Protein 7OZ8 (pdb70)

B-factor: mean 31.78, std 8.66, range [17.26, 84.89]

Secondary structure (P-SEA, 3-state):
cbbbbbbbcccccccccccccccccccaaaaaaaaaccccccccccccccaaaaaaaacccccccccccccccccccccccaaaaaaaaccbbbbcccccccccccccccccccccccccccccccccaaaaaaaaaccccccccccccccccccccccccccccaaaaaaaaaaaaaaaccccccccbbbbbbccccccccccaaaaaaaccccccccccccccccccccccccccccccccccccaaaaaaaaaaaaaaaaaaaaaaaaaaaaaaaaccccccbbbbbbccccccccccccccccccccccbbbbbbbcccccccccccccccccccaaaaaaaaaaccccccccccccccccccccccccccbbbbbccccccccccccccccccbbbbbbccccbbbbbcccccccccccccccccaaaaaaaaaaaaaaaacccccccccccccccccccccccccccc

Foldseek 3Di:
DAFAEAEEEAAAFQCQAVCLVFVQFDQPLVNVLLQQAAWANFEWQQFQDQALLLLLLFALAHCQQQFFFAPDARALEDPGGQQLLLVVLQAQFEEEEDSRHVVRFRANNHPGYQYDNDPDDDPVPDDGNLRVVLCVVPNPDDQCVQVQDQQFLAADAAPDDPCSHQLNVLLVVLLVCLLPDDPPPHHYHYYRYHHPPRDPLHHHPVLLVVSVPGQGDFAAAAPPLVVAPPADPCVPDDRNQQFHHVDRVRLRNSVSSRSSVVNSNSVSVSSNLVSCVVSVSNQSYWYWYKYSWHFSSCHNRGGDERADFSRTIGMGITINHRNVLPFDNDYFLFNAYSSQVSQLVCVSSPHDDDPSRDHHHCSCRSNVNDPDDDQWDKHWHWDDPDQQSGWIWIDRQQKIWIQRQAPRDIFIARCVVGVSRRDRCCVPPVCPVVNVVRQQVLLVVCVVLDDQQANPSHGHRHPDTSRGHPSNDD

Solvent-accessible surface area: 18138 Å² total; per-residue (Å²): 108,20,33,0,0,0,0,0,0,0,2,0,16,0,55,0,0,17,31,30,60,16,166,19,8,63,1,74,72,0,41,47,1,6,78,77,2,2,8,0,43,22,0,0,0,2,2,0,0,3,3,1,2,1,0,4,2,5,0,0,24,9,3,16,67,2,0,0,4,0,105,17,108,0,0,60,127,11,134,44,6,5,2,58,17,0,73,111,25,36,1,51,0,32,0,2,0,4,0,13,7,60,51,3,79,55,72,9,9,7,96,11,13,53,0,2,1,10,36,52,184,91,29,125,150,12,86,2,28,4,42,92,47,0,68,143,73,10,100,76,122,73,25,61,94,21,63,41,29,70,52,17,8,18,23,22,22,17,114,34,128,42,45,8,0,9,2,54,2,1,0,27,36,0,9,81,43,0,92,112,27,135,54,75,158,65,9,0,0,0,6,0,0,1,7,9,0,24,4,9,5,3,0,7,96,110,0,21,83,78,1,86,140,32,151,10,62,71,9,35,60,7,148,57,3,51,119,45,42,156,123,73,62,30,144,171,26,64,149,63,8,33,32,4,22,14,19,66,138,38,2,70,70,0,5,62,23,0,3,0,1,0,6,0,0,1,54,5,0,7,84,0,9,90,15,0,88,104,65,68,14,10,94,70,0,0,0,0,0,0,0,0,0,0,0,0,0,4,6,2,34,10,4,42,15,2,3,0,8,38,5,0,0,20,0,0,0,0,0,9,10,4,68,84,30,148,24,122,69,38,133,13,96,57,8,0,4,0,12,0,0,0,0,0,0,7,78,21,6,68,58,102,59,32,145,74,15,49,7,10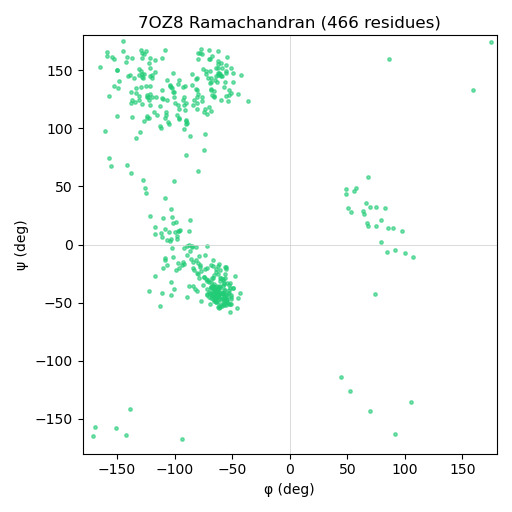0,16,0,23,39,18,15,89,68,89,39,138,68,42,56,146,35,0,14,1,6,1,2,46,24,69,33,96,45,7,8,0,0,0,7,0,22,16,96,12,0,0,0,15,24,2,97,65,26,108,36,18,0,0,16,11,78,173,14,77,110,2,51,90,53,9,27,141,70,122,139,28,78,187,84,17,82,38,2,68,59,52,0,34,187,38,0,54,103,22,31,127,55,2,15,35,147,48,122,26,38,86,21,101,69,63,52,56,86,7,100,66,47,46,155

Structure (mmCIF, N/CA/C/O backbone):
data_7OZ8
#
_entry.id   7OZ8
#
_cell.length_a   56.389
_cell.length_b   56.389
_cell.length_c   279.763
_cell.angle_alpha   90.000
_cell.angle_beta   90.000
_cell.angle_gamma   120.000
#
_symmetry.space_group_name_H-M   'P 32 2 1'
#
loop_
_entity.id
_entity.type
_entity.pdbx_description
1 polymer Choline-sulfatase
2 non-polymer 2-acetamido-2-deoxy-6-O-sulfo-beta-D-glucopyranose
3 non-polymer 'ACETATE ION'
4 water water
#
loop_
_atom_site.group_PDB
_atom_site.id
_atom_site.type_symbol
_atom_site.label_atom_id
_atom_site.label_alt_id
_atom_site.label_comp_id
_atom_site.label_asym_id
_atom_site.label_entity_id
_atom_site.label_seq_id
_atom_site.pdbx_PDB_ins_code
_atom_site.Cartn_x
_atom_site.Cartn_y
_atom_site.Ca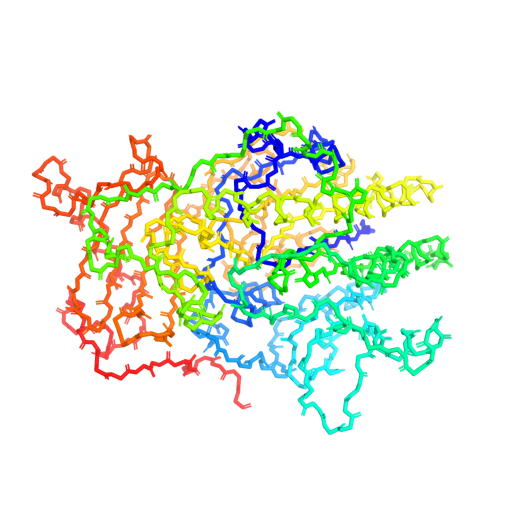rtn_z
_atom_site.occupancy
_atom_site.B_iso_or_equiv
_atom_site.auth_seq_id
_atom_site.auth_comp_id
_atom_site.auth_asym_id
_atom_site.auth_atom_id
_atom_site.pdbx_PDB_model_num
ATOM 1 N N . GLN A 1 26 ? -7.657 42.107 21.439 1.000 46.882 26 GLN AAA N 1
ATOM 2 C CA . GLN A 1 26 ? -8.387 43.255 22.082 1.000 43.981 26 GLN AAA CA 1
ATOM 3 C C . GLN A 1 26 ? -9.878 43.118 21.788 1.000 43.868 26 GLN AAA C 1
ATOM 4 O O . GLN A 1 26 ? -10.261 42.671 20.702 1.000 39.623 26 GLN AAA O 1
ATOM 10 N N . PRO A 1 27 ? -10.765 43.539 22.718 1.000 39.024 27 PRO AAA N 1
ATOM 11 C CA . PRO A 1 27 ? -12.204 43.412 22.512 1.000 36.801 27 PRO AAA CA 1
ATOM 12 C C . PRO A 1 27 ? -12.687 44.365 21.415 1.000 30.665 27 PRO AAA C 1
ATOM 13 O O . PRO A 1 27 ? -12.131 45.459 21.285 1.000 31.598 27 PRO AAA O 1
ATOM 17 N N . HIS A 1 28 ? -13.736 43.955 20.715 1.000 29.320 28 HIS AAA N 1
ATOM 18 C CA . HIS A 1 28 ? -14.519 44.842 19.816 1.000 29.591 28 HIS AAA CA 1
ATOM 19 C C . HIS A 1 28 ? -15.051 45.979 20.688 1.000 31.431 28 HIS AAA C 1
ATOM 20 O O . HIS A 1 28 ? -15.341 45.707 21.884 1.000 34.318 28 HIS AAA O 1
ATOM 27 N N . ILE A 1 29 ? -15.139 47.198 20.157 1.000 28.717 29 ILE AAA N 1
ATOM 28 C CA . ILE A 1 29 ? -15.775 48.357 20.857 1.000 27.827 29 ILE AAA CA 1
ATOM 29 C C . ILE A 1 29 ? -16.967 48.801 20.000 1.000 28.970 29 ILE AAA C 1
ATOM 30 O O . ILE A 1 29 ? -16.745 49.165 18.851 1.000 26.520 29 ILE AAA O 1
ATOM 35 N N . ILE A 1 30 ? -18.188 48.648 20.516 1.000 27.021 30 ILE AAA N 1
ATOM 36 C CA . ILE A 1 30 ? -19.439 49.051 19.825 1.000 25.496 30 ILE AAA CA 1
ATOM 37 C C . ILE A 1 30 ? -20.031 50.232 20.613 1.000 27.261 30 ILE AAA C 1
ATOM 38 O O . ILE A 1 30 ? -20.613 49.999 21.697 1.000 26.228 30 ILE AAA O 1
ATOM 43 N N . LEU A 1 31 ? -19.814 51.459 20.132 1.000 24.298 31 LEU AAA N 1
ATOM 44 C CA . LEU A 1 31 ? -20.364 52.711 20.739 1.000 23.624 31 LEU AAA CA 1
ATOM 45 C C . LEU A 1 31 ? -21.731 53.019 20.126 1.000 23.660 31 LEU AAA C 1
ATOM 46 O O . LEU A 1 31 ? -21.788 53.376 18.939 1.000 22.013 31 LEU AAA O 1
ATOM 51 N N . ILE A 1 32 ? -22.812 52.756 20.862 1.000 23.045 32 ILE AAA N 1
ATOM 52 C CA . ILE A 1 32 ? -24.191 52.985 20.367 1.000 24.049 32 ILE AAA CA 1
ATOM 53 C C . ILE A 1 32 ? -24.651 54.274 21.040 1.000 26.838 32 ILE AAA C 1
ATOM 54 O O . ILE A 1 32 ? -24.381 54.434 22.243 1.000 24.361 32 ILE AAA O 1
ATOM 59 N N . MET A 1 33 ? -25.283 55.186 20.303 1.000 24.438 33 MET AAA N 1
ATOM 60 C CA . MET A 1 33 ? -25.789 56.424 20.947 1.000 25.127 33 MET AAA CA 1
ATOM 61 C C . MET A 1 33 ? -26.984 56.960 20.189 1.000 23.728 33 MET AAA C 1
ATOM 62 O O . MET A 1 33 ? -27.220 56.574 19.040 1.000 24.307 33 MET AAA O 1
ATOM 67 N N . THR A 1 34 ? -27.760 57.776 20.870 1.000 25.721 34 THR AAA N 1
ATOM 68 C CA . THR A 1 34 ? -28.928 58.464 20.296 1.000 22.696 34 THR AAA CA 1
ATOM 69 C C . THR A 1 34 ? -28.733 59.946 20.539 1.000 21.957 34 THR AAA C 1
ATOM 70 O O . THR A 1 34 ? -27.905 60.325 21.388 1.000 20.417 34 THR AAA O 1
ATOM 74 N N . ASP A 1 35 ? -29.527 60.745 19.859 1.000 20.862 35 ASP AAA N 1
ATOM 75 C CA . ASP A 1 35 ? -29.471 62.208 20.039 1.000 22.108 35 ASP AAA CA 1
ATOM 76 C C . ASP A 1 35 ? -30.707 62.643 20.820 1.000 20.864 35 ASP AAA C 1
ATOM 77 O O . ASP A 1 35 ? -31.799 62.395 20.312 1.000 22.137 35 ASP AAA O 1
ATOM 82 N N . GLN A 1 36 ? -30.529 63.339 21.944 1.000 21.415 36 GLN AAA N 1
ATOM 83 C CA . GLN A 1 36 ? -31.637 64.050 22.629 1.000 21.763 36 GLN AAA CA 1
ATOM 84 C C . GLN A 1 36 ? -32.515 63.008 23.353 1.000 21.785 36 GLN AAA C 1
ATOM 85 O O . GLN A 1 36 ? -33.748 63.218 23.442 1.000 20.548 36 GLN AAA O 1
ATOM 91 N N . GLN A 1 37 ? -31.921 61.912 23.842 1.000 20.908 37 GLN AAA N 1
ATOM 92 C CA . GLN A 1 37 ? -32.648 60.958 24.714 1.000 23.217 37 GLN AAA CA 1
ATOM 93 C C . GLN A 1 37 ? -32.427 61.314 26.187 1.000 21.474 37 GLN AAA C 1
ATOM 94 O O . GLN A 1 37 ? -31.284 61.301 26.653 1.000 22.843 37 GLN AAA O 1
ATOM 100 N N . ARG A 1 38 ? -33.504 61.517 26.929 1.000 22.195 38 ARG AAA N 1
ATOM 101 C CA . ARG A 1 38 ? -33.440 61.774 28.388 1.000 24.206 38 ARG AAA CA 1
ATOM 102 C C . ARG A 1 38 ? -32.881 60.538 29.108 1.000 23.987 38 ARG AAA C 1
ATOM 103 O O . ARG A 1 38 ? -33.240 59.412 28.719 1.000 22.617 38 ARG AAA O 1
ATOM 111 N N . GLY A 1 39 ? -32.052 60.751 30.130 1.000 23.902 39 GLY AAA N 1
ATOM 112 C CA . GLY A 1 39 ? -31.602 59.682 31.053 1.000 25.868 39 GLY AAA CA 1
ATOM 113 C C . GLY A 1 39 ? -32.759 58.915 31.694 1.000 25.708 39 GLY AAA C 1
ATOM 114 O O . GLY A 1 39 ? -32.628 57.702 31.868 1.000 25.900 39 GLY AAA O 1
ATOM 115 N N . ASP A 1 40 ? -33.894 59.561 31.964 1.000 27.771 40 ASP AAA N 1
ATOM 116 C CA . ASP A 1 40 ? -35.053 58.888 32.618 1.000 28.004 40 ASP AAA CA 1
ATOM 117 C C . ASP A 1 40 ? -35.866 58.093 31.577 1.000 30.089 40 ASP AAA C 1
ATOM 118 O O . ASP A 1 40 ? -36.844 57.396 31.962 1.000 28.191 40 ASP AAA O 1
ATOM 123 N N . ALA A 1 41 ? -35.490 58.133 30.303 1.000 26.156 41 ALA AAA N 1
ATOM 124 C CA . ALA A 1 41 ? -36.298 57.516 29.221 1.000 27.291 41 ALA AAA CA 1
ATOM 125 C C . ALA A 1 41 ? -35.709 56.145 28.831 1.000 27.718 41 ALA AAA C 1
ATOM 126 O O . ALA A 1 41 ? -35.443 55.928 27.630 1.000 25.093 41 ALA AAA O 1
ATOM 128 N N . MET A 1 42 ? -35.538 55.248 29.820 1.000 27.417 42 MET AAA N 1
ATOM 129 C CA . MET A 1 42 ? -35.288 53.790 29.658 1.000 27.607 42 MET AAA CA 1
ATOM 130 C C . MET A 1 42 ? -36.080 53.050 30.746 1.000 29.950 42 MET AAA C 1
ATOM 131 O O . MET A 1 42 ? -36.169 53.564 31.875 1.000 31.506 42 MET AAA O 1
ATOM 136 N N . GLY A 1 43 ? -36.593 51.866 30.443 1.000 32.374 43 GLY AAA N 1
ATOM 137 C CA . GLY A 1 43 ? -37.300 51.026 31.437 1.000 34.325 43 GLY AAA CA 1
ATOM 138 C C . GLY A 1 43 ? -36.433 50.726 32.641 1.000 33.452 43 GLY AAA C 1
ATOM 139 O O . GLY A 1 43 ? -36.975 50.781 33.767 1.000 33.846 43 GLY AAA O 1
ATOM 140 N N . CYS A 1 44 ? -35.127 50.476 32.427 1.000 32.263 44 CYS AAA N 1
ATOM 141 C CA . CYS A 1 44 ? -34.153 50.079 33.486 1.000 30.676 44 CYS AAA CA 1
ATOM 142 C C . CYS A 1 44 ? -33.806 51.277 34.383 1.000 32.819 44 CYS AAA C 1
ATOM 143 O O . CYS A 1 44 ? -33.141 51.079 35.408 1.000 30.780 44 CYS AAA O 1
ATOM 146 N N . MET A 1 45 ? -34.229 52.488 34.027 1.000 34.261 45 MET AAA N 1
ATOM 147 C CA . MET A 1 45 ? -33.996 53.688 34.878 1.000 34.264 45 MET AAA CA 1
ATOM 148 C C . MET A 1 45 ? -35.222 53.947 35.766 1.000 36.430 45 MET AAA C 1
ATOM 149 O O . MET A 1 45 ? -35.277 55.017 36.379 1.000 39.972 45 MET AAA O 1
ATOM 154 N N . GLY A 1 46 ? -36.146 52.991 35.860 1.000 37.303 46 GLY AAA N 1
ATOM 155 C CA . GLY A 1 46 ? -37.311 53.071 36.763 1.000 36.500 46 GLY AAA CA 1
ATOM 156 C C . GLY A 1 46 ? -38.497 53.722 36.087 1.000 38.466 46 GLY AAA C 1
ATOM 157 O O . GLY A 1 46 ? -39.445 54.104 36.788 1.000 41.568 46 GLY AAA O 1
ATOM 158 N N . ASN A 1 47 ? -38.453 53.853 34.762 1.000 35.052 47 ASN AAA N 1
ATOM 159 C CA . ASN A 1 47 ? -39.555 54.439 33.967 1.000 34.446 47 ASN AAA CA 1
ATOM 160 C C . ASN A 1 47 ? -40.508 53.311 33.558 1.000 37.598 47 ASN AAA C 1
ATOM 161 O O . ASN A 1 47 ? -40.164 52.535 32.662 1.000 39.747 47 ASN AAA O 1
ATOM 166 N N . GLU A 1 48 ? -41.680 53.257 34.186 1.000 41.185 48 GLU AAA N 1
ATOM 167 C CA . GLU A 1 48 ? -42.647 52.134 34.081 1.000 44.532 48 GLU AAA CA 1
ATOM 168 C C . GLU A 1 48 ? -43.358 52.158 32.732 1.000 41.895 48 GLU AAA C 1
ATOM 169 O O . GLU A 1 48 ? -43.707 51.078 32.277 1.000 42.511 48 GLU AAA O 1
ATOM 175 N N . SER A 1 49 ? -43.525 53.319 32.096 1.000 39.153 49 SER AAA N 1
ATOM 176 C CA . SER A 1 49 ? -44.294 53.428 30.832 1.000 37.415 49 SER AAA CA 1
ATOM 177 C C . SER A 1 49 ? -43.402 53.392 29.576 1.000 36.924 49 SER AAA C 1
ATOM 178 O O . SER A 1 49 ? -43.957 53.392 28.481 1.000 38.373 49 SER AAA O 1
ATOM 181 N N A LEU A 1 50 ? -42.066 53.376 29.711 0.500 32.454 50 LEU AAA N 1
ATOM 182 N N B LEU A 1 50 ? -42.083 53.309 29.718 0.500 33.310 50 LEU AAA N 1
ATOM 183 C CA A LEU A 1 50 ? -41.147 53.360 28.533 0.500 32.758 50 LEU AAA CA 1
ATOM 184 C CA B LEU A 1 50 ? -41.184 53.341 28.538 0.500 33.908 50 LEU AAA CA 1
ATOM 185 C C A LEU A 1 50 ? -40.739 51.933 28.155 0.500 31.961 50 LEU AAA C 1
ATOM 186 C C B LEU A 1 50 ? -40.721 51.936 28.148 0.500 32.594 50 LEU AAA C 1
ATOM 187 O O A LEU A 1 50 ? -40.143 51.235 28.997 0.500 34.266 50 LEU AAA O 1
ATOM 188 O O B LEU A 1 50 ? -40.084 51.256 28.976 0.500 34.774 50 LEU AAA O 1
ATOM 197 N N . ILE A 1 51 ? -40.975 51.553 26.900 1.000 32.807 51 ILE AAA N 1
ATOM 198 C CA . ILE A 1 51 ? -40.660 50.195 26.387 1.000 31.556 51 ILE AAA CA 1
ATOM 199 C C . ILE A 1 51 ? -39.270 50.211 25.740 1.000 34.919 51 ILE AAA C 1
ATOM 200 O O . ILE A 1 51 ? -39.162 50.730 24.613 1.000 32.168 51 ILE AAA O 1
ATOM 205 N N . SER A 1 52 ? -38.271 49.700 26.473 1.000 34.392 52 SER AAA N 1
ATOM 206 C CA . SER A 1 52 ? -36.863 49.510 26.043 1.000 36.044 52 SER AAA CA 1
ATOM 207 C C . SER A 1 52 ? -36.332 48.155 26.511 1.000 33.080 52 SER AAA C 1
ATOM 208 O O . SER A 1 52 ? -35.344 48.095 27.246 1.000 31.677 52 SER AAA O 1
ATOM 211 N N . PRO A 1 53 ? -36.932 47.032 26.055 1.000 33.788 53 PRO AAA N 1
ATOM 212 C CA . PRO A 1 53 ? -36.514 45.700 26.496 1.000 33.260 53 PRO AAA CA 1
ATOM 213 C C . PRO A 1 53 ? -35.078 45.350 26.106 1.000 30.926 53 PRO AAA C 1
ATOM 214 O O . PRO A 1 53 ? -34.429 44.761 26.881 1.000 29.379 53 PRO AAA O 1
ATOM 218 N N . HIS A 1 54 ? -34.598 45.783 24.935 1.000 32.153 54 HIS AAA N 1
ATOM 219 C CA . HIS A 1 54 ? -33.219 45.478 24.464 1.000 29.802 54 HIS AAA CA 1
ATOM 220 C C . HIS A 1 54 ? -32.185 46.267 25.273 1.000 27.440 54 HIS AAA C 1
ATOM 221 O O . HIS A 1 54 ? -31.161 45.658 25.673 1.000 28.333 54 HIS AAA O 1
ATOM 228 N N . LEU A 1 55 ? -32.420 47.547 25.539 1.000 25.047 55 LEU AAA N 1
ATOM 229 C CA . LEU A 1 55 ? -31.504 48.347 26.397 1.000 27.051 55 LEU AAA CA 1
ATOM 230 C C . LEU A 1 55 ? -31.577 47.851 27.859 1.000 26.349 55 LEU AAA C 1
ATOM 231 O O . LEU A 1 55 ? -30.544 47.838 28.508 1.000 25.680 55 LEU AAA O 1
ATOM 236 N N . ASP A 1 56 ? -32.756 47.449 28.339 1.000 28.582 56 ASP AAA N 1
ATOM 237 C CA . ASP A 1 56 ? -32.957 46.937 29.730 1.000 31.443 56 ASP AAA CA 1
ATOM 238 C C . ASP A 1 56 ? -32.163 45.639 29.890 1.000 31.005 56 ASP AAA C 1
ATOM 239 O O . ASP A 1 56 ? -31.479 45.486 30.905 1.000 33.795 56 ASP AAA O 1
ATOM 244 N N . ALA A 1 57 ? -32.159 44.782 28.864 1.000 28.998 57 ALA AAA N 1
ATOM 245 C CA . ALA A 1 57 ? -31.387 43.519 28.865 1.000 29.752 57 ALA AAA CA 1
ATOM 246 C C . ALA A 1 57 ? -29.888 43.845 28.821 1.000 31.892 57 ALA AAA C 1
ATOM 247 O O . ALA A 1 57 ? -29.133 43.263 29.644 1.000 31.166 57 ALA AAA O 1
ATOM 249 N N . LEU A 1 58 ? -29.458 44.767 27.947 1.000 29.703 58 LEU AAA N 1
ATOM 250 C CA . LEU A 1 58 ? -28.030 45.178 27.882 1.000 30.820 58 LEU AAA CA 1
ATOM 251 C C . LEU A 1 58 ? -27.570 45.641 29.276 1.000 32.923 58 LEU AAA C 1
ATOM 252 O O . LEU A 1 58 ? -26.470 45.195 29.745 1.000 33.794 58 LEU AAA O 1
ATOM 257 N N . ALA A 1 59 ? -28.370 46.501 29.917 1.000 31.036 59 ALA AAA N 1
ATOM 258 C CA . ALA A 1 59 ? -28.065 47.083 31.241 1.000 33.873 59 ALA AAA CA 1
ATOM 259 C C . ALA A 1 59 ? -28.022 45.965 32.292 1.000 32.818 59 ALA AAA C 1
ATOM 260 O O . ALA A 1 59 ? -27.097 46.000 33.128 1.000 31.919 59 ALA AAA O 1
ATOM 262 N N . SER A 1 60 ? -28.933 44.983 32.210 1.000 36.782 60 SER AAA N 1
ATOM 263 C CA . SER A 1 60 ? -28.977 43.817 33.144 1.000 38.087 60 SER AAA CA 1
ATOM 264 C C . SER A 1 60 ? -27.638 43.062 33.103 1.000 38.982 60 SER AAA C 1
ATOM 265 O O . SER A 1 60 ? -27.260 42.512 34.135 1.000 38.127 60 SER AAA O 1
ATOM 268 N N . GLU A 1 61 ? -26.931 43.058 31.960 1.000 38.431 61 GLU AAA N 1
ATOM 269 C CA . GLU A 1 61 ? -25.665 42.293 31.769 1.000 35.068 61 GLU AAA CA 1
ATOM 270 C C . GLU A 1 61 ? -24.450 43.189 31.971 1.000 31.982 61 GLU AAA C 1
ATOM 271 O O . GLU A 1 61 ? -23.332 42.731 31.691 1.000 32.232 61 GLU AAA O 1
ATOM 277 N N . GLY A 1 62 ? -24.641 44.425 32.427 1.000 33.129 62 GLY AAA N 1
ATOM 278 C CA . GLY A 1 62 ? -23.513 45.357 32.590 1.000 30.952 62 GLY AAA CA 1
ATOM 279 C C . GLY A 1 62 ? -23.729 46.372 33.690 1.000 32.996 62 GLY AAA C 1
ATOM 280 O O . GLY A 1 62 ? -24.515 46.114 34.629 1.000 35.496 62 GLY AAA O 1
ATOM 281 N N . THR A 1 63 ? -23.004 47.483 33.593 1.000 30.673 63 THR AAA N 1
ATOM 282 C CA . THR A 1 63 ? -23.054 48.597 34.562 1.000 31.129 63 THR AAA CA 1
ATOM 283 C C . THR A 1 63 ? -24.014 49.670 34.058 1.000 32.835 63 THR AAA C 1
ATOM 284 O O . THR A 1 63 ? -23.736 50.246 32.995 1.000 31.070 63 THR AAA O 1
ATOM 288 N N . LEU A 1 64 ? -25.091 49.898 34.808 1.000 30.414 64 LEU AAA N 1
ATOM 289 C CA . LEU A 1 64 ? -26.025 51.025 34.615 1.000 30.840 64 LEU AAA CA 1
ATOM 290 C C . LEU A 1 64 ? -25.540 52.211 35.449 1.000 32.919 64 LEU AAA C 1
ATOM 291 O O . LEU A 1 64 ? -25.632 52.158 36.700 1.000 31.077 64 LEU AAA O 1
ATOM 296 N N . PHE A 1 65 ? -24.987 53.234 34.796 1.000 32.030 65 PHE AAA N 1
ATOM 297 C CA . PHE A 1 65 ? -24.530 54.470 35.477 1.000 30.071 65 PHE AAA CA 1
ATOM 298 C C . PHE A 1 65 ? -25.765 55.330 35.695 1.000 30.217 65 PHE AAA C 1
ATOM 299 O O . PHE A 1 65 ? -26.366 55.759 34.704 1.000 30.442 65 PHE AAA O 1
ATOM 307 N N . MET A 1 66 ? -26.111 55.573 36.962 1.000 27.47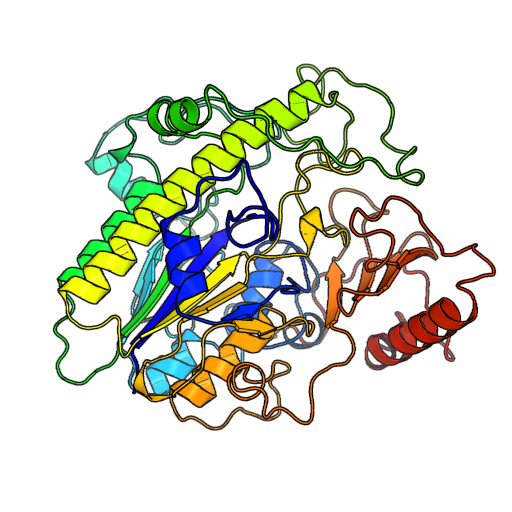3 66 MET AAA N 1
ATOM 308 C CA . MET A 1 66 ? -27.394 56.180 37.354 1.000 27.291 66 MET AAA CA 1
ATOM 309 C C . MET A 1 66 ? -27.313 57.691 37.257 1.000 25.333 66 MET AAA C 1
ATOM 310 O O . MET A 1 66 ? -28.384 58.291 37.229 1.000 26.576 66 MET AAA O 1
ATOM 315 N N . ASN A 1 67 ? -26.106 58.255 37.269 1.000 26.146 67 ASN AAA N 1
ATOM 316 C CA . ASN A 1 67 ? -25.841 59.719 37.234 1.000 26.713 67 ASN AAA CA 1
ATOM 317 C C . ASN A 1 67 ? -24.858 60.022 36.097 1.000 26.860 67 ASN AAA C 1
ATOM 318 O O . ASN A 1 67 ? -23.809 60.626 36.355 1.000 28.461 67 ASN AAA O 1
ATOM 323 N N . GLY A 1 68 ? -25.205 59.612 34.875 1.000 26.131 68 GLY AAA N 1
ATOM 324 C CA . GLY A 1 68 ? -24.504 60.030 33.649 1.000 26.156 68 GLY AAA CA 1
ATOM 325 C C . GLY A 1 68 ? -24.974 61.406 33.209 1.000 25.874 68 GLY AAA C 1
ATOM 326 O O . GLY A 1 68 ? -26.206 61.643 33.152 1.000 23.497 68 GLY AAA O 1
ATOM 327 N N . TYR A 1 69 ? -24.021 62.275 32.885 1.000 25.358 69 TYR AAA N 1
ATOM 328 C CA . TYR A 1 69 ? -24.256 63.685 32.505 1.000 24.256 69 TYR AAA CA 1
ATOM 329 C C . TYR A 1 69 ? -23.586 63.984 31.160 1.000 25.421 69 TYR AAA C 1
ATOM 330 O O . TYR A 1 69 ? -22.557 63.361 30.807 1.000 22.647 69 TYR AAA O 1
ATOM 339 N N . SER A 1 70 ? -24.217 64.870 30.392 1.000 23.397 70 SER AAA N 1
ATOM 340 C CA . SER A 1 70 ? -23.546 65.651 29.342 1.000 23.141 70 SER AAA CA 1
ATOM 341 C C . SER A 1 70 ? -23.182 67.028 29.910 1.000 23.713 70 SER AAA C 1
ATOM 342 O O . SER A 1 70 ? -24.102 67.748 30.305 1.000 26.274 70 SER AAA O 1
ATOM 345 N N . SER A 1 71 ? -21.891 67.372 29.920 1.000 26.092 71 SER AAA N 1
ATOM 346 C CA . SER A 1 71 ? -21.331 68.647 30.445 1.000 27.541 71 SER AAA CA 1
ATOM 347 C C . SER A 1 71 ? -21.896 69.854 29.697 1.000 30.643 71 SER AAA C 1
ATOM 348 O O . SER A 1 71 ? -22.039 70.916 30.318 1.000 35.960 71 SER AAA O 1
ATOM 351 N N . CYS A 1 72 ? -22.132 69.735 28.393 1.000 28.417 72 CYS AAA N 1
ATOM 352 C CA . CYS A 1 72 ? -22.542 70.867 27.536 1.000 24.672 72 CYS AAA CA 1
ATOM 353 C C . CYS A 1 72 ? -23.706 70.379 26.686 1.000 25.874 72 CYS AAA C 1
ATOM 354 O O . CYS A 1 72 ? -23.501 69.729 25.653 1.000 25.038 72 CYS AAA O 1
ATOM 357 N N . PRO A 1 73 ? -24.956 70.570 27.170 1.000 23.514 73 PRO AAA N 1
ATOM 358 C CA . PRO A 1 73 ? -26.099 69.851 26.627 1.000 23.155 73 PRO AAA CA 1
ATOM 359 C C . PRO A 1 73 ? -26.660 70.416 25.304 1.000 22.968 73 PRO AAA C 1
ATOM 360 O O . PRO A 1 73 ? -27.786 70.810 25.247 1.000 21.509 73 PRO AAA O 1
ATOM 364 N N . SER A 1 74 ? -25.844 70.384 24.249 1.000 23.199 74 SER AAA N 1
ATOM 365 C CA . SER A 1 74 ? -26.282 70.550 22.845 1.000 22.870 74 SER AAA CA 1
ATOM 366 C C . SER A 1 74 ? -25.396 69.632 22.005 1.000 22.873 74 SER AAA C 1
ATOM 367 O O . SER A 1 74 ? -24.399 69.134 22.552 1.000 22.349 74 SER AAA O 1
ATOM 370 N N . SER A 1 75 ? -25.743 69.381 20.744 1.000 21.384 75 SER AAA N 1
ATOM 371 C CA . SER A 1 75 ? -25.174 68.228 19.997 1.000 20.673 75 SER AAA CA 1
ATOM 372 C C . SER A 1 75 ? -23.657 68.391 19.862 1.000 22.238 75 SER AAA C 1
ATOM 373 O O . SER A 1 75 ? -22.919 67.492 20.305 1.000 23.665 75 SER AAA O 1
ATOM 376 N N . THR A 1 76 ? -23.183 69.516 19.335 1.000 23.024 76 THR AAA N 1
ATOM 377 C CA . THR A 1 76 ? -21.764 69.667 18.926 1.000 23.779 76 THR AAA CA 1
ATOM 378 C C . THR A 1 76 ? -20.791 69.724 20.104 1.000 23.874 76 THR AAA C 1
ATOM 379 O O . THR A 1 76 ? -19.745 69.080 20.039 1.000 23.118 76 THR AAA O 1
ATOM 383 N N . PRO A 1 77 ? -21.011 70.483 21.209 1.000 24.751 77 PRO AAA N 1
ATOM 384 C CA . PRO A 1 77 ? -20.046 70.444 22.305 1.000 23.408 77 PRO AAA CA 1
ATOM 385 C C . PRO A 1 77 ? -20.027 69.086 23.025 1.000 23.815 77 PRO AAA C 1
ATOM 386 O O . PRO A 1 77 ? -18.939 68.629 23.432 1.000 21.918 77 PRO AAA O 1
ATOM 390 N N . ALA A 1 78 ? -21.195 68.450 23.183 1.000 22.266 78 ALA AAA N 1
ATOM 391 C CA . ALA A 1 78 ? -21.271 67.125 23.843 1.000 23.070 78 ALA AAA CA 1
ATOM 392 C C . ALA A 1 78 ? -20.503 66.114 22.981 1.000 22.639 78 ALA AAA C 1
ATOM 393 O O . ALA A 1 78 ? -19.789 65.261 23.528 1.000 22.780 78 ALA AAA O 1
ATOM 395 N N . ARG A 1 79 ? -20.628 66.225 21.660 1.000 20.973 79 ARG AAA N 1
ATOM 396 C CA . ARG A 1 79 ? -19.943 65.301 20.736 1.000 21.851 79 ARG AAA CA 1
ATOM 397 C C . ARG A 1 79 ? -18.438 65.591 20.747 1.000 22.854 79 ARG AAA C 1
ATOM 398 O O . ARG A 1 79 ? -17.676 64.664 20.471 1.000 20.208 79 ARG AAA O 1
ATOM 406 N N . ALA A 1 80 ? -18.029 66.841 20.983 1.000 23.612 80 ALA AAA N 1
ATOM 407 C CA . ALA A 1 80 ? -16.593 67.174 21.095 1.000 24.130 80 ALA AAA CA 1
ATOM 408 C C . ALA A 1 80 ? -16.031 66.539 22.372 1.000 23.941 80 ALA AAA C 1
ATOM 409 O O . ALA A 1 80 ? -14.879 66.004 22.326 1.000 24.192 80 ALA AAA O 1
ATOM 411 N N . GLY A 1 81 ? -16.791 66.618 23.470 1.000 25.441 81 GLY AAA N 1
ATOM 412 C CA . GLY A 1 81 ? -16.439 65.973 24.752 1.000 24.851 81 GLY AAA CA 1
ATOM 413 C C . GLY A 1 81 ? -16.248 64.481 24.552 1.000 23.537 81 GLY AAA C 1
ATOM 414 O O . GLY A 1 81 ? -15.191 63.951 24.911 1.000 22.938 81 GLY AAA O 1
ATOM 415 N N . LEU A 1 82 ? -17.232 63.839 23.925 1.000 25.578 82 LEU AAA N 1
ATOM 416 C CA . LEU A 1 82 ? -17.182 62.407 23.513 1.000 24.284 82 LEU AAA CA 1
ATOM 417 C C . LEU A 1 82 ? -15.908 62.122 22.709 1.000 24.976 82 LEU AAA C 1
ATOM 418 O O . LEU A 1 82 ? -15.207 61.156 23.052 1.000 24.023 82 LEU AAA O 1
ATOM 423 N N . LEU A 1 83 ? -15.626 62.929 21.679 1.000 25.364 83 LEU AAA N 1
ATOM 424 C CA . LEU A 1 83 ? -14.553 62.646 20.685 1.000 25.443 83 LEU AAA CA 1
ATOM 425 C C . LEU A 1 83 ? -13.177 62.701 21.376 1.000 25.783 83 LEU AAA C 1
ATOM 426 O O . LEU A 1 83 ? -12.328 61.817 21.068 1.000 25.385 83 LEU AAA O 1
ATOM 431 N N . THR A 1 84 ? -12.988 63.634 22.326 1.000 24.625 84 THR AAA N 1
ATOM 432 C CA . THR A 1 84 ? -11.659 64.048 22.842 1.000 26.151 84 THR AAA CA 1
ATOM 433 C C . THR A 1 84 ? -11.363 63.569 24.271 1.000 28.325 84 THR AAA C 1
ATOM 434 O O . THR A 1 84 ? -10.212 63.728 24.700 1.000 26.981 84 THR AAA O 1
ATOM 438 N N . GLY A 1 85 ? -12.354 63.089 25.018 1.000 27.323 85 GLY AAA N 1
ATOM 439 C CA . GLY A 1 85 ? -12.191 62.796 26.451 1.000 28.798 85 GLY AAA CA 1
ATOM 440 C C . GLY A 1 85 ? -11.880 64.045 27.267 1.000 28.359 85 GLY AAA C 1
ATOM 441 O O . GLY A 1 85 ? -11.240 63.909 28.341 1.000 30.654 85 GLY AAA O 1
ATOM 442 N N . GLN A 1 86 ? -12.344 65.213 26.836 1.000 27.633 86 GLN AAA N 1
ATOM 443 C CA . GLN A 1 86 ? -11.985 66.510 27.477 1.000 29.494 86 GLN AAA CA 1
ATOM 444 C C . GLN A 1 86 ? -13.241 67.233 27.955 1.000 29.131 86 GLN AAA C 1
ATOM 445 O O . GLN A 1 86 ? -14.309 67.060 27.348 1.000 25.660 86 GLN AAA O 1
ATOM 451 N N . SER A 1 87 ? -13.070 68.047 29.000 1.000 28.296 87 SER AAA N 1
ATOM 452 C CA . SER A 1 87 ? -14.042 69.050 29.495 1.000 27.660 87 SER AAA CA 1
ATOM 453 C C . SER A 1 87 ? -14.291 70.112 28.425 1.000 27.981 87 SER AAA C 1
ATOM 454 O O . SER A 1 87 ? -13.451 70.344 27.555 1.000 28.295 87 SER AAA O 1
ATOM 457 N N . PRO A 1 88 ? -15.454 70.802 28.443 1.000 28.781 88 PRO AAA N 1
ATOM 458 C CA . PRO A 1 88 ? -15.708 71.900 27.515 1.000 29.487 88 PRO AAA CA 1
ATOM 459 C C . PRO A 1 88 ? -14.570 72.933 27.489 1.000 30.456 88 PRO AAA C 1
ATOM 460 O O . PRO A 1 88 ? -14.181 73.342 26.405 1.000 25.672 88 PRO AAA O 1
ATOM 464 N N . TRP A 1 89 ? -14.030 73.317 28.652 1.000 28.357 89 TRP AAA N 1
ATOM 465 C CA . TRP A 1 89 ? -12.922 74.309 28.683 1.000 31.986 89 TRP AAA CA 1
ATOM 466 C C . TRP A 1 89 ? -11.704 73.783 27.908 1.000 32.356 89 TRP AAA C 1
ATOM 467 O O . TRP A 1 89 ? -11.076 74.599 27.216 1.000 34.910 89 TRP AAA O 1
ATOM 478 N N . HIS A 1 90 ? -11.395 72.486 27.977 1.000 34.867 90 HIS AAA N 1
ATOM 479 C CA . HIS A 1 90 ? -10.174 71.907 27.349 1.000 34.636 90 HIS AAA CA 1
ATOM 480 C C . HIS A 1 90 ? -10.353 71.662 25.838 1.000 35.297 90 HIS AAA C 1
ATOM 481 O O . HIS A 1 90 ? -9.372 71.956 25.100 1.000 32.317 90 HIS AAA O 1
ATOM 488 N N . HIS A 1 91 ? -11.509 71.178 25.350 1.000 32.606 91 HIS AAA N 1
ATOM 489 C CA . HIS A 1 91 ? -11.719 71.032 23.874 1.000 29.142 91 HIS AAA CA 1
ATOM 490 C C . HIS A 1 91 ? -12.098 72.381 23.281 1.000 27.742 91 HIS AAA C 1
ATOM 491 O O . HIS A 1 91 ? -11.771 72.602 22.106 1.000 28.556 91 HIS AAA O 1
ATOM 498 N N . GLY A 1 92 ? -12.665 73.291 24.076 1.000 28.263 92 GLY AAA N 1
ATOM 499 C CA . GLY A 1 92 ? -12.757 74.716 23.686 1.000 29.768 92 GLY AAA CA 1
ATOM 500 C C . GLY A 1 92 ? -14.118 75.137 23.148 1.000 27.857 92 GLY AAA C 1
ATOM 501 O O . GLY A 1 92 ? -14.321 76.333 22.963 1.000 31.304 92 GLY AAA O 1
ATOM 502 N N . LEU A 1 93 ? -15.041 74.207 22.934 1.000 28.772 93 LEU AAA N 1
ATOM 503 C CA . LEU A 1 93 ? -16.419 74.524 22.472 1.000 28.854 93 LEU AAA CA 1
ATOM 504 C C . LEU A 1 93 ? -17.364 74.562 23.678 1.000 28.663 93 LEU AAA C 1
ATOM 505 O O . LEU A 1 93 ? -17.627 73.502 24.259 1.000 26.945 93 LEU AAA O 1
ATOM 510 N N . LEU A 1 94 ? -17.876 75.739 24.030 1.000 28.531 94 LEU AAA N 1
ATOM 511 C CA . LEU A 1 94 ? -18.592 75.949 25.312 1.000 29.339 94 LEU AAA CA 1
ATOM 512 C C . LEU A 1 94 ? -20.096 76.030 25.083 1.000 26.400 94 LEU AAA C 1
ATOM 513 O O . LEU A 1 94 ? -20.811 76.331 26.054 1.000 28.908 94 LEU AAA O 1
ATOM 518 N N . GLY A 1 95 ? -20.536 75.839 23.841 1.000 26.370 95 GLY AAA N 1
ATOM 519 C CA . GLY A 1 95 ? -21.969 75.779 23.502 1.000 24.732 95 GLY AAA CA 1
ATOM 520 C C . GLY A 1 95 ? -22.178 75.298 22.087 1.000 24.391 95 GLY AAA C 1
ATOM 521 O O . GLY A 1 95 ? -21.283 74.638 21.550 1.000 25.567 95 GLY AAA O 1
ATOM 522 N N . TYR A 1 96 ? -23.323 75.624 21.499 1.000 26.011 96 TYR AAA N 1
ATOM 523 C CA . TYR A 1 96 ? -23.738 75.084 20.187 1.000 24.656 96 TYR AAA CA 1
ATOM 524 C C . TYR A 1 96 ? -22.907 75.751 19.081 1.000 25.843 96 TYR AAA C 1
ATOM 525 O O . TYR A 1 96 ? -23.284 76.807 18.607 1.000 26.560 96 TYR AAA O 1
ATOM 534 N N . GLY A 1 97 ? -21.817 75.123 18.646 1.000 25.158 97 GLY AAA N 1
ATOM 535 C CA . GLY A 1 97 ? -21.039 75.599 17.487 1.000 25.998 97 GLY AAA CA 1
ATOM 536 C C . GLY A 1 97 ? -20.587 74.461 16.598 1.000 24.916 97 GLY AAA C 1
ATOM 537 O O . GLY A 1 97 ? -21.374 73.535 16.391 1.000 28.286 97 GLY AAA O 1
ATOM 538 N N . LYS A 1 98 ? -19.361 74.568 16.080 1.000 27.555 98 LYS AAA N 1
ATOM 539 C CA . LYS A 1 98 ? -18.718 73.594 15.163 1.000 27.857 98 LYS AAA CA 1
ATOM 540 C C . LYS A 1 98 ? -17.725 72.761 15.950 1.000 26.398 98 LYS AAA C 1
ATOM 541 O O . LYS A 1 98 ? -16.947 73.352 16.716 1.000 29.671 98 LYS AAA O 1
ATOM 547 N N . VAL A 1 99 ? -17.734 71.451 15.743 1.000 25.205 99 VAL AAA N 1
ATOM 548 C CA . VAL A 1 99 ? -16.620 70.582 16.194 1.000 26.010 99 VAL AAA CA 1
ATOM 549 C C . VAL A 1 99 ? -15.378 70.916 15.348 1.000 26.409 99 VAL AAA C 1
ATOM 550 O O . VAL A 1 99 ? -15.520 71.020 14.139 1.000 25.243 99 VAL AAA O 1
ATOM 554 N N . ALA A 1 100 ? -14.204 71.091 15.967 1.000 26.389 100 ALA AAA N 1
ATOM 555 C CA . ALA A 1 100 ? -12.940 71.427 15.272 1.000 25.205 100 ALA AAA CA 1
ATOM 556 C C . ALA A 1 100 ? -12.574 70.270 14.351 1.000 26.514 100 ALA AAA C 1
ATOM 557 O O . ALA A 1 100 ? -12.875 69.119 14.677 1.000 22.988 100 ALA AAA O 1
ATOM 559 N N . PRO A 1 101 ? -11.975 70.536 13.161 1.000 27.728 101 PRO AAA N 1
ATOM 560 C CA . PRO A 1 101 ? -11.609 69.465 12.227 1.000 28.740 101 PRO AAA CA 1
ATOM 561 C C . PRO A 1 101 ? -10.552 68.487 12.753 1.000 26.702 101 PRO AAA C 1
ATOM 562 O O . PRO A 1 101 ? -10.527 67.378 12.321 1.000 28.109 101 PRO AAA O 1
ATOM 566 N N . LYS A 1 102 ? -9.770 68.897 13.740 1.000 28.159 102 LYS AAA N 1
ATOM 567 C CA . LYS A 1 102 ? -8.668 68.086 14.305 1.000 30.385 102 LYS AAA CA 1
ATOM 568 C C . LYS A 1 102 ? -8.426 68.469 15.761 1.000 29.344 102 LYS AAA C 1
ATOM 569 O O . LYS A 1 102 ? -8.337 69.673 16.039 1.000 29.723 102 LYS AAA O 1
ATOM 575 N N . TYR A 1 103 ? -8.238 67.469 16.611 1.000 30.359 103 TYR AAA N 1
ATOM 576 C CA . TYR A 1 103 ? -7.843 67.581 18.036 1.000 30.505 103 TYR AAA CA 1
ATOM 577 C C . TYR A 1 103 ? -6.642 66.658 18.265 1.000 33.663 103 TYR AAA C 1
ATOM 578 O O . TYR A 1 103 ? -6.479 65.675 17.495 1.000 31.628 103 TYR AAA O 1
ATOM 587 N N . ASN A 1 104 ? -5.895 66.896 19.342 1.000 33.847 104 ASN AAA N 1
ATOM 588 C CA . ASN A 1 104 ? -4.677 66.125 19.707 1.000 37.360 104 ASN AAA CA 1
ATOM 589 C C . ASN A 1 104 ? -5.058 64.675 19.950 1.000 34.817 104 ASN AAA C 1
ATOM 590 O O . ASN A 1 104 ? -4.294 63.795 19.521 1.000 37.368 104 ASN AAA O 1
ATOM 595 N N . HIS A 1 105 ? -6.172 64.445 20.645 1.000 32.012 105 HIS AAA N 1
ATOM 596 C CA . HIS A 1 105 ? -6.658 63.085 20.961 1.000 32.648 105 HIS AAA CA 1
ATOM 597 C C . HIS A 1 105 ? -8.083 62.932 20.442 1.000 31.643 105 HIS AAA C 1
ATOM 598 O O . HIS A 1 105 ? -8.932 63.787 20.741 1.000 28.288 105 HIS AAA O 1
ATOM 605 N N . GLU A 1 106 ? -8.296 61.883 19.646 1.000 30.533 106 GLU AAA N 1
ATOM 606 C CA . GLU A 1 106 ? -9.558 61.643 18.916 1.000 28.334 106 GLU AAA CA 1
ATOM 607 C C . GLU A 1 106 ? -9.850 60.158 19.037 1.000 28.527 106 GLU AAA C 1
ATOM 608 O O . GLU A 1 106 ? -8.955 59.348 18.777 1.000 33.346 106 GLU AAA O 1
ATOM 614 N N . MET A 1 107 ? -11.078 59.837 19.418 1.000 27.596 107 MET AAA N 1
ATOM 615 C CA . MET A 1 107 ? -11.557 58.459 19.681 1.000 28.436 107 MET AAA CA 1
ATOM 616 C C . MET A 1 107 ? -11.246 57.530 18.504 1.000 27.312 107 MET AAA C 1
ATOM 617 O O . MET A 1 107 ? -10.575 56.518 18.688 1.000 24.696 107 MET AAA O 1
ATOM 622 N N . PRO A 1 108 ? -11.702 57.781 17.254 1.000 25.635 108 PRO AAA N 1
ATOM 623 C CA . PRO A 1 108 ? -11.462 56.807 16.185 1.000 25.838 108 PRO AAA CA 1
ATOM 624 C C . PRO A 1 108 ? -9.968 56.613 15.859 1.000 24.982 108 PRO AAA C 1
ATOM 625 O O . PRO A 1 108 ? -9.549 55.490 15.646 1.000 26.681 108 PRO AAA O 1
ATOM 629 N N . GLN A 1 109 ? -9.217 57.705 15.767 1.000 24.748 109 GLN AAA N 1
ATOM 630 C CA . GLN A 1 109 ? -7.765 57.695 15.469 1.000 28.195 109 GLN AAA CA 1
ATOM 631 C C . GLN A 1 109 ? -7.043 56.906 16.573 1.000 28.893 109 GLN AAA C 1
ATOM 632 O O . GLN A 1 109 ? -6.203 56.069 16.238 1.000 28.489 109 GLN AAA O 1
ATOM 638 N N . MET A 1 110 ? -7.407 57.103 17.835 1.000 31.138 110 MET AAA N 1
ATOM 639 C CA . MET A 1 110 ? -6.743 56.364 18.942 1.000 30.785 110 MET AAA CA 1
ATOM 640 C C . MET A 1 110 ? -6.893 54.871 18.664 1.000 29.335 110 MET AAA C 1
ATOM 641 O O . MET A 1 110 ? -5.879 54.151 18.732 1.000 27.957 110 MET AAA O 1
ATOM 646 N N . LEU A 1 111 ? -8.107 54.424 18.342 1.000 28.237 111 LEU AAA N 1
ATOM 647 C CA . LEU A 1 111 ? -8.400 52.984 18.158 1.000 29.046 111 LEU AAA CA 1
ATOM 648 C C . LEU A 1 111 ? -7.776 52.470 16.858 1.000 30.619 111 LEU AAA C 1
ATOM 649 O O . LEU A 1 111 ? -7.228 51.332 16.884 1.000 29.375 111 LEU AAA O 1
ATOM 654 N N . LYS A 1 112 ? -7.789 53.255 15.781 1.000 32.656 112 LYS AAA N 1
ATOM 655 C CA . LYS A 1 112 ? -7.093 52.843 14.534 1.000 34.884 112 LYS AAA CA 1
ATOM 656 C C . LYS A 1 112 ? -5.620 52.590 14.877 1.000 35.682 112 LYS AAA C 1
ATOM 657 O O . LYS A 1 112 ? -5.109 51.499 14.496 1.000 34.501 112 LYS AAA O 1
ATOM 663 N N . ASP A 1 113 ? -4.982 53.568 15.534 1.000 32.605 113 ASP AAA N 1
ATOM 664 C CA . ASP A 1 113 ? -3.564 53.529 15.986 1.000 34.039 113 ASP AAA CA 1
ATOM 665 C C . ASP A 1 113 ? -3.333 52.299 16.879 1.000 34.512 113 ASP AAA C 1
ATOM 666 O O . ASP A 1 113 ? -2.205 51.827 16.897 1.000 37.241 113 ASP AAA O 1
ATOM 671 N N . ALA A 1 114 ? -4.362 51.767 17.551 1.000 33.782 114 ALA AAA N 1
ATOM 672 C CA . ALA A 1 114 ? -4.301 50.528 18.366 1.000 34.679 114 ALA AAA CA 1
ATOM 673 C C . ALA A 1 114 ? -4.560 49.277 17.519 1.000 35.952 114 ALA AAA C 1
ATOM 674 O O . ALA A 1 114 ? -4.511 48.193 18.102 1.000 39.266 114 ALA AAA O 1
ATOM 676 N N . GLY A 1 115 ? -4.815 49.403 16.208 1.000 36.219 115 GLY AAA N 1
ATOM 677 C CA . GLY A 1 115 ? -5.014 48.266 15.280 1.000 33.392 115 GLY AAA CA 1
ATOM 678 C C . GLY A 1 115 ? -6.479 47.936 15.014 1.000 30.670 115 GLY AAA C 1
ATOM 679 O O . GLY A 1 115 ? -6.747 46.876 14.440 1.000 28.080 115 GLY AAA O 1
ATOM 680 N N . TYR A 1 116 ? -7.421 48.790 15.420 1.000 28.072 116 TYR AAA N 1
ATOM 681 C CA . TYR A 1 116 ? -8.873 48.567 15.202 1.000 27.482 116 TYR AAA CA 1
ATOM 682 C C . TYR A 1 116 ? -9.225 48.978 13.772 1.000 25.163 116 TYR AAA C 1
ATOM 683 O O . TYR A 1 116 ? -8.617 49.941 13.264 1.000 24.564 116 TYR AAA O 1
ATOM 692 N N . TYR A 1 117 ? -10.142 48.241 13.147 1.000 24.536 117 TYR AAA N 1
ATOM 693 C CA . TYR A 1 117 ? -10.864 48.703 11.931 1.000 25.684 117 TYR AAA CA 1
ATOM 694 C C . TYR A 1 117 ? -11.968 49.605 12.456 1.000 26.082 117 TYR AAA C 1
ATOM 695 O O . TYR A 1 117 ? -12.733 49.075 13.316 1.000 24.979 117 TYR AAA O 1
ATOM 704 N N . THR A 1 118 ? -11.997 50.867 12.021 1.000 26.087 118 THR AAA N 1
ATOM 705 C CA . THR A 1 118 ? -12.874 51.935 12.574 1.000 25.213 118 THR AAA CA 1
ATOM 706 C C . THR A 1 118 ? -13.871 52.436 11.518 1.000 26.627 118 THR AAA C 1
ATOM 707 O O . THR A 1 118 ? -13.433 52.855 10.414 1.000 28.405 118 THR AAA O 1
ATOM 711 N N . PHE A 1 119 ? -15.156 52.432 11.881 1.000 24.214 119 PHE AAA N 1
ATOM 712 C CA . PHE A 1 119 ? -16.271 52.893 11.017 1.000 25.661 119 PHE AAA CA 1
ATOM 713 C C . PHE A 1 119 ? -17.408 53.505 11.852 1.000 24.186 119 PHE AAA C 1
ATOM 714 O O . PHE A 1 119 ? -17.781 52.939 12.902 1.000 23.762 119 PHE AAA O 1
ATOM 722 N N . GLY A 1 120 ? -17.998 54.585 11.341 1.000 23.162 120 GLY AAA N 1
ATOM 723 C CA . GLY A 1 120 ? -19.166 55.229 11.976 1.000 22.262 120 GLY AAA CA 1
ATOM 724 C C . GLY A 1 120 ? -20.362 55.282 11.067 1.000 20.294 120 GLY AAA C 1
ATOM 725 O O . GLY A 1 120 ? -20.189 55.596 9.868 1.000 21.194 120 GLY AAA O 1
ATOM 726 N N . ILE A 1 121 ? -21.539 54.970 11.611 1.000 20.777 121 ILE AAA N 1
ATOM 727 C CA . ILE A 1 121 ? -22.846 54.954 10.893 1.000 22.105 121 ILE AAA CA 1
ATOM 728 C C . ILE A 1 121 ? -23.837 55.874 11.617 1.000 22.834 121 ILE AAA C 1
ATOM 729 O O . ILE A 1 121 ? -24.019 55.721 12.838 1.000 21.377 121 ILE AAA O 1
ATOM 734 N N . GLY A 1 122 ? -24.480 56.783 10.893 1.000 23.146 122 GLY AAA N 1
ATOM 735 C CA . GLY A 1 122 ? -25.510 57.687 11.438 1.000 22.891 122 GLY AAA CA 1
ATOM 736 C C . GLY A 1 122 ? -25.009 59.107 11.620 1.000 23.251 122 GLY AAA C 1
ATOM 737 O O . GLY A 1 122 ? -24.415 59.657 10.668 1.000 22.965 122 GLY AAA O 1
ATOM 738 N N . LYS A 1 123 ? -25.315 59.717 12.767 1.000 21.639 123 LYS AAA N 1
ATOM 739 C CA . LYS A 1 123 ? -25.086 61.165 12.992 1.000 22.123 123 LYS AAA CA 1
ATOM 740 C C . LYS A 1 123 ? -23.699 61.349 13.607 1.000 22.890 123 LYS AAA C 1
ATOM 741 O O . LYS A 1 123 ? -23.442 60.766 14.692 1.000 22.728 123 LYS AAA O 1
ATOM 747 N N . MET A 1 124 ? -22.827 62.090 12.926 1.000 21.320 124 MET AAA N 1
ATOM 748 C CA . MET A 1 124 ? -21.528 62.489 13.523 1.000 22.316 124 MET AAA CA 1
ATOM 749 C C . MET A 1 124 ? -21.615 63.930 14.022 1.000 19.958 124 MET AAA C 1
ATOM 750 O O . MET A 1 124 ? -21.073 64.212 15.081 1.000 22.121 124 MET AAA O 1
ATOM 755 N N . HIS A 1 125 ? -22.308 64.794 13.284 1.000 23.955 125 HIS AAA N 1
ATOM 756 C CA . HIS A 1 125 ? -22.460 66.241 13.540 1.000 21.978 125 HIS AAA CA 1
ATOM 757 C C . HIS A 1 125 ? -21.084 66.891 13.589 1.000 22.583 125 HIS AAA C 1
ATOM 758 O O . HIS A 1 125 ? -20.809 67.670 14.531 1.000 23.720 125 HIS AAA O 1
ATOM 765 N N . TRP A 1 126 ? -20.254 66.594 12.603 1.000 21.808 126 TRP AAA N 1
ATOM 766 C CA . TRP A 1 126 ? -18.840 67.034 12.576 1.000 20.736 126 TRP AAA CA 1
ATOM 767 C C . TRP A 1 126 ? -18.648 68.119 11.520 1.000 22.451 126 TRP AAA C 1
ATOM 768 O O . TRP A 1 126 ? -19.565 68.341 10.707 1.000 22.175 126 TRP AAA O 1
ATOM 779 N N . HIS A 1 127 ? -17.493 68.782 11.564 1.000 24.163 127 HIS AAA N 1
ATOM 780 C CA . HIS A 1 127 ? -17.109 69.880 10.638 1.000 26.310 127 HIS AAA CA 1
ATOM 781 C C . HIS A 1 127 ? -15.715 69.643 10.078 1.000 24.682 127 HIS AAA C 1
ATOM 782 O O . HIS A 1 127 ? -14.775 69.442 10.839 1.000 27.143 127 HIS AAA O 1
ATOM 789 N N . PRO A 1 128 ? -15.513 69.606 8.751 1.000 23.646 128 PRO AAA N 1
ATOM 790 C CA . PRO A 1 128 ? -16.577 69.366 7.779 1.000 24.300 128 PRO AAA CA 1
ATOM 791 C C . PRO A 1 128 ? -17.342 68.060 8.080 1.000 23.447 128 PRO AAA C 1
ATOM 792 O O . PRO A 1 128 ? -16.846 67.191 8.758 1.000 22.812 128 PRO AAA O 1
ATOM 796 N N . GLN A 1 129 ? -18.526 67.944 7.516 1.000 22.982 129 GLN AAA N 1
ATOM 797 C CA . GLN A 1 129 ? -19.471 66.844 7.789 1.000 23.785 129 GLN AAA CA 1
ATOM 798 C C . GLN A 1 129 ? -18.802 65.517 7.468 1.000 23.572 129 GLN AAA C 1
ATOM 799 O O . GLN A 1 129 ? -19.032 64.558 8.230 1.000 22.183 129 GLN AAA O 1
ATOM 805 N N . ARG A 1 130 ? -17.959 65.473 6.420 1.000 23.793 130 ARG AAA N 1
ATOM 806 C CA . ARG A 1 130 ? -17.334 64.191 5.980 1.000 24.541 130 ARG AAA CA 1
ATOM 807 C C . ARG A 1 130 ? -15.890 64.046 6.501 1.000 25.273 130 ARG AAA C 1
ATOM 808 O O . ARG A 1 130 ? -15.220 63.092 6.083 1.000 24.967 130 ARG AAA O 1
ATOM 816 N N . ILE A 1 131 ? -15.437 64.905 7.424 1.000 23.241 131 ILE AAA N 1
ATOM 817 C CA . ILE A 1 131 ? -14.143 64.690 8.146 1.000 23.183 131 ILE AAA CA 1
ATOM 818 C C . ILE A 1 131 ? -14.258 63.351 8.892 1.000 23.696 131 ILE AAA C 1
ATOM 819 O O . ILE A 1 131 ? -15.402 62.918 9.214 1.000 21.200 131 ILE AAA O 1
ATOM 824 N N . LYS A 1 132 ? -13.134 62.697 9.198 1.000 24.838 132 LYS AAA N 1
ATOM 825 C CA . LYS A 1 132 ? -13.175 61.286 9.691 1.000 28.592 132 LYS AAA CA 1
ATOM 826 C C . LYS A 1 132 ? -12.627 61.180 11.127 1.000 27.868 132 LYS AAA C 1
ATOM 827 O O . LYS A 1 132 ? -13.055 60.266 11.853 1.000 25.719 132 LYS AAA O 1
ATOM 833 N N . HIS A 1 133 ? -11.729 62.079 11.533 1.000 26.397 133 HIS AAA N 1
ATOM 834 C CA . HIS A 1 133 ? -11.060 62.031 12.857 1.000 26.336 133 HIS AAA CA 1
ATOM 835 C C . HIS A 1 133 ? -10.478 60.633 13.099 1.000 27.698 133 HIS AAA C 1
ATOM 836 O O . HIS A 1 133 ? -10.481 60.167 14.271 1.000 26.053 133 HIS AAA O 1
ATOM 843 N N . GLY A 1 134 ? -10.067 59.956 12.023 1.000 29.502 134 GLY AAA N 1
ATOM 844 C CA . GLY A 1 134 ? -9.407 58.643 12.091 1.000 30.284 134 GLY AAA CA 1
ATOM 845 C C . GLY A 1 134 ? -10.277 57.491 11.635 1.000 29.242 134 GLY AAA C 1
ATOM 846 O O . GLY A 1 134 ? -9.716 56.374 11.515 1.000 31.387 134 GLY AAA O 1
ATOM 847 N N . PHE A 1 135 ? -11.584 57.701 11.426 1.000 27.189 135 PHE AAA N 1
ATOM 848 C CA . PHE A 1 135 ? -12.489 56.641 10.898 1.000 25.679 135 PHE AAA CA 1
ATOM 849 C C . PHE A 1 135 ? -12.018 56.260 9.489 1.000 25.769 135 PHE AAA C 1
ATOM 850 O O . PHE A 1 135 ? -11.649 57.171 8.732 1.000 24.012 135 PHE AAA O 1
ATOM 858 N N . GLU A 1 136 ? -12.042 54.973 9.151 1.000 28.226 136 GLU AAA N 1
ATOM 859 C CA . GLU A 1 136 ? -11.807 54.506 7.757 1.000 29.862 136 GLU AAA CA 1
ATOM 860 C C . GLU A 1 136 ? -12.966 54.942 6.849 1.000 26.444 136 GLU AAA C 1
ATOM 861 O O . GLU A 1 136 ? -12.718 55.295 5.690 1.000 23.523 136 GLU AAA O 1
ATOM 867 N N . GLY A 1 137 ? -14.191 54.959 7.339 1.000 24.992 137 GLY AAA N 1
ATOM 868 C CA . GLY A 1 137 ? -15.318 55.541 6.593 1.000 23.009 137 GLY AAA CA 1
ATOM 869 C C . GLY A 1 137 ? -16.387 55.996 7.543 1.000 23.314 137 GLY AAA C 1
ATOM 870 O O . GLY A 1 137 ? -16.314 55.612 8.714 1.000 22.458 137 GLY AAA O 1
ATOM 871 N N . THR A 1 138 ? -17.285 56.868 7.075 1.000 22.978 138 THR AAA N 1
ATOM 872 C CA . THR A 1 138 ? -18.558 57.170 7.752 1.000 22.966 138 THR AAA CA 1
ATOM 873 C C . THR A 1 138 ? -19.679 57.073 6.725 1.000 23.308 138 THR AAA C 1
ATOM 874 O O . THR A 1 138 ? -19.452 57.358 5.548 1.000 24.433 138 THR AAA O 1
ATOM 878 N N . LEU A 1 139 ? -20.831 56.623 7.185 1.000 22.337 139 LEU AAA N 1
ATOM 879 C CA . LEU A 1 139 ? -22.079 56.561 6.403 1.000 23.627 139 LEU AAA CA 1
ATOM 880 C C . LEU A 1 139 ? -23.107 57.388 7.175 1.000 21.644 139 LEU AAA C 1
ATOM 881 O O . LEU A 1 139 ? -23.521 56.980 8.298 1.000 22.391 139 LEU AAA O 1
ATOM 886 N N . LEU A 1 140 ? -23.461 58.551 6.643 1.000 21.961 140 LEU AAA N 1
ATOM 887 C CA . LEU A 1 140 ? -24.061 59.650 7.452 1.000 21.880 140 LEU AAA CA 1
ATOM 888 C C . LEU A 1 140 ? -25.568 59.785 7.247 1.000 21.638 140 LEU AAA C 1
ATOM 889 O O . LEU A 1 140 ? -26.038 59.722 6.106 1.000 21.199 140 LEU AAA O 1
ATOM 894 N N . ASP A 1 141 ? -26.250 59.987 8.368 1.000 20.465 141 ASP AAA N 1
ATOM 895 C CA . ASP A 1 141 ? -27.535 60.695 8.474 1.000 22.898 141 ASP AAA CA 1
ATOM 896 C C . ASP A 1 141 ? -27.288 61.983 9.256 1.000 24.556 141 ASP AAA C 1
ATOM 897 O O . ASP A 1 141 ? -27.246 61.919 10.512 1.000 25.785 141 ASP AAA O 1
ATOM 902 N N . GLU A 1 142 ? -27.196 63.121 8.563 1.000 24.801 142 GLU AAA N 1
ATOM 903 C CA . GLU A 1 142 ? -27.043 64.432 9.243 1.000 21.586 142 GLU AAA CA 1
ATOM 904 C C . GLU A 1 142 ? -28.382 65.162 9.212 1.000 22.671 142 GLU AAA C 1
ATOM 905 O O . GLU A 1 142 ? -28.377 66.412 9.307 1.000 23.642 142 GLU AAA O 1
ATOM 911 N N . SER A 1 143 ? -29.487 64.408 9.226 1.000 22.057 143 SER AAA N 1
ATOM 912 C CA . SER A 1 143 ? -30.847 64.993 9.252 1.000 22.273 143 SER AAA CA 1
ATOM 913 C C . SER A 1 143 ? -30.955 66.005 8.093 1.000 22.831 143 SER AAA C 1
ATOM 914 O O . SER A 1 143 ? -30.637 65.579 6.959 1.000 21.167 143 SER AAA O 1
ATOM 917 N N . GLY A 1 144 ? -31.342 67.261 8.347 1.000 22.345 144 GLY AAA N 1
ATOM 918 C CA . GLY A 1 144 ? -31.581 68.276 7.298 1.000 24.029 144 GLY AAA CA 1
ATOM 919 C C . GLY A 1 144 ? -30.382 69.193 7.102 1.000 24.003 144 GLY AAA C 1
ATOM 920 O O . GLY A 1 144 ? -30.482 70.126 6.303 1.000 21.171 144 GLY AAA O 1
ATOM 921 N N . ARG A 1 145 ? -29.259 68.930 7.787 1.000 23.775 145 ARG AAA N 1
ATOM 922 C CA . ARG A 1 145 ? -28.069 69.827 7.752 1.000 21.706 145 ARG AAA CA 1
ATOM 923 C C . ARG A 1 145 ? -27.252 69.573 6.484 1.000 23.446 145 ARG AAA C 1
ATOM 924 O O . ARG A 1 145 ? -26.868 68.410 6.215 1.000 23.667 145 ARG AAA O 1
ATOM 932 N N . ARG A 1 146 ? -26.980 70.644 5.742 1.000 24.755 146 ARG AAA N 1
ATOM 933 C CA . ARG A 1 146 ? -26.176 70.636 4.494 1.000 29.308 146 ARG AAA CA 1
ATOM 934 C C . ARG A 1 146 ? -25.123 71.733 4.627 1.000 26.591 146 ARG AAA C 1
ATOM 935 O O . ARG A 1 146 ? -25.447 72.889 4.452 1.000 27.824 146 ARG AAA O 1
ATOM 943 N N . GLU A 1 147 ? -23.917 71.359 5.035 1.000 27.209 147 GLU AAA N 1
ATOM 944 C CA . GLU A 1 147 ? -22.841 72.315 5.387 1.000 26.788 147 GLU AAA CA 1
ATOM 945 C C . GLU A 1 147 ? -21.714 72.204 4.356 1.000 29.805 147 GLU AAA C 1
ATOM 946 O O . GLU A 1 147 ? -21.395 73.248 3.807 1.000 27.979 147 GLU AAA O 1
ATOM 952 N N . ASP A 1 148 ? -21.167 70.998 4.087 1.000 28.713 148 ASP AAA N 1
ATOM 953 C CA . ASP A 1 148 ? -20.105 70.806 3.063 1.000 28.170 148 ASP AAA CA 1
ATOM 954 C C . ASP A 1 148 ? -20.679 71.242 1.726 1.000 26.652 148 ASP AAA C 1
ATOM 955 O O . ASP A 1 148 ? -21.873 71.081 1.508 1.000 28.605 148 ASP AAA O 1
ATOM 960 N N . PRO A 1 149 ? -19.876 71.823 0.808 1.000 28.669 149 PRO AAA N 1
ATOM 961 C CA . PRO A 1 149 ? -20.344 72.060 -0.556 1.000 29.394 149 PRO AAA CA 1
ATOM 962 C C . PRO A 1 149 ? -20.948 70.774 -1.152 1.000 28.119 149 PRO AAA C 1
ATOM 963 O O . PRO A 1 149 ? -20.330 69.708 -1.003 1.000 28.509 149 PRO AAA O 1
ATOM 967 N N . ASN A 1 150 ? -22.149 70.885 -1.728 1.000 28.249 150 ASN AAA N 1
ATOM 968 C CA . ASN A 1 150 ? -22.839 69.823 -2.508 1.000 26.861 150 ASN AAA CA 1
ATOM 969 C C . ASN A 1 150 ? -23.250 68.631 -1.618 1.000 25.373 150 ASN AAA C 1
ATOM 970 O O . ASN A 1 150 ? -23.511 67.552 -2.148 1.000 26.920 150 ASN AAA O 1
ATOM 975 N N . PHE A 1 151 ? -23.314 68.800 -0.303 1.000 23.228 151 PHE AAA N 1
ATOM 976 C CA . PHE A 1 151 ? -23.540 67.667 0.620 1.000 23.565 151 PHE AAA CA 1
ATOM 977 C C . PHE A 1 151 ? -24.958 67.116 0.443 1.000 23.839 151 PHE AAA C 1
ATOM 978 O O . PHE A 1 151 ? -25.946 67.876 0.430 1.000 22.500 151 PHE AAA O 1
ATOM 986 N N . ILE A 1 152 ? -25.044 65.799 0.337 1.000 22.559 152 ILE AAA N 1
ATOM 987 C CA . ILE A 1 152 ? -26.282 65.014 0.583 1.000 22.252 152 ILE AAA CA 1
ATOM 988 C C . ILE A 1 152 ? -25.871 63.842 1.471 1.000 21.864 152 ILE AAA C 1
ATOM 989 O O . ILE A 1 152 ? -24.849 63.160 1.145 1.000 23.236 152 ILE AAA O 1
ATOM 994 N N . SER A 1 153 ? -26.606 63.633 2.563 1.000 20.295 153 SER AAA N 1
ATOM 995 C CA . SER A 1 153 ? -26.343 62.528 3.506 1.000 20.828 153 SER AAA CA 1
ATOM 996 C C . SER A 1 153 ? -26.444 61.214 2.740 1.000 20.514 153 SER AAA C 1
ATOM 997 O O . SER A 1 153 ? -27.213 61.145 1.742 1.000 19.921 153 SER AAA O 1
ATOM 1000 N N . ASP A 1 154 ? -25.723 60.195 3.205 1.000 19.187 154 ASP AAA N 1
ATOM 1001 C CA . ASP A 1 154 ? -25.801 58.822 2.648 1.000 19.898 154 ASP AAA CA 1
ATOM 1002 C C . ASP A 1 154 ? -27.213 58.291 2.856 1.000 20.970 154 ASP AAA C 1
ATOM 1003 O O . ASP A 1 154 ? -27.718 57.583 1.941 1.000 23.084 154 ASP AAA O 1
ATOM 1008 N N . TYR A 1 155 ? -27.845 58.629 3.985 1.000 19.765 155 TYR AAA N 1
ATOM 1009 C CA . TYR A 1 155 ? -29.270 58.277 4.231 1.000 22.411 155 TYR AAA CA 1
ATOM 1010 C C . TYR A 1 155 ? -30.157 58.855 3.107 1.000 22.459 155 TYR AAA C 1
ATOM 1011 O O . TYR A 1 155 ? -30.984 58.095 2.552 1.000 24.056 155 TYR AAA O 1
ATOM 1020 N N . ARG A 1 156 ? -29.983 60.126 2.742 1.000 20.310 156 ARG AAA N 1
ATOM 1021 C CA . ARG A 1 156 ? -30.911 60.788 1.788 1.000 21.645 156 ARG AAA CA 1
ATOM 1022 C C . ARG A 1 156 ? -30.651 60.299 0.359 1.000 21.196 156 ARG AAA C 1
ATOM 1023 O O . ARG A 1 156 ? -31.650 60.214 -0.387 1.000 21.025 156 ARG AAA O 1
ATOM 1031 N N . LEU A 1 157 ? -29.429 59.885 0.007 1.000 22.735 157 LEU AAA N 1
ATOM 1032 C CA . LEU A 1 157 ? -29.150 59.302 -1.343 1.000 21.896 157 LEU AAA CA 1
ATOM 1033 C C . LEU A 1 157 ? -29.798 57.912 -1.387 1.000 22.896 157 LEU AAA C 1
ATOM 1034 O O . LEU A 1 157 ? -30.452 57.572 -2.415 1.000 24.007 157 LEU AAA O 1
ATOM 1039 N N . TRP A 1 158 ? -29.650 57.149 -0.304 1.000 21.428 158 TRP AAA N 1
ATOM 1040 C CA . TRP A 1 158 ? -30.255 55.795 -0.135 1.000 22.745 158 TRP AAA CA 1
ATOM 1041 C C . TRP A 1 158 ? -31.779 55.886 -0.247 1.000 22.446 158 TRP AAA C 1
ATOM 1042 O O . TRP A 1 158 ? -32.379 55.055 -0.939 1.000 24.674 158 TRP AAA O 1
ATOM 1053 N N . PHE A 1 159 ? -32.371 56.906 0.357 1.000 22.328 159 PHE AAA N 1
ATOM 1054 C CA . PHE A 1 159 ? -33.833 57.124 0.349 1.000 22.119 159 PHE AAA CA 1
ATOM 1055 C C . PHE A 1 159 ? -34.322 57.286 -1.109 1.000 23.360 159 PHE AAA C 1
ATOM 1056 O O . PHE A 1 159 ? -35.378 56.757 -1.456 1.000 24.167 159 PHE AAA O 1
ATOM 1064 N N . GLN A 1 160 ? -33.582 58.022 -1.942 1.000 21.984 160 GLN AAA N 1
ATOM 1065 C CA . GLN A 1 160 ? -33.995 58.282 -3.342 1.000 23.434 160 GLN AAA CA 1
ATOM 1066 C C . GLN A 1 160 ? -33.979 56.958 -4.102 1.000 24.472 160 GLN AAA C 1
ATOM 1067 O O . GLN A 1 160 ? -34.880 56.775 -4.917 1.000 28.616 160 GLN AAA O 1
ATOM 1073 N N . ILE A 1 161 ? -32.993 56.093 -3.850 1.000 25.085 161 ILE AAA N 1
ATOM 1074 C CA . ILE A 1 161 ? -32.914 54.725 -4.447 1.000 25.502 161 ILE AAA CA 1
ATOM 1075 C C . ILE A 1 161 ? -34.181 53.931 -4.057 1.000 27.481 161 ILE AAA C 1
ATOM 1076 O O . ILE A 1 161 ? -34.827 53.292 -4.957 1.000 28.898 161 ILE AAA O 1
ATOM 1081 N N . GLN A 1 162 ? -34.563 53.984 -2.781 1.000 25.676 162 GLN AAA N 1
ATOM 1082 C CA . GLN A 1 162 ? -35.742 53.244 -2.241 1.000 27.696 162 GLN AAA CA 1
ATOM 1083 C C . GLN A 1 162 ? -37.059 53.863 -2.720 1.000 27.989 162 GLN AAA C 1
ATOM 1084 O O . GLN A 1 162 ? -38.019 53.118 -2.829 1.000 28.437 162 GLN AAA O 1
ATOM 1090 N N . ALA A 1 163 ? -37.111 55.174 -2.951 1.000 29.546 163 ALA AAA N 1
ATOM 1091 C CA . ALA A 1 163 ? -38.373 55.935 -3.132 1.000 30.353 163 ALA AAA CA 1
ATOM 1092 C C . ALA A 1 163 ? -38.114 57.198 -3.950 1.000 28.794 163 ALA AAA C 1
ATOM 1093 O O . ALA A 1 163 ? -38.220 58.336 -3.467 1.000 25.572 163 ALA AAA O 1
ATOM 1095 N N . PRO A 1 164 ? -37.777 57.033 -5.246 1.000 28.428 164 PRO AAA N 1
ATOM 1096 C CA . PRO A 1 164 ? -37.316 58.158 -6.052 1.000 28.339 164 PRO AAA CA 1
ATOM 1097 C C . PRO A 1 164 ? -38.433 59.193 -6.241 1.000 26.133 164 PRO AAA C 1
ATOM 1098 O O . PRO A 1 164 ? -39.572 58.838 -6.507 1.000 32.475 164 PRO AAA O 1
ATOM 1102 N N . GLY A 1 165 ? -38.084 60.452 -6.017 1.000 27.162 165 GLY AAA N 1
ATOM 1103 C CA . GLY A 1 165 ? -38.997 61.599 -6.121 1.000 27.779 165 GLY AAA CA 1
ATOM 1104 C C . GLY A 1 165 ? -39.799 61.813 -4.856 1.000 28.559 165 GLY AAA C 1
ATOM 1105 O O . GLY A 1 165 ? -40.481 62.840 -4.791 1.000 33.329 165 GLY AAA O 1
ATOM 1106 N N . LYS A 1 166 ? -39.710 60.919 -3.868 1.000 30.378 166 LYS AAA N 1
ATOM 1107 C CA . LYS A 1 166 ? -40.432 61.088 -2.577 1.000 31.857 166 LYS AAA CA 1
ATOM 1108 C C . LYS A 1 166 ? -39.662 62.075 -1.693 1.000 29.047 166 LYS AAA C 1
ATOM 1109 O O . LYS A 1 166 ? -38.454 62.296 -1.927 1.000 25.836 166 LYS AAA O 1
ATOM 1115 N N . ASN A 1 167 ? -40.347 62.562 -0.661 1.000 26.693 167 ASN AAA N 1
ATOM 1116 C CA . ASN A 1 167 ? -39.859 63.588 0.289 1.000 27.595 167 ASN AAA CA 1
ATOM 1117 C C . ASN A 1 167 ? -39.587 62.920 1.627 1.000 26.954 167 ASN AAA C 1
ATOM 1118 O O . ASN A 1 167 ? -40.517 62.524 2.320 1.000 28.734 167 ASN AAA O 1
ATOM 1123 N N . PRO A 1 168 ? -38.306 62.764 2.037 1.000 28.172 168 PRO AAA N 1
ATOM 1124 C CA . PRO A 1 168 ? -38.010 62.128 3.320 1.000 27.698 168 PRO AAA CA 1
ATOM 1125 C C . PRO A 1 168 ? -38.616 62.912 4.505 1.000 26.924 168 PRO AAA C 1
ATOM 1126 O O . PRO A 1 168 ? -38.786 62.328 5.559 1.000 23.452 168 PRO AAA O 1
ATOM 1130 N N . ASP A 1 169 ? -38.995 64.180 4.292 1.000 25.155 169 ASP AAA N 1
ATOM 1131 C CA . ASP A 1 169 ? -39.637 65.051 5.316 1.000 26.703 169 ASP AAA CA 1
ATOM 1132 C C . ASP A 1 169 ? -41.150 65.154 5.063 1.000 25.991 169 ASP AAA C 1
ATOM 1133 O O . ASP A 1 169 ? -41.766 66.106 5.558 1.000 29.121 169 ASP AAA O 1
ATOM 1138 N N . GLU A 1 170 ? -41.727 64.173 4.375 1.000 25.694 170 GLU AAA N 1
ATOM 1139 C CA . GLU A 1 170 ? -43.180 64.116 4.057 1.000 29.027 170 GLU AAA CA 1
ATOM 1140 C C . GLU A 1 170 ? -44.018 64.354 5.320 1.000 30.541 170 GLU AAA C 1
ATOM 1141 O O . GLU A 1 170 ? -45.053 65.017 5.203 1.000 30.793 170 GLU AAA O 1
ATOM 1147 N N . THR A 1 171 ? -43.609 63.854 6.489 1.000 28.345 171 THR AAA N 1
ATOM 1148 C CA . THR A 1 171 ? -44.423 63.958 7.731 1.000 29.468 171 THR AAA CA 1
ATOM 1149 C C . THR A 1 171 ? -44.723 65.431 8.055 1.000 28.362 171 THR AAA C 1
ATOM 1150 O O . THR A 1 171 ? -45.766 65.692 8.665 1.000 30.105 171 THR AAA O 1
ATOM 1154 N N . GLY A 1 172 ? -43.841 66.351 7.681 1.000 28.704 172 GLY AAA N 1
ATOM 1155 C CA . GLY A 1 172 ? -44.068 67.806 7.808 1.000 27.509 172 GLY AAA CA 1
ATOM 1156 C C . GLY A 1 172 ? -43.847 68.337 9.207 1.000 27.992 172 GLY AAA C 1
ATOM 1157 O O . GLY A 1 172 ? -44.324 69.444 9.497 1.000 28.995 172 GLY AAA O 1
ATOM 1158 N N . ILE A 1 173 ? -43.101 67.629 10.050 1.000 28.547 173 ILE AAA N 1
ATOM 1159 C CA . ILE A 1 173 ? -42.716 68.134 11.400 1.000 28.863 173 ILE AAA CA 1
ATOM 1160 C C . ILE A 1 173 ? -41.272 68.640 11.316 1.000 28.349 173 ILE AAA C 1
ATOM 1161 O O . ILE A 1 173 ? -40.426 67.929 10.752 1.000 27.256 173 ILE AAA O 1
ATOM 1166 N N . GLY A 1 174 ? -41.032 69.848 11.832 1.000 27.400 174 GLY AAA N 1
ATOM 1167 C CA . GLY A 1 174 ? -39.727 70.528 11.809 1.000 27.390 174 GLY AAA CA 1
ATOM 1168 C C . GLY A 1 174 ? -38.720 69.866 12.734 1.000 24.691 174 GLY AAA C 1
ATOM 1169 O O . GLY A 1 174 ? -39.128 69.199 13.696 1.000 23.176 174 GLY AAA O 1
ATOM 1170 N N . TRP A 1 175 ? -37.437 70.119 12.478 1.000 24.264 175 TRP AAA N 1
ATOM 1171 C CA . TRP A 1 175 ? -36.291 69.485 13.172 1.000 24.916 175 TRP AAA CA 1
ATOM 1172 C C . TRP A 1 175 ? -36.278 69.907 14.640 1.000 23.049 175 TRP AAA C 1
ATOM 1173 O O . TRP A 1 175 ? -35.741 69.144 15.474 1.000 24.173 175 TRP AAA O 1
ATOM 1184 N N . ASN A 1 176 ? -36.841 71.078 14.945 1.000 23.076 176 ASN AAA N 1
ATOM 1185 C CA . ASN A 1 176 ? -36.798 71.668 16.302 1.000 22.525 176 ASN AAA CA 1
ATOM 1186 C C . ASN A 1 176 ? -38.214 71.814 16.898 1.000 24.985 176 ASN AAA C 1
ATOM 1187 O O . ASN A 1 176 ? -38.345 72.529 17.932 1.000 25.664 176 ASN AAA O 1
ATOM 1192 N N . ASP A 1 177 ? -39.225 71.155 16.323 1.000 25.213 177 ASP AAA N 1
ATOM 1193 C CA . ASP A 1 177 ? -40.646 71.310 16.743 1.000 25.477 177 ASP AAA CA 1
ATOM 1194 C C . ASP A 1 177 ? -40.936 70.570 18.060 1.000 24.633 177 ASP AAA C 1
ATOM 1195 O O . ASP A 1 177 ? -40.327 69.532 18.311 1.000 25.711 177 ASP AAA O 1
ATOM 1200 N N . HIS A 1 178 ? -41.897 71.082 18.832 1.000 25.378 178 HIS AAA N 1
ATOM 1201 C CA . HIS A 1 178 ? -42.423 70.480 20.092 1.000 26.563 178 HIS AAA CA 1
ATOM 1202 C C . HIS A 1 178 ? -43.667 69.618 19.790 1.000 28.439 178 HIS AAA C 1
ATOM 1203 O O . HIS A 1 178 ? -44.041 68.783 20.648 1.000 31.197 178 HIS AAA O 1
ATOM 1210 N N . GLY A 1 179 ? -44.295 69.811 18.630 1.000 26.984 179 GLY AAA N 1
ATOM 1211 C CA . GLY A 1 179 ? -45.457 69.028 18.157 1.000 27.727 179 GLY AAA CA 1
ATOM 1212 C C . GLY A 1 179 ? -45.066 67.662 17.622 1.000 27.412 179 GLY AAA C 1
ATOM 1213 O O . GLY A 1 179 ? -43.869 67.394 17.401 1.000 29.166 179 GLY AAA O 1
ATOM 1214 N N . ALA A 1 180 ? -46.049 66.809 17.398 1.000 26.911 180 ALA AAA N 1
ATOM 1215 C CA . ALA A 1 180 ? -45.846 65.405 16.991 1.000 27.640 180 ALA AAA CA 1
ATOM 1216 C C . ALA A 1 180 ? -46.822 64.998 15.883 1.000 29.099 180 ALA AAA C 1
ATOM 1217 O O . ALA A 1 180 ? -47.866 65.656 15.687 1.000 29.119 180 ALA AAA O 1
ATOM 1219 N N . ALA A 1 181 ? -46.469 63.931 15.179 1.000 28.671 181 ALA AAA N 1
ATOM 1220 C CA . ALA A 1 181 ? -47.320 63.275 14.164 1.000 31.167 181 ALA AAA CA 1
ATOM 1221 C C . ALA A 1 181 ? -46.727 61.895 13.865 1.000 30.073 181 ALA AAA C 1
ATOM 1222 O O . ALA A 1 181 ? -45.476 61.741 13.979 1.000 27.820 181 ALA AAA O 1
ATOM 1224 N N . THR A 1 182 ? -47.564 60.940 13.450 1.000 27.182 182 THR AAA N 1
ATOM 1225 C CA . THR A 1 182 ? -47.100 59.612 12.971 1.000 29.890 182 THR AAA CA 1
ATOM 1226 C C . THR A 1 182 ? -46.368 59.801 11.645 1.000 27.854 182 THR AAA C 1
ATOM 1227 O O . THR A 1 182 ? -46.787 60.657 10.851 1.000 26.557 182 THR AAA O 1
ATOM 1231 N N . TYR A 1 183 ? -45.318 59.015 11.442 1.000 26.646 183 TYR AAA N 1
ATOM 1232 C CA . TYR A 1 183 ? -44.505 58.965 10.198 1.000 26.474 183 TYR AAA CA 1
ATOM 1233 C C . TYR A 1 183 ? -45.417 58.750 8.989 1.000 28.917 183 TYR AAA C 1
ATOM 1234 O O . TYR A 1 183 ? -46.244 57.824 9.032 1.000 27.823 183 TYR AAA O 1
ATOM 1243 N N . LYS A 1 184 ? -45.296 59.587 7.954 1.000 30.712 184 LYS AAA N 1
ATOM 1244 C CA . LYS A 1 184 ? -46.205 59.526 6.777 1.000 29.746 184 LYS AAA CA 1
ATOM 1245 C C . LYS A 1 184 ? -45.507 58.761 5.651 1.000 29.895 184 LYS AAA C 1
ATOM 1246 O O . LYS A 1 184 ? -45.954 58.877 4.536 1.000 29.818 184 LYS AAA O 1
ATOM 1252 N N . LEU A 1 185 ? -44.482 57.967 5.966 1.000 31.236 185 LEU AAA N 1
ATOM 1253 C CA . LEU A 1 185 ? -43.820 57.032 5.016 1.000 31.053 185 LEU AAA CA 1
ATOM 1254 C C . LEU A 1 185 ? -43.737 55.647 5.653 1.000 29.221 185 LEU AAA C 1
ATOM 1255 O O . LEU A 1 185 ? -43.973 55.509 6.882 1.000 26.781 185 LEU AAA O 1
ATOM 1260 N N . LYS A 1 186 ? -43.408 54.636 4.863 1.000 30.783 186 LYS AAA N 1
ATOM 1261 C CA . LYS A 1 186 ? -43.259 53.266 5.420 1.000 32.927 186 LYS AAA CA 1
ATOM 1262 C C . LYS A 1 186 ? -42.096 53.260 6.423 1.000 31.648 186 LYS AAA C 1
ATOM 1263 O O . LYS A 1 186 ? -41.150 54.072 6.272 1.000 31.069 186 LYS AAA O 1
ATOM 1269 N N . GLU A 1 187 ? -42.177 52.357 7.402 1.000 28.835 187 GLU AAA N 1
ATOM 1270 C CA . GLU A 1 187 ? -41.243 52.262 8.555 1.000 30.837 187 GLU AAA CA 1
ATOM 1271 C C . GLU A 1 187 ? -39.839 51.977 8.010 1.000 30.067 187 GLU AAA C 1
ATOM 1272 O O . GLU A 1 187 ? -38.878 52.559 8.527 1.000 28.664 187 GLU AAA O 1
ATOM 1278 N N . SER A 1 188 ? -39.753 51.182 6.943 1.000 29.389 188 SER AAA N 1
ATOM 1279 C CA . SER A 1 188 ? -38.480 50.782 6.285 1.000 30.401 188 SER AAA CA 1
ATOM 1280 C C . SER A 1 188 ? -37.798 51.930 5.504 1.000 26.748 188 SER AAA C 1
ATOM 1281 O O . SER A 1 188 ? -36.731 51.664 4.953 1.000 28.783 188 SER AAA O 1
ATOM 1284 N N . LEU A 1 189 ? -38.355 53.144 5.436 1.000 26.988 189 LEU AAA N 1
ATOM 1285 C CA . LEU A 1 189 ? -37.653 54.344 4.882 1.000 25.453 189 LEU AAA CA 1
ATOM 1286 C C . LEU A 1 189 ? -37.121 55.259 5.993 1.000 25.554 189 LEU AAA C 1
ATOM 1287 O O . LEU A 1 189 ? -36.422 56.245 5.659 1.000 25.235 189 LEU AAA O 1
ATOM 1292 N N . HIS A 1 190 ? -37.520 55.010 7.243 1.000 23.925 190 HIS AAA N 1
ATOM 1293 C CA . HIS A 1 190 ? -37.219 55.885 8.408 1.000 22.961 190 HIS AAA CA 1
ATOM 1294 C C . HIS A 1 190 ? -35.728 55.823 8.704 1.000 24.175 190 HIS AAA C 1
ATOM 1295 O O . HIS A 1 190 ? -35.139 54.743 8.641 1.000 23.626 190 HIS AAA O 1
ATOM 1302 N N . PRO A 1 191 ? -35.091 56.963 9.054 1.000 24.052 191 PRO AAA N 1
ATOM 1303 C CA . PRO A 1 191 ? -33.669 56.997 9.380 1.000 23.850 191 PRO AAA CA 1
ATOM 1304 C C . PRO A 1 191 ? -33.253 56.046 10.511 1.000 23.496 191 PRO AAA C 1
ATOM 1305 O O . PRO A 1 191 ? -32.109 55.617 10.516 1.000 24.245 191 PRO AAA O 1
ATOM 1309 N N . THR A 1 192 ? -34.156 55.747 11.442 1.000 21.810 192 THR AAA N 1
ATOM 1310 C CA . THR A 1 192 ? -33.848 54.816 12.551 1.000 21.797 192 THR AAA CA 1
ATOM 1311 C C . THR A 1 192 ? -33.656 53.422 11.938 1.000 21.822 192 THR AAA C 1
ATOM 1312 O O . THR A 1 192 ? -32.700 52.743 12.320 1.000 22.228 192 THR AAA O 1
ATOM 1316 N N . TYR A 1 193 ? -34.507 53.034 10.994 1.000 22.998 193 TYR AAA N 1
ATOM 1317 C CA . TYR A 1 193 ? -34.396 51.705 10.340 1.000 24.973 193 TYR AAA CA 1
ATOM 1318 C C . TYR A 1 193 ? -33.096 51.646 9.529 1.000 24.431 193 TYR AAA C 1
ATOM 1319 O O . TYR A 1 193 ? -32.281 50.674 9.650 1.000 22.319 193 TYR AAA O 1
ATOM 1328 N N . TRP A 1 194 ? -32.872 52.679 8.724 1.000 23.137 194 TRP AAA N 1
ATOM 1329 C CA . TRP A 1 194 ? -31.642 52.776 7.895 1.000 22.419 194 TRP AAA CA 1
ATOM 1330 C C . TRP A 1 194 ? -30.408 52.661 8.788 1.000 22.709 194 TRP AAA C 1
ATOM 1331 O O . TRP A 1 194 ? -29.472 51.894 8.439 1.000 22.727 194 TRP AAA O 1
ATOM 1342 N N . THR A 1 195 ? -30.376 53.392 9.901 1.000 22.199 195 THR AAA N 1
ATOM 1343 C CA . THR A 1 195 ? -29.209 53.368 10.815 1.000 21.502 195 THR AAA CA 1
ATOM 1344 C C . THR A 1 195 ? -28.983 51.934 11.342 1.000 22.763 195 THR AAA C 1
ATOM 1345 O O . THR A 1 195 ? -27.830 51.450 11.309 1.000 23.164 195 THR AAA O 1
ATOM 1349 N N . GLY A 1 196 ? -30.009 51.294 11.895 1.000 22.528 196 GLY AAA N 1
ATOM 1350 C CA . GLY A 1 196 ? -29.863 49.943 12.445 1.000 24.538 196 GLY AAA CA 1
ATOM 1351 C C . GLY A 1 196 ? -29.515 48.940 11.354 1.000 25.275 196 GLY AAA C 1
ATOM 1352 O O . GLY A 1 196 ? -28.684 48.044 11.605 1.000 23.768 196 GLY AAA O 1
ATOM 1353 N N . GLU A 1 197 ? -30.132 49.081 10.187 1.000 24.764 197 GLU AAA N 1
ATOM 1354 C CA . GLU A 1 197 ? -29.987 48.137 9.047 1.000 26.456 197 GLU AAA CA 1
ATOM 1355 C C . GLU A 1 197 ? -28.537 48.140 8.541 1.000 27.172 197 GLU AAA C 1
ATOM 1356 O O . GLU A 1 197 ? -27.958 47.034 8.351 1.000 25.774 197 GLU AAA O 1
ATOM 1362 N N . MET A 1 198 ? -27.965 49.322 8.289 1.000 25.261 198 MET AAA N 1
ATOM 1363 C CA . MET A 1 198 ? -26.565 49.443 7.808 1.000 22.962 198 MET AAA CA 1
ATOM 1364 C C . MET A 1 198 ? -25.582 48.944 8.887 1.000 23.021 198 MET AAA C 1
ATOM 1365 O O . MET A 1 198 ? -24.629 48.253 8.528 1.000 22.128 198 MET AAA O 1
ATOM 1370 N N . ALA A 1 199 ? -25.853 49.172 10.177 1.000 22.954 199 ALA AAA N 1
ATOM 1371 C CA . ALA A 1 199 ? -25.004 48.651 11.274 1.000 24.510 199 ALA AAA CA 1
ATOM 1372 C C . ALA A 1 199 ? -25.076 47.115 11.317 1.000 25.856 199 ALA AAA C 1
ATOM 1373 O O . ALA A 1 199 ? -24.023 46.479 11.506 1.000 27.655 199 ALA AAA O 1
ATOM 1375 N N . CYS A 1 200 ? -26.275 46.544 11.170 1.000 27.008 200 CYS AAA N 1
ATOM 1376 C CA . CYS A 1 200 ? -26.516 45.079 11.136 1.000 29.371 200 CYS AAA CA 1
ATOM 1377 C C . CYS A 1 200 ? -25.738 44.445 9.977 1.000 28.833 200 CYS AAA C 1
ATOM 1378 O O . CYS A 1 200 ? -25.087 43.407 10.199 1.000 26.804 200 CYS AAA O 1
ATOM 1381 N N . GLN A 1 201 ? -25.807 45.025 8.776 1.000 27.885 201 GLN AAA N 1
ATOM 1382 C CA . GLN A 1 201 ? -25.099 44.471 7.597 1.000 26.859 201 GLN AAA CA 1
ATOM 1383 C C . G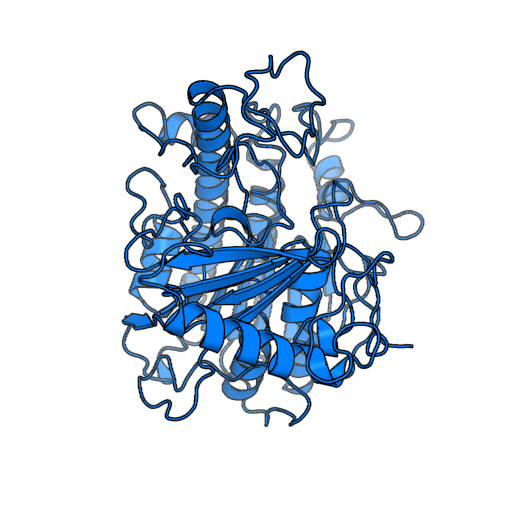LN A 1 201 ? -23.597 44.493 7.858 1.000 27.390 201 GLN AAA C 1
ATOM 1384 O O . GLN A 1 201 ? -22.948 43.459 7.625 1.000 24.120 201 GLN AAA O 1
ATOM 1390 N N . MET A 1 202 ? -23.055 45.590 8.390 1.000 27.107 202 MET AAA N 1
ATOM 1391 C CA . MET A 1 202 ? -21.582 45.684 8.565 1.000 26.806 202 MET AAA CA 1
ATOM 1392 C C . MET A 1 202 ? -21.108 44.611 9.558 1.000 27.881 202 MET AAA C 1
ATOM 1393 O O . MET A 1 202 ? -20.061 43.980 9.337 1.000 27.171 202 MET AAA O 1
ATOM 1398 N N . ILE A 1 203 ? -21.830 44.441 10.658 1.000 28.950 203 ILE AAA N 1
ATOM 1399 C CA . ILE A 1 203 ? -21.501 43.405 11.679 1.000 28.055 203 ILE AAA CA 1
ATOM 1400 C C . ILE A 1 203 ? -21.668 42.018 11.037 1.000 27.649 203 ILE AAA C 1
ATOM 1401 O O . ILE A 1 203 ? -20.760 41.199 11.189 1.000 26.353 203 ILE AAA O 1
ATOM 1406 N N . GLN A 1 204 ? -22.784 41.781 10.355 1.000 27.019 204 GLN AAA N 1
ATOM 1407 C CA . GLN A 1 204 ? -23.108 40.476 9.710 1.000 31.802 204 GLN AAA CA 1
ATOM 1408 C C . GLN A 1 204 ? -21.942 40.072 8.800 1.000 35.015 204 GLN AAA C 1
ATOM 1409 O O . GLN A 1 204 ? -21.545 38.881 8.834 1.000 33.852 204 GLN AAA O 1
ATOM 1415 N N . ASN A 1 205 ? -21.385 41.036 8.053 1.000 32.214 205 ASN AAA N 1
ATOM 1416 C CA . ASN A 1 205 ? -20.351 40.801 7.017 1.000 31.137 205 ASN AAA CA 1
ATOM 1417 C C . ASN A 1 205 ? -18.940 40.873 7.606 1.000 31.025 205 ASN AAA C 1
ATOM 1418 O O . ASN A 1 205 ? -17.992 40.692 6.832 1.000 31.439 205 ASN AAA O 1
ATOM 1423 N N . TYR A 1 206 ? -18.785 41.149 8.906 1.000 29.795 206 TYR AAA N 1
ATOM 1424 C CA . TYR A 1 206 ? -17.452 41.340 9.517 1.000 31.826 206 TYR AAA CA 1
ATOM 1425 C C . TYR A 1 206 ? -16.727 39.991 9.566 1.000 34.814 206 TYR AAA C 1
ATOM 1426 O O . TYR A 1 206 ? -17.209 39.048 10.168 1.000 32.667 206 TYR AAA O 1
ATOM 1435 N N . ASP A 1 207 ? -15.595 39.909 8.874 1.000 40.462 207 ASP AAA N 1
ATOM 1436 C CA . ASP A 1 207 ? -14.749 38.692 8.802 1.000 42.391 207 ASP AAA CA 1
ATOM 1437 C C . ASP A 1 207 ? -13.351 39.163 8.429 1.000 39.905 207 ASP AAA C 1
ATOM 1438 O O . ASP A 1 207 ? -12.951 39.014 7.263 1.000 40.720 207 ASP AAA O 1
ATOM 1443 N N . ASN A 1 208 ? -12.679 39.750 9.410 1.000 37.195 208 ASN AAA N 1
ATOM 1444 C CA . ASN A 1 208 ? -11.515 40.645 9.229 1.000 39.027 208 ASN AAA CA 1
ATOM 1445 C C . ASN A 1 208 ? -10.351 40.080 10.049 1.000 44.388 208 ASN AAA C 1
ATOM 1446 O O . ASN A 1 208 ? -9.638 40.864 10.730 1.000 41.210 208 ASN AAA O 1
ATOM 1451 N N . GLY A 1 209 ? -10.176 38.757 9.949 1.000 46.462 209 GLY AAA N 1
ATOM 1452 C CA . GLY A 1 209 ? -9.168 37.969 10.677 1.000 46.560 209 GLY AAA CA 1
ATOM 1453 C C . GLY A 1 209 ? -9.098 38.365 12.134 1.000 45.012 209 GLY AAA C 1
ATOM 1454 O O . GLY A 1 209 ? -10.081 38.145 12.860 1.000 44.825 209 GLY AAA O 1
ATOM 1455 N N . ASN A 1 210 ? -7.975 38.945 12.554 1.000 51.626 210 ASN AAA N 1
ATOM 1456 C CA . ASN A 1 210 ? -7.676 39.165 13.997 1.000 52.602 210 ASN AAA CA 1
ATOM 1457 C C . ASN A 1 210 ? -7.917 40.632 14.354 1.000 49.801 210 ASN AAA C 1
ATOM 1458 O O . ASN A 1 210 ? -7.645 40.992 15.515 1.000 52.295 210 ASN AAA O 1
ATOM 1463 N N . GLN A 1 211 ? -8.423 41.436 13.410 1.000 42.550 211 GLN AAA N 1
ATOM 1464 C CA . GLN A 1 211 ? -8.573 42.902 13.604 1.000 39.318 211 GLN AAA CA 1
ATOM 1465 C C . GLN A 1 211 ? -9.887 43.168 14.333 1.000 34.775 211 GLN AAA C 1
ATOM 1466 O O . GLN A 1 211 ? -10.963 42.818 13.851 1.000 33.335 211 GLN AAA O 1
ATOM 1472 N N . PRO A 1 212 ? -9.840 43.789 15.529 1.000 33.243 212 PRO AAA N 1
ATOM 1473 C CA . PRO A 1 212 ? -11.057 44.103 16.268 1.000 31.747 212 PRO AAA CA 1
ATOM 1474 C C . PRO A 1 212 ? -11.791 45.263 15.576 1.000 28.604 212 PRO AAA C 1
ATOM 1475 O O . PRO A 1 212 ? -11.161 46.108 14.948 1.000 29.662 212 PRO AAA O 1
ATOM 1479 N N . LEU A 1 213 ? -13.110 45.245 15.699 1.000 26.759 213 LEU AAA N 1
ATOM 1480 C CA . LEU A 1 213 ? -14.029 46.253 15.115 1.000 27.855 213 LEU AAA CA 1
ATOM 1481 C C . LEU A 1 213 ? -14.271 47.367 16.137 1.000 28.804 213 LEU AAA C 1
ATOM 1482 O O . LEU A 1 213 ? -14.628 47.014 17.286 1.000 27.193 213 LEU AAA O 1
ATOM 1487 N N . PHE A 1 214 ? -14.057 48.636 15.752 1.000 28.588 214 PHE AAA N 1
ATOM 1488 C CA . PHE A 1 214 ? -14.668 49.810 16.434 1.000 26.461 214 PHE AAA CA 1
ATOM 1489 C C . PHE A 1 214 ? -15.801 50.355 15.561 1.000 27.441 214 PHE AAA C 1
ATOM 1490 O O . PHE A 1 214 ? -15.481 50.982 14.515 1.000 24.221 214 PHE AAA O 1
ATOM 1498 N N . LEU A 1 215 ? -17.050 50.064 15.937 1.000 25.251 215 LEU AAA N 1
ATOM 1499 C CA . LEU A 1 215 ? -18.259 50.528 15.198 1.000 26.339 215 LEU AAA CA 1
ATOM 1500 C C . LEU A 1 215 ? -18.944 51.576 16.074 1.000 25.801 215 LEU AAA C 1
ATOM 1501 O O . LEU A 1 215 ? -19.215 51.271 17.254 1.000 23.995 215 LEU AAA O 1
ATOM 1506 N N . LYS A 1 216 ? -19.169 52.760 15.527 1.000 24.919 216 LYS AAA N 1
ATOM 1507 C CA . LYS A 1 216 ? -20.055 53.780 16.135 1.000 25.367 216 LYS AAA CA 1
ATOM 1508 C C . LYS A 1 216 ? -21.409 53.727 15.440 1.000 27.095 216 LYS AAA C 1
ATOM 1509 O O . LYS A 1 216 ? -21.443 53.881 14.206 1.000 25.692 216 LYS AAA O 1
ATOM 1515 N N . VAL A 1 217 ? -22.478 53.493 16.201 1.000 24.924 217 VAL AAA N 1
ATOM 1516 C CA . VAL A 1 217 ? -23.864 53.517 15.671 1.000 24.511 217 VAL AAA CA 1
ATOM 1517 C C . VAL A 1 217 ? -24.587 54.682 16.356 1.000 24.241 217 VAL AAA C 1
ATOM 1518 O O . VAL A 1 217 ? -24.795 54.588 17.553 1.000 22.178 217 VAL AAA O 1
ATOM 1522 N N . SER A 1 218 ? -24.928 55.743 15.614 1.000 23.608 218 SER AAA N 1
ATOM 1523 C CA . SER A 1 218 ? -25.414 57.045 16.163 1.000 22.482 218 SER AAA CA 1
ATOM 1524 C C . SER A 1 218 ? -26.754 57.441 15.521 1.000 22.462 218 SER AAA C 1
ATOM 1525 O O . SER A 1 218 ? -26.782 57.837 14.361 1.000 19.252 218 SER AAA O 1
ATOM 1528 N N . PHE A 1 219 ? -27.848 57.320 16.273 1.000 21.508 219 PHE AAA N 1
ATOM 1529 C CA . PHE A 1 219 ? -29.224 57.638 15.816 1.000 20.852 219 PHE AAA CA 1
ATOM 1530 C C . PHE A 1 219 ? -29.461 59.150 15.922 1.000 19.030 219 PHE AAA C 1
ATOM 1531 O O . PHE A 1 219 ? -29.096 59.721 16.950 1.000 19.466 219 PHE AAA O 1
ATOM 1539 N N . ALA A 1 220 ? -30.025 59.765 14.870 1.000 19.586 220 ALA AAA N 1
ATOM 1540 C CA . ALA A 1 220 ? -30.549 61.153 14.848 1.000 20.435 220 ALA AAA CA 1
ATOM 1541 C C . ALA A 1 220 ? -31.710 61.303 15.843 1.000 20.822 220 ALA AAA C 1
ATOM 1542 O O . ALA A 1 220 ? -31.855 62.375 16.482 1.000 19.983 220 ALA AAA O 1
ATOM 1544 N N . ARG A 1 221 ? -32.551 60.276 15.931 1.000 21.128 221 ARG AAA N 1
ATOM 1545 C CA . ARG A 1 221 ? -33.691 60.266 16.881 1.000 20.350 221 ARG AAA CA 1
ATOM 1546 C C . ARG A 1 221 ? -33.137 59.940 18.262 1.000 20.384 221 ARG AAA C 1
ATOM 1547 O O . ARG A 1 221 ? -32.014 59.448 18.343 1.000 21.197 221 ARG AAA O 1
ATOM 1555 N N . PRO A 1 222 ? -33.882 60.161 19.372 1.000 20.089 222 PRO AAA N 1
ATOM 1556 C CA . PRO A 1 222 ? -35.232 60.742 19.343 1.000 19.380 222 PRO AAA CA 1
ATOM 1557 C C . PRO A 1 222 ? -35.341 62.279 19.363 1.000 21.224 222 PRO AAA C 1
ATOM 1558 O O . PRO A 1 222 ? -36.409 62.807 19.669 1.000 21.068 222 PRO AAA O 1
ATOM 1562 N N . HIS A 1 223 ? -34.275 62.991 18.982 1.000 22.261 223 HIS AAA N 1
ATOM 1563 C CA . HIS A 1 223 ? -34.347 64.434 18.604 1.000 22.140 223 HIS AAA CA 1
ATOM 1564 C C . HIS A 1 223 ? -35.591 64.614 17.743 1.000 21.007 223 HIS AAA C 1
ATOM 1565 O O . HIS A 1 223 ? -35.878 63.692 16.954 1.000 22.637 223 HIS AAA O 1
ATOM 1572 N N . SER A 1 224 ? -36.271 65.751 17.842 1.000 20.635 224 SER AAA N 1
ATOM 1573 C CA . SER A 1 224 ? -37.392 66.111 16.931 1.000 21.222 224 SER AAA CA 1
ATOM 1574 C C . SER A 1 224 ? -36.943 65.935 15.484 1.000 22.431 224 SER AAA C 1
ATOM 1575 O O . SER A 1 224 ? -35.740 66.036 15.187 1.000 21.957 224 SER AAA O 1
ATOM 1578 N N . PRO A 1 225 ? -37.853 65.644 14.519 1.000 24.360 225 PRO AAA N 1
ATOM 1579 C CA . PRO A 1 225 ? -39.294 65.518 14.762 1.000 23.301 225 PRO AAA CA 1
ATOM 1580 C C . PRO A 1 225 ? -39.727 64.285 15.552 1.000 22.702 225 PRO AAA C 1
ATOM 1581 O O . PRO A 1 225 ? -39.173 63.214 15.348 1.000 21.916 225 PRO AAA O 1
ATOM 1585 N N . TYR A 1 226 ? -40.736 64.462 16.404 1.000 23.819 226 TYR AAA N 1
ATOM 1586 C CA . TYR A 1 226 ? -41.435 63.345 17.086 1.000 23.265 226 TYR AAA CA 1
ATOM 1587 C C . TYR A 1 226 ? -42.339 62.659 16.069 1.000 27.489 226 TYR AAA C 1
ATOM 1588 O O . TYR A 1 226 ? -43.555 62.943 16.050 1.000 28.355 226 TYR AAA O 1
ATOM 1597 N N . ASP A 1 227 ? -41.734 61.774 15.254 1.000 26.523 227 ASP AAA N 1
ATOM 1598 C CA . ASP A 1 227 ? -42.353 61.206 14.032 1.000 26.038 227 ASP AAA CA 1
ATOM 1599 C C . ASP A 1 227 ? -42.339 59.683 14.054 1.000 24.161 227 ASP AAA C 1
ATOM 1600 O O . ASP A 1 227 ? -42.096 59.083 13.005 1.000 24.321 227 ASP AAA O 1
ATOM 1605 N N . PRO A 1 228 ? -42.774 59.016 15.149 1.000 23.006 228 PRO AAA N 1
ATOM 1606 C CA . PRO A 1 228 ? -42.802 57.552 15.184 1.000 24.199 228 PRO AAA CA 1
ATOM 1607 C C . PRO A 1 228 ? -43.726 56.936 14.133 1.000 24.145 228 PRO AAA C 1
ATOM 1608 O O . PRO A 1 228 ? -44.766 57.507 13.797 1.000 26.955 228 PRO AAA O 1
ATOM 1612 N N . PRO A 1 229 ? -43.376 55.758 13.573 1.000 23.963 229 PRO AAA N 1
ATOM 1613 C CA . PRO A 1 229 ? -44.340 54.974 12.808 1.000 28.844 229 PRO AAA CA 1
ATOM 1614 C C . PRO A 1 229 ? -45.544 54.610 13.698 1.000 30.881 229 PRO AAA C 1
ATOM 1615 O O . PRO A 1 229 ? -45.362 54.377 14.898 1.000 28.278 229 PRO AAA O 1
ATOM 1619 N N . GLN A 1 230 ? -46.734 54.580 13.096 1.000 31.754 230 GLN AAA N 1
ATOM 1620 C CA . GLN A 1 230 ? -48.000 54.141 13.745 1.000 32.564 230 GLN AAA CA 1
ATOM 1621 C C . GLN A 1 230 ? -47.768 52.847 14.551 1.000 32.105 230 GLN AAA C 1
ATOM 1622 O O . GLN A 1 230 ? -48.215 52.810 15.682 1.000 33.268 230 GLN AAA O 1
ATOM 1628 N N . ARG A 1 231 ? -47.076 51.838 14.008 1.000 31.916 231 ARG AAA N 1
ATOM 1629 C CA . ARG A 1 231 ? -46.849 50.520 14.661 1.000 34.336 231 ARG AAA CA 1
ATOM 1630 C C . ARG A 1 231 ? -46.277 50.683 16.075 1.000 36.430 231 ARG AAA C 1
ATOM 1631 O O . ARG A 1 231 ? -46.642 49.885 16.965 1.000 36.628 231 ARG AAA O 1
ATOM 1639 N N . PHE A 1 232 ? -45.395 51.665 16.273 1.000 34.531 232 PHE AAA N 1
ATOM 1640 C CA . PHE A 1 232 ? -44.709 51.940 17.564 1.000 32.300 232 PHE AAA CA 1
ATOM 1641 C C . PHE A 1 232 ? -45.602 52.806 18.449 1.000 31.795 232 PHE AAA C 1
ATOM 1642 O O . PHE A 1 232 ? -45.580 52.596 19.664 1.000 31.753 232 PHE AAA O 1
ATOM 1650 N N . LEU A 1 233 ? -46.364 53.729 17.867 1.000 31.190 233 LEU AAA N 1
ATOM 1651 C CA . LEU A 1 233 ? -47.305 54.566 18.651 1.000 34.772 233 LEU AAA CA 1
ATOM 1652 C C . LEU A 1 233 ? -48.358 53.641 19.282 1.000 36.799 233 LEU AAA C 1
ATOM 1653 O O . LEU A 1 233 ? -48.686 53.845 20.476 1.000 37.151 233 LEU AAA O 1
ATOM 1658 N N . ASP A 1 234 ? -48.814 52.625 18.537 1.000 36.698 234 ASP AAA N 1
ATOM 1659 C CA . ASP A 1 234 ? -49.837 51.639 18.981 1.000 36.634 234 ASP AAA CA 1
ATOM 1660 C C . ASP A 1 234 ? -49.361 50.871 20.214 1.000 34.990 234 ASP AAA C 1
ATOM 1661 O O . ASP A 1 234 ? -50.230 50.405 20.974 1.000 37.620 234 ASP AAA O 1
ATOM 1666 N N . MET A 1 235 ? -48.047 50.691 20.376 1.000 34.843 235 MET AAA N 1
ATOM 1667 C CA . MET A 1 235 ? -47.465 49.964 21.539 1.000 34.260 235 MET AAA CA 1
ATOM 1668 C C . MET A 1 235 ? -47.710 50.762 22.816 1.000 34.218 235 MET AAA C 1
ATOM 1669 O O . MET A 1 235 ? -47.508 50.195 23.902 1.000 36.670 235 MET AAA O 1
ATOM 1674 N N . TYR A 1 236 ? -48.116 52.026 22.689 1.000 35.686 236 TYR AAA N 1
ATOM 1675 C CA . TYR A 1 236 ? -48.391 52.926 23.835 1.000 36.950 236 TYR AAA CA 1
ATOM 1676 C C . TYR A 1 236 ? -49.901 53.186 23.988 1.000 37.066 236 TYR AAA C 1
ATOM 1677 O O . TYR A 1 236 ? -50.199 54.103 24.760 1.000 37.826 236 TYR AAA O 1
ATOM 1686 N N . LYS A 1 237 ? -50.802 52.433 23.327 1.000 41.366 237 LYS AAA N 1
ATOM 1687 C CA . LYS A 1 237 ? -52.289 52.679 23.332 1.000 45.602 237 LYS AAA CA 1
ATOM 1688 C C . LYS A 1 237 ? -52.819 52.815 24.778 1.000 46.497 237 LYS AAA C 1
ATOM 1689 O O . LYS A 1 237 ? -53.579 53.754 25.041 1.000 45.846 237 LYS AAA O 1
ATOM 1691 N N . ASP A 1 238 ? -52.420 51.954 25.711 1.000 48.983 238 ASP AAA N 1
ATOM 1692 C CA . ASP A 1 238 ? -52.988 51.999 27.094 1.000 58.572 238 ASP AAA CA 1
ATOM 1693 C C . ASP A 1 238 ? -51.998 52.603 28.096 1.000 53.281 238 ASP AAA C 1
ATOM 1694 O O . ASP A 1 238 ? -52.264 52.511 29.292 1.000 53.458 238 ASP AAA O 1
ATOM 1699 N N . ALA A 1 239 ? -50.903 53.205 27.633 1.000 54.143 239 ALA AAA N 1
ATOM 1700 C CA . ALA A 1 239 ? -49.821 53.710 28.508 1.000 52.996 239 ALA AAA CA 1
ATOM 1701 C C . ALA A 1 239 ? -50.219 55.078 29.075 1.000 45.494 239 ALA AAA C 1
ATOM 1702 O O . ALA A 1 239 ? -50.850 55.853 28.352 1.000 44.807 239 ALA AAA O 1
ATOM 1704 N N . GLN A 1 240 ? -49.868 55.327 30.334 1.000 40.864 240 GLN AAA N 1
ATOM 1705 C CA . GLN A 1 240 ? -49.886 56.660 30.988 1.000 44.009 240 GLN AAA CA 1
ATOM 1706 C C . GLN A 1 240 ? -48.432 57.126 31.109 1.000 39.710 240 GLN AAA C 1
ATOM 1707 O O . GLN A 1 240 ? -47.701 56.588 31.960 1.000 48.278 240 GLN AAA O 1
ATOM 1713 N N . VAL A 1 241 ? -48.014 58.077 30.284 1.000 36.451 241 VAL AAA N 1
ATOM 1714 C CA . VAL A 1 241 ? -46.614 58.600 30.328 1.000 34.465 241 VAL AAA CA 1
ATOM 1715 C C . VAL A 1 241 ? -46.555 59.689 31.398 1.000 33.116 241 VAL AAA C 1
ATOM 1716 O O . VAL A 1 241 ? -47.567 60.344 31.649 1.000 30.595 241 VAL AAA O 1
ATOM 1720 N N . PRO A 1 242 ? -45.413 59.839 32.117 1.000 33.283 242 PRO AAA N 1
ATOM 1721 C CA . PRO A 1 242 ? -45.284 60.822 33.193 1.000 31.631 242 PRO AAA CA 1
ATOM 1722 C C . PRO A 1 242 ? -45.596 62.257 32.759 1.000 31.454 242 PRO AAA C 1
ATOM 1723 O O . PRO A 1 242 ? -45.298 62.613 31.622 1.000 26.395 242 PRO AAA O 1
ATOM 1727 N N . ASP A 1 243 ? -46.150 63.049 33.673 1.000 30.041 243 ASP AAA N 1
ATOM 1728 C CA . ASP A 1 243 ? -46.446 64.487 33.435 1.000 33.540 243 ASP AAA CA 1
ATOM 1729 C C . ASP A 1 243 ? -45.120 65.225 33.342 1.000 30.657 243 ASP AAA C 1
ATOM 1730 O O . ASP A 1 243 ? -44.093 64.726 33.797 1.000 32.064 243 ASP AAA O 1
ATOM 1735 N N . PRO A 1 244 ? -45.091 66.419 32.734 1.000 29.382 244 PRO AAA N 1
ATOM 1736 C CA . PRO A 1 244 ? -43.954 67.326 32.918 1.000 30.474 244 PRO AAA CA 1
ATOM 1737 C C . PRO A 1 244 ? -43.882 67.706 34.408 1.000 30.801 244 PRO AAA C 1
ATOM 1738 O O . PRO A 1 244 ? -44.887 67.687 35.053 1.000 27.938 244 PRO AAA O 1
ATOM 1742 N N . VAL A 1 245 ? -42.686 67.937 34.931 1.000 29.163 245 VAL AAA N 1
ATOM 1743 C CA . VAL A 1 245 ? -42.472 68.412 36.330 1.000 27.613 245 VAL AAA CA 1
ATOM 1744 C C . VAL A 1 245 ? -42.414 69.944 36.270 1.000 31.784 245 VAL AAA C 1
ATOM 1745 O O . VAL A 1 245 ? -41.781 70.475 35.322 1.000 28.613 245 VAL AAA O 1
ATOM 1749 N N . ILE A 1 246 ? -43.087 70.640 37.192 1.000 30.096 246 ILE AAA N 1
ATOM 1750 C CA . ILE A 1 246 ? -43.211 72.128 37.148 1.000 32.432 246 ILE AAA CA 1
ATOM 1751 C C . ILE A 1 246 ? -42.682 72.675 38.474 1.000 30.079 246 ILE AAA C 1
ATOM 1752 O O . ILE A 1 246 ? -43.384 72.474 39.480 1.000 26.894 246 ILE AAA O 1
ATOM 1757 N N . GLY A 1 247 ? -41.531 73.357 38.470 1.000 29.108 247 GLY AAA N 1
ATOM 1758 C CA . GLY A 1 247 ? -40.919 73.950 39.683 1.000 30.249 247 GLY AAA CA 1
ATOM 1759 C C . GLY A 1 247 ? -41.627 75.229 40.129 1.000 32.591 247 GLY AAA C 1
ATOM 1760 O O . GLY A 1 247 ? -42.366 75.817 39.322 1.000 28.344 247 GLY AAA O 1
ATOM 1761 N N . GLU A 1 248 ? -41.393 75.683 41.363 1.000 36.322 248 GLU AAA N 1
ATOM 1762 C CA . GLU A 1 248 ? -41.953 76.969 41.872 1.000 42.005 248 GLU AAA CA 1
ATOM 1763 C C . GLU A 1 248 ? -41.222 78.160 41.231 1.000 38.875 248 GLU AAA C 1
ATOM 1764 O O . GLU A 1 248 ? -41.824 79.217 41.126 1.000 43.236 248 GLU AAA O 1
ATOM 1770 N N . TRP A 1 249 ? -40.010 77.970 40.717 1.000 38.744 249 TRP AAA N 1
ATOM 1771 C CA . TRP A 1 249 ? -39.128 79.057 40.204 1.000 33.984 249 TRP AAA CA 1
ATOM 1772 C C . TRP A 1 249 ? -39.413 79.394 38.738 1.000 31.272 249 TRP AAA C 1
ATOM 1773 O O . TRP A 1 249 ? -38.763 80.277 38.235 1.000 31.486 249 TRP AAA O 1
ATOM 1784 N N . CYS A 1 250 ? -40.284 78.669 38.041 1.000 37.228 250 CYS AAA N 1
ATOM 1785 C CA . CYS A 1 250 ? -40.344 78.736 36.551 1.000 37.096 250 CYS AAA CA 1
ATOM 1786 C C . CYS A 1 250 ? -41.525 79.622 36.104 1.000 37.636 250 CYS AAA C 1
ATOM 1787 O O . CYS A 1 250 ? -41.889 79.576 34.909 1.000 35.079 250 CYS AAA O 1
ATOM 1790 N N . GLY A 1 251 ? -42.039 80.470 37.012 1.000 39.080 251 GLY AAA N 1
ATOM 1791 C CA . GLY A 1 251 ? -43.095 81.486 36.780 1.000 36.437 251 GLY AAA CA 1
ATOM 1792 C C . GLY A 1 251 ? -42.933 82.284 35.488 1.000 35.082 251 GLY AAA C 1
ATOM 1793 O O . GLY A 1 251 ? -43.943 82.498 34.821 1.000 37.946 251 GLY AAA O 1
ATOM 1794 N N . LYS A 1 252 ? -41.716 82.706 35.143 1.000 35.839 252 LYS AAA N 1
ATOM 1795 C CA . LYS A 1 252 ? -41.364 83.477 33.912 1.000 36.821 252 LYS AAA CA 1
ATOM 1796 C C . LYS A 1 252 ? -41.987 82.867 32.639 1.000 39.494 252 LYS AAA C 1
ATOM 1797 O O . LYS A 1 252 ? -42.191 83.644 31.687 1.000 38.752 252 LYS AAA O 1
ATOM 1801 N N . TYR A 1 253 ? -42.269 81.553 32.584 1.000 36.934 253 TYR AAA N 1
ATOM 1802 C CA . TYR A 1 253 ? -42.850 80.884 31.385 1.000 37.843 253 TYR AAA CA 1
ATOM 1803 C C . TYR A 1 253 ? -44.189 80.186 31.686 1.000 34.862 253 TYR AAA C 1
ATOM 1804 O O . TYR A 1 253 ? -44.532 79.272 30.920 1.000 33.921 253 TYR AAA O 1
ATOM 1813 N N . ALA A 1 254 ? -44.930 80.623 32.713 1.000 31.683 254 ALA AAA N 1
ATOM 1814 C CA . ALA A 1 254 ? -46.163 79.971 33.226 1.000 31.781 254 ALA AAA CA 1
ATOM 1815 C C . ALA A 1 254 ? -47.396 80.300 32.370 1.000 32.182 254 ALA AAA C 1
ATOM 1816 O O . ALA A 1 254 ? -48.347 79.501 32.391 1.000 32.125 254 ALA AAA O 1
ATOM 1818 N N . LYS A 1 255 ? -47.420 81.423 31.649 1.000 38.188 255 LYS AAA N 1
ATOM 1819 C CA . LYS A 1 255 ? -48.622 81.820 30.864 1.000 39.664 255 LYS AAA CA 1
ATOM 1820 C C . LYS A 1 255 ? -48.997 80.648 29.945 1.000 41.505 255 LYS AAA C 1
ATOM 1821 O O . LYS A 1 255 ? -48.128 80.181 29.174 1.000 37.181 255 LYS AAA O 1
ATOM 1827 N N . GLU A 1 256 ? -50.236 80.169 30.059 1.000 39.594 256 GLU AAA N 1
ATOM 1828 C CA . GLU A 1 256 ? -50.789 79.107 29.185 1.000 44.640 256 GLU AAA CA 1
ATOM 1829 C C . GLU A 1 256 ? -50.877 79.680 27.767 1.000 43.384 256 GLU AAA C 1
ATOM 1830 O O . GLU A 1 256 ? -51.372 80.784 27.635 1.000 44.550 256 GLU AAA O 1
ATOM 1836 N N . LEU A 1 257 ? -50.317 78.998 26.765 1.000 39.869 257 LEU AAA N 1
ATOM 1837 C CA . LEU A 1 257 ? -50.312 79.455 25.350 1.000 38.644 257 LEU AAA CA 1
ATOM 1838 C C . LEU A 1 257 ? -50.994 78.394 24.500 1.000 35.403 257 LEU AAA C 1
ATOM 1839 O O . LEU A 1 257 ? -51.055 77.219 24.926 1.000 35.847 257 LEU AAA O 1
ATOM 1844 N N . ASP A 1 258 ? -51.431 78.781 23.308 1.000 35.294 258 ASP AAA N 1
ATOM 1845 C CA . ASP A 1 258 ? -52.013 77.834 22.330 1.000 36.529 258 ASP AAA CA 1
ATOM 1846 C C . ASP A 1 258 ? -50.867 77.334 21.465 1.000 36.956 258 ASP AAA C 1
ATOM 1847 O O . ASP A 1 258 ? -50.254 78.092 20.719 1.000 38.637 258 ASP AAA O 1
ATOM 1852 N N . PRO A 1 259 ? -50.547 76.028 21.516 1.000 40.108 259 PRO AAA N 1
ATOM 1853 C CA . PRO A 1 259 ? -49.427 75.497 20.743 1.000 38.725 259 PRO AAA CA 1
ATOM 1854 C C . PRO A 1 259 ? -49.553 75.758 19.236 1.000 37.635 259 PRO AAA C 1
ATOM 1855 O O . PRO A 1 259 ? -48.549 75.945 18.617 1.000 43.537 259 PRO AAA O 1
ATOM 1859 N N . GLU A 1 260 ? -50.778 75.757 18.712 1.000 42.910 260 GLU AAA N 1
ATOM 1860 C CA . GLU A 1 260 ? -51.109 76.023 17.276 1.000 45.681 260 GLU AAA CA 1
ATOM 1861 C C . GLU A 1 260 ? -50.801 77.475 16.891 1.000 38.614 260 GLU AAA C 1
ATOM 1862 O O . GLU A 1 260 ? -50.728 77.737 15.691 1.000 43.634 260 GLU AAA O 1
ATOM 1868 N N . LYS A 1 261 ? -50.665 78.381 17.864 1.000 36.015 261 LYS AAA N 1
ATOM 1869 C CA . LYS A 1 261 ? -50.408 79.820 17.614 1.000 36.679 261 LYS AAA CA 1
ATOM 1870 C C . LYS A 1 261 ? -48.937 80.153 17.886 1.000 33.866 261 LYS AAA C 1
ATOM 1871 O O . LYS A 1 261 ? -48.401 81.008 17.175 1.000 33.775 261 LYS AAA O 1
ATOM 1877 N N . ALA A 1 262 ? -48.292 79.478 18.840 1.000 31.453 262 ALA AAA N 1
ATOM 1878 C CA . ALA A 1 262 ? -46.882 79.719 19.205 1.000 30.311 262 ALA AAA CA 1
ATOM 1879 C C . ALA A 1 262 ? -45.949 79.301 18.060 1.000 30.189 262 ALA AAA C 1
ATOM 1880 O O . ALA A 1 262 ? -46.334 78.513 17.176 1.000 28.961 262 ALA AAA O 1
ATOM 1882 N N . ALA A 1 263 ? -44.714 79.786 18.105 1.000 32.278 263 ALA AAA N 1
ATOM 1883 C CA . ALA A 1 263 ? -43.629 79.353 17.205 1.000 30.833 263 ALA AAA CA 1
ATOM 1884 C C . ALA A 1 263 ? -43.567 77.827 17.304 1.000 31.392 263 ALA AAA C 1
ATOM 1885 O O . ALA A 1 263 ? -43.667 77.312 18.446 1.000 29.955 263 ALA AAA O 1
ATOM 1887 N N . LYS A 1 264 ? -43.502 77.126 16.167 1.000 31.297 264 LYS AAA N 1
ATOM 1888 C CA . LYS A 1 264 ? -43.513 75.639 16.105 1.000 32.868 264 LYS AAA CA 1
ATOM 1889 C C . LYS A 1 264 ? -42.288 75.066 16.832 1.000 30.322 264 LYS AAA C 1
ATOM 1890 O O . LYS A 1 264 ? -42.382 73.915 17.289 1.000 28.174 264 LYS AAA O 1
ATOM 1896 N N . ASP A 1 265 ? -41.195 75.843 16.922 1.000 31.494 265 ASP AAA N 1
ATOM 1897 C CA . ASP A 1 265 ? -39.901 75.447 17.552 1.000 32.592 265 ASP AAA CA 1
ATOM 1898 C C . ASP A 1 265 ? -39.653 76.214 18.862 1.000 30.989 265 ASP AAA C 1
ATOM 1899 O O . ASP A 1 265 ? -38.483 76.293 19.295 1.000 30.292 265 ASP AAA O 1
ATOM 1904 N N . ALA A 1 266 ? -40.695 76.730 19.512 1.000 31.205 266 ALA AAA N 1
ATOM 1905 C CA . ALA A 1 266 ? -40.566 77.487 20.782 1.000 30.277 266 ALA AAA CA 1
ATOM 1906 C C . ALA A 1 266 ? -39.614 76.740 21.714 1.000 29.987 266 ALA AAA C 1
ATOM 1907 O O . ALA A 1 266 ? -39.768 75.535 21.945 1.000 27.529 266 ALA AAA O 1
ATOM 1909 N N . PRO A 1 267 ? -38.600 77.419 22.289 1.000 31.337 267 PRO AAA N 1
ATOM 1910 C CA . PRO A 1 267 ? -37.794 76.802 23.342 1.000 30.261 267 PRO AAA CA 1
ATOM 1911 C C . PRO A 1 267 ? -38.448 76.866 24.736 1.000 29.286 267 PRO AAA C 1
ATOM 1912 O O . PRO A 1 267 ? -37.998 76.145 25.607 1.0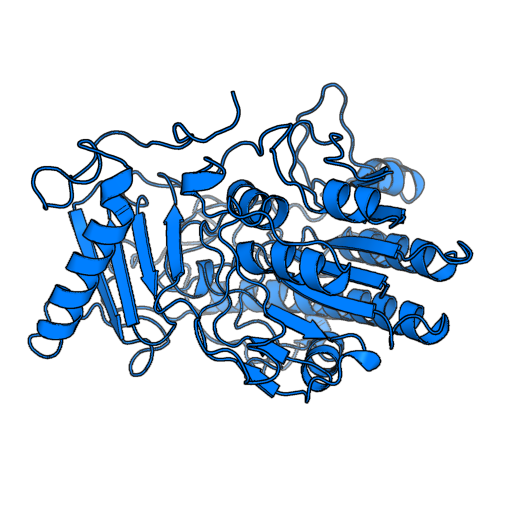00 26.816 267 PRO AAA O 1
ATOM 1916 N N . TYR A 1 268 ? -39.497 77.683 24.903 1.000 28.778 268 TYR AAA N 1
ATOM 1917 C CA . TYR A 1 268 ? -40.240 77.894 26.174 1.000 28.637 268 TYR AAA CA 1
ATOM 1918 C C . TYR A 1 268 ? -41.748 77.960 25.895 1.000 28.460 268 TYR AAA C 1
ATOM 1919 O O . TYR A 1 268 ? -42.132 78.485 24.853 1.000 28.051 268 TYR AAA O 1
ATOM 1928 N N . GLY A 1 269 ? -42.596 77.476 26.808 1.000 29.441 269 GLY AAA N 1
ATOM 1929 C CA . GLY A 1 269 ? -44.052 77.592 26.636 1.000 31.853 269 GLY AAA CA 1
ATOM 1930 C C . GLY A 1 269 ? -44.849 76.600 27.464 1.000 32.422 269 GLY AAA C 1
ATOM 1931 O O . GLY A 1 269 ? -44.561 75.404 27.454 1.000 28.169 269 GLY AAA O 1
ATOM 1932 N N . ASN A 1 270 ? -45.876 77.087 28.146 1.000 34.056 270 ASN AAA N 1
ATOM 1933 C CA . ASN A 1 270 ? -46.851 76.214 28.834 1.000 31.654 270 ASN AAA CA 1
ATOM 1934 C C . ASN A 1 270 ? -47.999 75.952 27.866 1.000 31.204 270 ASN AAA C 1
ATOM 1935 O O . ASN A 1 270 ? -48.881 76.820 27.779 1.000 31.143 270 ASN AAA O 1
ATOM 1940 N N . PHE A 1 271 ? -47.970 74.789 27.207 1.000 30.756 271 PHE AAA N 1
ATOM 1941 C CA . PHE A 1 271 ? -49.004 74.263 26.285 1.000 32.603 271 PHE AAA CA 1
ATOM 1942 C C . PHE A 1 271 ? -49.932 73.280 27.013 1.000 32.828 271 PHE AAA C 1
ATOM 1943 O O . PHE A 1 271 ? -50.744 72.595 26.352 1.000 36.647 271 PHE AAA O 1
ATOM 1951 N N . GLY A 1 272 ? -49.846 73.230 28.338 1.000 34.821 272 GLY AAA N 1
ATOM 1952 C CA . GLY A 1 272 ? -50.679 72.345 29.170 1.000 39.290 272 GLY AAA CA 1
ATOM 1953 C C . GLY A 1 272 ? -50.030 70.986 29.290 1.000 42.704 272 GLY AAA C 1
ATOM 1954 O O . GLY A 1 272 ? -49.157 70.677 28.430 1.000 37.835 272 GLY AAA O 1
ATOM 1955 N N . ASN A 1 273 ? -50.420 70.218 30.314 1.000 39.144 273 ASN AAA N 1
ATOM 1956 C CA . ASN A 1 273 ? -49.805 68.904 30.647 1.000 41.635 273 ASN AAA CA 1
ATOM 1957 C C . ASN A 1 273 ? -50.177 67.864 29.587 1.000 39.987 273 ASN AAA C 1
ATOM 1958 O O . ASN A 1 273 ? -49.342 66.963 29.313 1.000 41.712 273 ASN AAA O 1
ATOM 1963 N N . GLU A 1 274 ? -51.371 67.991 29.017 1.000 36.456 274 GLU AAA N 1
ATOM 1964 C CA . GLU A 1 274 ? -51.944 67.033 28.044 1.000 42.203 274 GLU AAA CA 1
ATOM 1965 C C . GLU A 1 274 ? -51.094 67.070 26.756 1.000 37.608 274 GLU AAA C 1
ATOM 1966 O O . GLU A 1 274 ? -50.774 66.003 26.209 1.000 34.885 274 GLU AAA O 1
ATOM 1972 N N . TYR A 1 275 ? -50.758 68.270 26.291 1.000 34.314 275 TYR AAA N 1
ATOM 1973 C CA . TYR A 1 275 ? -49.947 68.505 25.071 1.000 32.343 275 TYR AAA CA 1
ATOM 1974 C C . TYR A 1 275 ? -48.567 67.885 25.307 1.000 31.158 275 TYR AAA C 1
ATOM 1975 O O . TYR A 1 275 ? -48.122 67.086 24.485 1.000 31.799 275 TYR AAA O 1
ATOM 1984 N N . ALA A 1 276 ? -47.947 68.194 26.448 1.000 28.755 276 ALA AAA N 1
ATOM 1985 C CA . ALA A 1 276 ? -46.624 67.653 26.810 1.000 29.041 276 ALA AAA CA 1
ATOM 1986 C C . ALA A 1 276 ? -46.672 66.129 26.813 1.000 28.598 276 ALA AAA C 1
ATOM 1987 O O . ALA A 1 276 ? -45.727 65.564 26.285 1.000 27.336 276 ALA AAA O 1
ATOM 1989 N N . ARG A 1 277 ? -47.717 65.500 27.388 1.000 32.023 277 ARG AAA N 1
ATOM 1990 C CA . ARG A 1 277 ? -47.826 64.017 27.488 1.000 29.568 277 ARG AAA CA 1
ATOM 1991 C C . ARG A 1 277 ? -48.024 63.464 26.069 1.000 28.757 277 ARG AAA C 1
ATOM 1992 O O . ARG A 1 277 ? -47.467 62.411 25.780 1.000 29.554 277 ARG AAA O 1
ATOM 2000 N N . HIS A 1 278 ? -48.759 64.154 25.195 1.000 29.401 278 HIS AAA N 1
ATOM 2001 C CA . HIS A 1 278 ? -48.988 63.725 23.792 1.000 29.553 278 HIS AAA CA 1
ATOM 2002 C C . HIS A 1 278 ? -47.627 63.648 23.075 1.000 30.499 278 HIS AAA C 1
ATOM 2003 O O . HIS A 1 278 ? -47.278 62.568 22.547 1.000 31.589 278 HIS AAA O 1
ATOM 2010 N N . SER A 1 279 ? -46.845 64.725 23.104 1.000 27.624 279 SER AAA N 1
ATOM 2011 C CA . SER A 1 279 ? -45.518 64.756 22.440 1.000 28.786 279 SER AAA CA 1
ATOM 2012 C C . SER A 1 279 ? -44.618 63.702 23.104 1.000 28.822 279 SER AAA C 1
ATOM 2013 O O . SER A 1 279 ? -43.908 62.982 22.380 1.000 24.695 279 SER AAA O 1
ATOM 2016 N N . LYS A 1 280 ? -44.702 63.541 24.423 1.000 26.368 280 LYS AAA N 1
ATOM 2017 C CA . LYS A 1 280 ? -43.835 62.576 25.139 1.000 27.961 280 LYS AAA CA 1
ATOM 2018 C C . LYS A 1 280 ? -44.138 61.149 24.655 1.000 28.401 280 LYS AAA C 1
ATOM 2019 O O . LYS A 1 280 ? -43.170 60.348 24.486 1.000 24.859 280 LYS AAA O 1
ATOM 2025 N N . ARG A 1 281 ? -45.418 60.837 24.402 1.000 29.967 281 ARG AAA N 1
ATOM 2026 C CA . ARG A 1 281 ? -45.828 59.493 23.924 1.000 30.603 281 ARG AAA CA 1
ATOM 2027 C C . ARG A 1 281 ? -45.174 59.221 22.558 1.000 28.368 281 ARG AAA C 1
ATOM 2028 O O . ARG A 1 281 ? -44.695 58.119 22.352 1.000 31.541 281 ARG AAA O 1
ATOM 2036 N N . TYR A 1 282 ? -45.172 60.197 21.660 1.000 26.690 282 TYR AAA N 1
ATOM 2037 C CA . TYR A 1 282 ? -44.576 60.086 20.297 1.000 27.229 282 TYR AAA CA 1
ATOM 2038 C C . TYR A 1 282 ? -43.039 60.002 20.401 1.000 27.037 282 TYR AAA C 1
ATOM 2039 O O . TYR A 1 282 ? -42.395 59.160 19.725 1.000 28.487 282 TYR AAA O 1
ATOM 2048 N N . TYR A 1 283 ? -42.452 60.814 21.273 1.000 24.720 283 TYR AAA N 1
ATOM 2049 C CA . TYR A 1 283 ? -41.024 60.722 21.687 1.000 24.619 283 TYR AAA CA 1
ATOM 2050 C C . TYR A 1 283 ? -40.688 59.296 22.155 1.000 25.223 283 TYR AAA C 1
ATOM 2051 O O . TYR A 1 283 ? -39.717 58.707 21.651 1.000 23.370 283 TYR AAA O 1
ATOM 2060 N N . TYR A 1 284 ? -41.480 58.735 23.075 1.000 25.950 284 TYR AAA N 1
ATOM 2061 C CA . TYR A 1 284 ? -41.221 57.407 23.690 1.000 25.065 284 TYR AAA CA 1
ATOM 2062 C C . TYR A 1 284 ? -41.319 56.309 22.619 1.000 24.572 284 TYR AAA C 1
ATOM 2063 O O . TYR A 1 284 ? -40.528 55.341 22.633 1.000 24.401 284 TYR AAA O 1
ATOM 2072 N N . ALA A 1 285 ? -42.274 56.442 21.712 1.000 24.149 285 ALA AAA N 1
ATOM 2073 C CA . ALA A 1 285 ? -42.456 55.523 20.566 1.000 25.580 285 ALA AAA CA 1
ATOM 2074 C C . ALA A 1 285 ? -41.184 55.508 19.697 1.000 26.141 285 ALA AAA C 1
ATOM 2075 O O . ALA A 1 285 ? -40.756 54.406 19.252 1.000 24.885 285 ALA AAA O 1
ATOM 2077 N N . ASN A 1 286 ? -40.561 56.664 19.458 1.000 26.833 286 ASN AAA N 1
ATOM 2078 C CA . ASN A 1 286 ? -39.315 56.714 18.638 1.000 26.633 286 ASN AAA CA 1
ATOM 2079 C C . ASN A 1 286 ? -38.169 56.042 19.407 1.000 24.740 286 ASN AAA C 1
ATOM 2080 O O . ASN A 1 286 ? -37.354 55.396 18.763 1.000 25.527 286 ASN AAA O 1
ATOM 2085 N N . ILE A 1 287 ? -38.152 56.125 20.741 1.000 24.232 287 ILE AAA N 1
ATOM 2086 C CA . ILE A 1 287 ? -37.114 55.428 21.550 1.000 22.557 287 ILE AAA CA 1
ATOM 2087 C C . ILE A 1 287 ? -37.328 53.914 21.396 1.000 23.056 287 ILE AAA C 1
ATOM 2088 O O . ILE A 1 287 ? -36.332 53.163 21.195 1.000 24.512 287 ILE AAA O 1
ATOM 2093 N N . THR A 1 288 ? -38.574 53.456 21.440 1.000 22.927 288 THR AAA N 1
ATOM 2094 C CA . THR A 1 288 ? -38.912 52.010 21.335 1.000 25.562 288 THR AAA CA 1
ATOM 2095 C C . THR A 1 288 ? -38.496 51.487 19.952 1.000 24.450 288 THR AAA C 1
ATOM 2096 O O . THR A 1 288 ? -37.931 50.371 19.856 1.000 26.830 288 THR AAA O 1
ATOM 2100 N N . PHE A 1 289 ? -38.688 52.293 18.909 1.000 27.298 289 PHE AAA N 1
ATOM 2101 C CA . PHE A 1 289 ? -38.188 52.006 17.536 1.000 26.046 289 PHE AAA CA 1
ATOM 2102 C C . PHE A 1 289 ? -36.661 51.864 17.570 1.000 27.116 289 PHE AAA C 1
ATOM 2103 O O . PHE A 1 289 ? -36.068 50.819 17.111 1.000 24.466 289 PHE AAA O 1
ATOM 2111 N N . ILE A 1 290 ? -35.986 52.859 18.124 1.000 23.965 290 ILE AAA N 1
ATOM 2112 C CA . ILE A 1 290 ? -34.507 52.774 18.253 1.000 25.514 290 ILE AAA CA 1
ATOM 2113 C C . ILE A 1 290 ? -34.174 51.478 18.998 1.000 25.785 290 ILE AAA C 1
ATOM 2114 O O . ILE A 1 290 ? -33.275 50.751 18.563 1.000 24.360 290 ILE AAA O 1
ATOM 2119 N N . ASP A 1 291 ? -34.816 51.248 20.142 1.000 26.314 291 ASP AAA N 1
ATOM 2120 C CA . ASP A 1 291 ? -34.472 50.101 21.032 1.000 27.878 291 ASP AAA CA 1
ATOM 2121 C C . ASP A 1 291 ? -34.575 48.776 20.239 1.000 27.311 291 ASP AAA C 1
ATOM 2122 O O . ASP A 1 291 ? -33.694 47.921 20.446 1.000 23.352 291 ASP AAA O 1
ATOM 2127 N N . GLU A 1 292 ? -35.575 48.635 19.357 1.000 27.103 292 GLU AAA N 1
ATOM 2128 C CA . GLU A 1 292 ? -35.775 47.450 18.472 1.000 31.281 292 GLU AAA CA 1
ATOM 2129 C C . GLU A 1 292 ? -34.596 47.312 17.500 1.000 30.567 292 GLU AAA C 1
ATOM 2130 O O . GLU A 1 292 ? -34.069 46.187 17.365 1.000 31.297 292 GLU AAA O 1
ATOM 2136 N N . GLN A 1 293 ? -34.155 48.407 16.870 1.000 28.379 293 GLN AAA N 1
ATOM 2137 C CA . GLN A 1 293 ? -32.949 48.400 16.002 1.000 25.863 293 GLN AAA CA 1
ATOM 2138 C C . GLN A 1 293 ? -31.714 48.049 16.832 1.000 24.956 293 GLN AAA C 1
ATOM 2139 O O . GLN A 1 293 ? -30.834 47.321 16.310 1.000 27.157 293 GLN AAA O 1
ATOM 2145 N N . ILE A 1 294 ? -31.609 48.543 18.068 1.000 24.053 294 ILE AAA N 1
ATOM 2146 C CA . ILE A 1 294 ? -30.431 48.210 18.916 1.000 26.284 294 ILE AAA CA 1
ATOM 2147 C C . ILE A 1 294 ? -30.490 46.700 19.217 1.000 27.035 294 ILE AAA C 1
ATOM 2148 O O . ILE A 1 294 ? -29.418 46.045 19.197 1.000 27.663 294 ILE AAA O 1
ATOM 2153 N N . GLY A 1 295 ? -31.692 46.163 19.439 1.000 27.277 295 GLY AAA N 1
ATOM 2154 C CA . GLY A 1 295 ? -31.921 44.714 19.590 1.000 29.035 295 GLY AAA CA 1
ATOM 2155 C C . GLY A 1 295 ? -31.383 43.938 18.403 1.000 27.769 295 GLY AAA C 1
ATOM 2156 O O . GLY A 1 295 ? -30.725 42.918 18.623 1.000 31.500 295 GLY AAA O 1
ATOM 2157 N N . ARG A 1 296 ? -31.638 44.408 17.183 1.000 29.083 296 ARG AAA N 1
ATOM 2158 C CA . ARG A 1 296 ? -31.126 43.761 15.942 1.000 30.851 296 ARG AAA CA 1
ATOM 2159 C C . ARG A 1 296 ? -29.594 43.800 15.960 1.000 31.535 296 ARG AAA C 1
ATOM 2160 O O . ARG A 1 296 ? -28.941 42.803 15.574 1.000 29.257 296 ARG AAA O 1
ATOM 2168 N N . VAL A 1 297 ? -29.020 44.928 16.371 1.000 28.386 297 VAL AAA N 1
ATOM 2169 C CA . VAL A 1 297 ? -27.544 45.095 16.334 1.000 28.539 297 VAL AAA CA 1
ATOM 2170 C C . VAL A 1 297 ? -26.948 44.126 17.357 1.000 28.864 297 VAL AAA C 1
ATOM 2171 O O . VAL A 1 297 ? -25.956 43.477 17.020 1.000 27.487 297 VAL AAA O 1
ATOM 2175 N N . LEU A 1 298 ? -27.531 44.034 18.557 1.000 28.642 298 LEU AAA N 1
ATOM 2176 C CA . LEU A 1 298 ? -26.977 43.163 19.636 1.000 31.185 298 LEU AAA CA 1
ATOM 2177 C C . LEU A 1 298 ? -27.108 41.683 19.231 1.000 30.178 298 LEU AAA C 1
ATOM 2178 O O . LEU A 1 298 ? -26.144 40.940 19.455 1.000 33.681 298 LEU AAA O 1
ATOM 2183 N N . GLN A 1 299 ? -28.227 41.294 18.623 1.000 32.855 299 GLN AAA N 1
ATOM 2184 C CA . GLN A 1 299 ? -28.465 39.903 18.148 1.000 36.271 299 GLN AAA CA 1
ATOM 2185 C C . GLN A 1 299 ? -27.451 39.553 17.047 1.000 38.501 299 GLN AAA C 1
ATOM 2186 O O . GLN A 1 299 ? -26.856 38.433 17.096 1.000 34.436 299 GLN AAA O 1
ATOM 2192 N N . THR A 1 300 ? -27.237 40.450 16.078 1.000 30.740 300 THR AAA N 1
ATOM 2193 C CA . THR A 1 300 ? -26.232 40.226 15.007 1.000 31.104 300 THR AAA CA 1
ATOM 2194 C C . THR A 1 300 ? -24.874 39.943 15.670 1.000 32.593 300 THR AAA C 1
ATOM 2195 O O . THR A 1 300 ? -24.255 38.925 15.339 1.000 30.632 300 THR AAA O 1
ATOM 2199 N N . LEU A 1 301 ? -24.451 40.766 16.638 1.000 31.766 301 LEU AAA N 1
ATOM 2200 C CA . LEU A 1 301 ? -23.168 40.568 17.372 1.000 33.156 301 LEU AAA CA 1
ATOM 2201 C C . LEU A 1 301 ? -23.134 39.171 18.029 1.000 34.496 301 LEU AAA C 1
ATOM 2202 O O . LEU A 1 301 ? -22.072 38.490 17.934 1.000 32.806 301 LEU AAA O 1
ATOM 2207 N N . LYS A 1 302 ? -24.240 38.730 18.640 1.000 33.926 302 LYS AAA N 1
ATOM 2208 C CA . LYS A 1 302 ? -24.317 37.395 19.305 1.000 36.442 302 LYS AAA CA 1
ATOM 2209 C C . LYS A 1 302 ? -24.219 36.292 18.242 1.000 35.558 302 LYS AAA C 1
ATOM 2210 O O . LYS A 1 302 ? -23.354 35.391 18.401 1.000 32.008 302 LYS AAA O 1
ATOM 2216 N N . ASP A 1 303 ? -24.989 36.445 17.160 1.000 34.593 303 ASP AAA N 1
ATOM 2217 C CA . ASP A 1 303 ? -25.071 35.496 16.019 1.000 36.327 303 ASP AAA CA 1
ATOM 2218 C C . ASP A 1 303 ? -23.681 35.286 15.413 1.000 35.432 303 ASP AAA C 1
ATOM 2219 O O . ASP A 1 303 ? -23.408 34.187 14.909 1.000 35.020 303 ASP AAA O 1
ATOM 2224 N N . LYS A 1 304 ? -22.855 36.323 15.438 1.000 32.439 304 LYS AAA N 1
ATOM 2225 C CA . LYS A 1 304 ? -21.501 36.326 14.848 1.000 31.569 304 LYS AAA CA 1
ATOM 2226 C C . LYS A 1 304 ? -20.502 35.896 15.915 1.000 31.495 304 LYS AAA C 1
ATOM 2227 O O . LYS A 1 304 ? -19.321 35.776 15.569 1.000 29.891 304 LYS AAA O 1
ATOM 2233 N N . GLY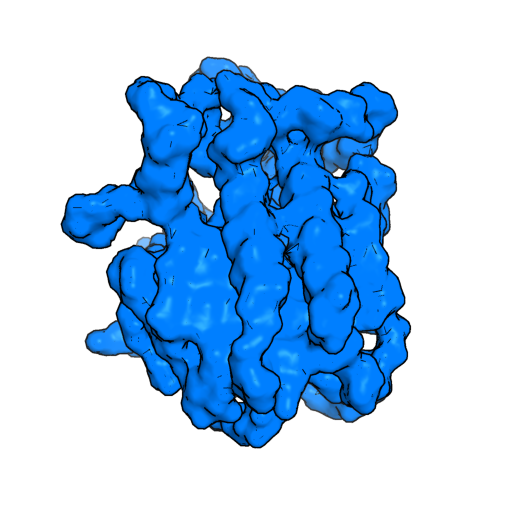 A 1 305 ? -20.959 35.665 17.153 1.000 36.732 305 GLY AAA N 1
ATOM 2234 C CA . GLY A 1 305 ? -20.095 35.304 18.304 1.000 35.254 305 GLY AAA CA 1
ATOM 2235 C C . GLY A 1 305 ? -19.155 36.431 18.698 1.000 34.804 305 GLY AAA C 1
ATOM 2236 O O . GLY A 1 305 ? -18.015 36.152 19.079 1.000 34.109 305 GLY AAA O 1
ATOM 2237 N N . MET A 1 306 ? -19.595 37.690 18.595 1.000 34.420 306 MET AAA N 1
ATOM 2238 C CA . MET A 1 306 ? -18.703 38.859 18.822 1.000 32.532 306 MET AAA CA 1
ATOM 2239 C C . MET A 1 306 ? -19.104 39.561 20.111 1.000 30.557 306 MET AAA C 1
ATOM 2240 O O . MET A 1 306 ? -18.259 40.281 20.644 1.000 34.063 306 MET AAA O 1
ATOM 2245 N N . TYR A 1 307 ? -20.337 39.339 20.564 1.000 30.246 307 TYR AAA N 1
ATOM 2246 C CA . TYR A 1 307 ? -20.996 40.019 21.712 1.000 34.686 307 TYR AAA CA 1
ATOM 2247 C C . TYR A 1 307 ? -20.143 39.900 22.979 1.000 36.626 307 TYR AAA C 1
ATOM 2248 O O . TYR A 1 307 ? -19.898 40.933 23.674 1.000 32.233 307 TYR AAA O 1
ATOM 2257 N N . ASP A 1 308 ? -19.702 38.678 23.289 1.000 37.621 308 ASP AAA N 1
ATOM 2258 C CA . ASP A 1 308 ? -19.144 38.349 24.633 1.000 40.334 308 ASP AAA CA 1
ATOM 2259 C C . ASP A 1 308 ? -17.754 38.981 24.773 1.000 36.101 308 ASP AAA C 1
ATOM 2260 O O . ASP A 1 308 ? -17.429 39.412 25.886 1.000 37.790 308 ASP AAA O 1
ATOM 2265 N N . ASN A 1 309 ? -17.008 39.162 23.687 1.000 36.012 309 ASN AAA N 1
ATOM 2266 C CA . ASN A 1 309 ? -15.742 39.948 23.730 1.000 39.121 309 ASN AAA CA 1
ATOM 2267 C C . ASN A 1 309 ? -15.931 41.292 23.008 1.000 35.705 309 ASN AAA C 1
ATOM 2268 O O . ASN A 1 309 ? -14.981 41.771 22.374 1.000 37.027 309 ASN AAA O 1
ATOM 2273 N N . SER A 1 310 ? -17.089 41.926 23.188 1.000 31.759 310 SER AAA N 1
ATOM 2274 C CA . SER A 1 310 ? -17.307 43.360 22.864 1.000 31.262 310 SER AAA CA 1
ATOM 2275 C C . SER A 1 310 ? -17.506 44.205 24.135 1.000 28.342 310 SER AAA C 1
ATOM 2276 O O . SER A 1 310 ? -18.312 43.812 25.019 1.000 29.701 310 SER AAA O 1
ATOM 2279 N N . LEU A 1 311 ? -16.802 45.339 24.214 1.000 25.936 311 LEU AAA N 1
ATOM 2280 C CA . LEU A 1 311 ? -17.222 46.507 25.031 1.000 27.736 311 LEU AAA CA 1
ATOM 2281 C C . LEU A 1 311 ? -18.379 47.201 24.289 1.000 27.420 311 LEU AAA C 1
ATOM 2282 O O . LEU A 1 311 ? -18.143 47.709 23.186 1.000 25.900 311 LEU AAA O 1
ATOM 2287 N N . ILE A 1 312 ? -19.592 47.190 24.852 1.000 27.582 312 ILE AAA N 1
ATOM 2288 C CA . ILE A 1 312 ? -20.792 47.833 24.237 1.000 26.765 312 ILE AAA CA 1
ATOM 2289 C C . ILE A 1 312 ? -21.209 49.018 25.116 1.000 30.888 312 ILE AAA C 1
ATOM 2290 O O . ILE A 1 312 ? -21.496 48.786 26.332 1.000 28.634 312 ILE AAA O 1
ATOM 2295 N N . ILE A 1 313 ? -21.191 50.234 24.545 1.000 28.321 313 ILE AAA N 1
ATOM 2296 C CA . ILE A 1 313 ? -21.624 51.500 25.206 1.000 28.870 313 ILE AAA CA 1
ATOM 2297 C C . ILE A 1 313 ? -22.990 51.898 24.670 1.000 27.642 313 ILE AAA C 1
ATOM 2298 O O . ILE A 1 313 ? -23.170 51.883 23.431 1.000 26.196 313 ILE AAA O 1
ATOM 2303 N N . PHE A 1 314 ? -23.893 52.315 25.553 1.000 24.712 314 PHE AAA N 1
ATOM 2304 C CA . PHE A 1 314 ? -25.083 53.102 25.153 1.000 24.069 314 PHE AAA CA 1
ATOM 2305 C C . PHE A 1 314 ? -25.076 54.433 25.910 1.000 25.164 314 PHE AAA C 1
ATOM 2306 O O . PHE A 1 314 ? -25.040 54.423 27.165 1.000 24.062 314 PHE AAA O 1
ATOM 2314 N N . VAL A 1 315 ? -25.131 55.548 25.180 1.000 24.002 315 VAL AAA N 1
ATOM 2315 C CA . VAL A 1 315 ? -25.282 56.914 25.766 1.000 23.379 315 VAL AAA CA 1
ATOM 2316 C C . VAL A 1 315 ? -26.148 57.766 24.829 1.000 24.386 315 VAL AAA C 1
ATOM 2317 O O . VAL A 1 315 ? -26.440 57.307 23.695 1.000 22.787 315 VAL AAA O 1
ATOM 2321 N N . SER A 1 316 ? -26.461 58.990 25.278 1.000 22.937 316 SER AAA N 1
ATOM 2322 C CA . SER A 1 316 ? -26.985 60.104 24.449 1.000 22.164 316 SER AAA CA 1
ATOM 2323 C C . SER A 1 316 ? -26.133 61.356 24.694 1.000 23.264 316 SER AAA C 1
ATOM 2324 O O . SER A 1 316 ? -25.362 61.397 25.672 1.000 23.667 316 SER AAA O 1
ATOM 2327 N N . ASP A 1 317 ? -26.257 62.344 23.815 1.000 21.440 317 ASP AAA N 1
ATOM 2328 C CA . ASP A 1 317 ? -25.428 63.568 23.863 1.000 22.851 317 ASP AAA CA 1
ATOM 2329 C C . ASP A 1 317 ? -26.046 64.551 24.862 1.000 22.087 317 ASP AAA C 1
ATOM 2330 O O . ASP A 1 317 ? -25.306 65.419 25.331 1.000 24.207 317 ASP AAA O 1
ATOM 2335 N N . HIS A 1 318 ? -27.351 64.409 25.154 1.000 24.539 318 HIS AAA N 1
ATOM 2336 C CA . HIS A 1 318 ? -28.149 65.252 26.085 1.000 22.267 318 HIS AAA CA 1
ATOM 2337 C C . HIS A 1 318 ? -29.622 64.833 26.028 1.000 21.787 318 HIS AAA C 1
ATOM 2338 O O . HIS A 1 318 ? -29.977 63.955 25.231 1.000 24.221 318 HIS AAA O 1
ATOM 2345 N N . GLY A 1 319 ? -30.431 65.426 26.891 1.000 20.028 319 GLY AAA N 1
ATOM 2346 C CA . GLY A 1 319 ? -31.861 65.112 27.045 1.000 20.309 319 GLY AAA CA 1
ATOM 2347 C C . GLY A 1 319 ? -32.750 66.018 26.213 1.000 20.788 319 GLY AAA C 1
ATOM 2348 O O . GLY A 1 319 ? -32.265 66.715 25.287 1.000 22.557 319 GLY AAA O 1
ATOM 2349 N N . ASP A 1 320 ? -34.026 65.949 26.518 1.000 20.847 320 ASP AAA N 1
ATOM 2350 C CA . ASP A 1 320 ? -35.129 66.723 25.922 1.000 22.065 320 ASP AAA CA 1
ATOM 2351 C C . ASP A 1 320 ? -36.023 67.138 27.080 1.000 22.837 320 ASP AAA C 1
ATOM 2352 O O . ASP A 1 320 ? -36.547 66.217 27.759 1.000 22.432 320 ASP AAA O 1
ATOM 2357 N N . MET A 1 321 ? -36.233 68.442 27.272 1.000 23.968 321 MET AAA N 1
ATOM 2358 C CA . MET A 1 321 ? -36.988 68.956 28.454 1.000 22.694 321 MET AAA CA 1
ATOM 2359 C C . MET A 1 321 ? -38.450 68.494 28.384 1.000 23.968 321 MET AAA C 1
ATOM 2360 O O . MET A 1 321 ? -39.011 68.168 29.445 1.000 23.759 321 MET AAA O 1
ATOM 2365 N N . MET A 1 322 ? -39.025 68.386 27.176 1.000 24.425 322 MET AAA N 1
ATOM 2366 C CA . MET A 1 322 ? -40.376 67.798 26.927 1.000 24.889 322 MET AAA CA 1
ATOM 2367 C C . MET A 1 322 ? -41.406 68.408 27.901 1.000 25.153 322 MET AAA C 1
ATOM 2368 O O . MET A 1 322 ? -42.267 67.671 28.481 1.000 25.410 322 MET AAA O 1
ATOM 2373 N N . GLY A 1 323 ? -41.331 69.731 28.079 1.000 26.121 323 GLY AAA N 1
ATOM 2374 C CA . GLY A 1 323 ? -42.315 70.522 28.837 1.000 24.327 323 GLY AAA CA 1
ATOM 2375 C C . GLY A 1 323 ? -41.965 70.675 30.303 1.000 25.097 323 GLY AAA C 1
ATOM 2376 O O . GLY A 1 323 ? -42.679 71.466 30.990 1.000 27.642 323 GLY AAA O 1
ATOM 2377 N N . ASP A 1 324 ? -40.895 70.034 30.778 1.000 24.789 324 ASP AAA N 1
ATOM 2378 C CA . ASP A 1 324 ? -40.442 70.185 32.185 1.000 25.009 324 ASP AAA CA 1
ATOM 2379 C C . ASP A 1 324 ? -40.214 71.676 32.463 1.000 25.870 324 ASP AAA C 1
ATOM 2380 O O . ASP A 1 324 ? -39.506 72.318 31.683 1.000 25.137 324 ASP AAA O 1
ATOM 2385 N N . HIS A 1 325 ? -40.808 72.212 33.526 1.000 24.597 325 HIS AAA N 1
ATOM 2386 C CA . HIS A 1 325 ? -40.670 73.638 33.927 1.000 26.915 325 HIS AAA CA 1
ATOM 2387 C C . HIS A 1 325 ? -41.021 74.584 32.767 1.000 26.838 325 HIS AAA C 1
ATOM 2388 O O . HIS A 1 325 ? -40.456 75.711 32.711 1.000 25.358 325 HIS AAA O 1
ATOM 2395 N N . TYR A 1 326 ? -41.887 74.134 31.856 1.000 27.115 326 TYR AAA N 1
ATOM 2396 C CA . TYR A 1 326 ? -42.350 74.905 30.671 1.000 28.629 326 TYR AAA CA 1
ATOM 2397 C C . TYR A 1 326 ? -41.170 75.178 29.739 1.000 28.411 326 TYR AAA C 1
ATOM 2398 O O . TYR A 1 326 ? -41.226 76.156 28.975 1.000 26.540 326 TYR AAA O 1
ATOM 2407 N N . HIS A 1 327 ? -40.148 74.320 29.789 1.000 27.999 327 HIS AAA N 1
ATOM 2408 C CA . HIS A 1 327 ? -38.993 74.323 28.853 1.000 27.108 327 HIS AAA CA 1
ATOM 2409 C C . HIS A 1 327 ? -39.172 73.226 27.793 1.000 26.621 327 HIS AAA C 1
ATOM 2410 O O . HIS A 1 327 ? -39.736 72.143 28.114 1.000 27.203 327 HIS AAA O 1
ATOM 2417 N N . TRP A 1 328 ? -38.673 73.500 26.586 1.000 24.615 328 TRP AAA N 1
ATOM 2418 C CA . TRP A 1 328 ? -38.574 72.553 25.454 1.000 23.792 328 TRP AAA CA 1
ATOM 2419 C C . TRP A 1 328 ? -37.125 72.545 24.972 1.000 23.862 328 TRP AAA C 1
ATOM 2420 O O . TRP A 1 328 ? -36.370 73.464 25.341 1.000 24.358 328 TRP AAA O 1
ATOM 2431 N N . ARG A 1 329 ? -36.745 71.532 24.194 1.000 23.122 329 ARG AAA N 1
ATOM 2432 C CA . ARG A 1 329 ? -35.397 71.457 23.572 1.000 22.989 329 ARG AAA CA 1
ATOM 2433 C C . ARG A 1 329 ? -34.386 71.200 24.703 1.000 23.432 329 ARG AAA C 1
ATOM 2434 O O . ARG A 1 329 ? -34.747 70.448 25.651 1.000 22.436 329 ARG AAA O 1
ATOM 2442 N N . LYS A 1 330 ? -33.190 71.789 24.614 1.000 24.008 330 LYS AAA N 1
ATOM 2443 C CA . LYS A 1 330 ? -32.003 71.450 25.451 1.000 24.838 330 LYS AAA CA 1
ATOM 2444 C C . LYS A 1 330 ? -31.249 72.748 25.795 1.000 23.211 330 LYS AAA C 1
ATOM 2445 O O . LYS A 1 330 ? -31.835 73.844 25.652 1.000 23.304 330 LYS AAA O 1
ATOM 2451 N N . THR A 1 331 ? -30.005 72.622 26.251 1.000 21.987 331 THR AAA N 1
ATOM 2452 C CA . THR A 1 331 ? -29.006 73.715 26.508 1.000 23.572 331 THR AAA CA 1
ATOM 2453 C C . THR A 1 331 ? -29.207 74.313 27.903 1.000 22.876 331 THR AAA C 1
ATOM 2454 O O . THR A 1 331 ? -28.644 75.366 28.156 1.000 22.391 331 THR AAA O 1
ATOM 2458 N N . TYR A 1 332 ? -29.967 73.637 28.763 1.000 22.807 332 TYR AAA N 1
ATOM 2459 C CA . TYR A 1 332 ? -30.274 74.057 30.148 1.000 22.130 332 TYR AAA CA 1
ATOM 2460 C C . TYR A 1 332 ? -29.573 73.114 31.112 1.000 22.324 332 TYR AAA C 1
ATOM 2461 O O . TYR A 1 332 ? -29.180 72.016 30.733 1.000 22.440 332 TYR AAA O 1
ATOM 2470 N N . PRO A 1 333 ? -29.388 73.531 32.381 1.000 22.556 333 PRO AAA N 1
ATOM 2471 C CA . PRO A 1 333 ? -28.741 72.681 33.384 1.000 23.133 333 PRO AAA CA 1
ATOM 2472 C C . PRO A 1 333 ? -29.585 71.567 34.013 1.000 21.670 333 PRO AAA C 1
ATOM 2473 O O . PRO A 1 333 ? -29.009 70.645 34.582 1.000 22.649 333 PRO AAA O 1
ATOM 2477 N N . TYR A 1 334 ? -30.906 71.680 33.927 1.000 23.079 334 TYR AAA N 1
ATOM 2478 C CA . TYR A 1 334 ? -31.906 70.819 34.625 1.000 24.526 334 TYR AAA CA 1
ATOM 2479 C C . TYR A 1 334 ? -31.732 69.381 34.145 1.000 26.419 334 TYR AAA C 1
ATOM 2480 O O . TYR A 1 334 ? -31.214 69.193 33.007 1.000 26.561 334 TYR AAA O 1
ATOM 2489 N N . GLU A 1 335 ? -32.190 68.421 34.951 1.000 25.432 335 GLU AAA N 1
ATOM 2490 C CA . GLU A 1 335 ? -32.022 66.959 34.719 1.000 26.221 335 GLU AAA CA 1
ATOM 2491 C C . GLU A 1 335 ? -32.515 66.592 33.310 1.000 24.767 335 GLU AAA C 1
ATOM 2492 O O . GLU A 1 335 ? -31.862 65.777 32.632 1.000 23.993 335 GLU AAA O 1
ATOM 2498 N N . GLY A 1 336 ? -33.640 67.161 32.882 1.000 22.917 336 GLY AAA N 1
ATOM 2499 C CA . GLY A 1 336 ? -34.266 66.804 31.604 1.000 20.818 336 GLY AAA CA 1
ATOM 2500 C C . GLY A 1 336 ? -33.334 67.085 30.440 1.000 22.943 336 GLY AAA C 1
ATOM 2501 O O . GLY A 1 336 ? -33.534 66.503 29.381 1.000 28.617 336 GLY AAA O 1
ATOM 2502 N N . SER A 1 337 ? -32.362 67.967 30.627 1.000 21.801 337 SER AAA N 1
ATOM 2503 C CA . SER A 1 337 ? -31.422 68.433 29.588 1.000 22.010 337 SER AAA CA 1
ATOM 2504 C C . SER A 1 337 ? -30.036 67.776 29.743 1.000 23.309 337 SER AAA C 1
ATOM 2505 O O . SER A 1 337 ? -29.476 67.359 28.716 1.000 24.403 337 SER AAA O 1
ATOM 2508 N N . THR A 1 338 ? -29.493 67.666 3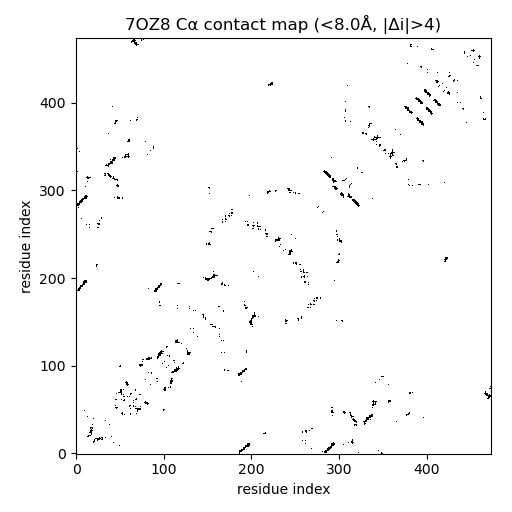0.958 1.000 21.451 338 THR AAA N 1
ATOM 2509 C CA . THR A 1 338 ? -28.091 67.212 31.217 1.000 22.044 338 THR AAA CA 1
ATOM 2510 C C . THR A 1 338 ? -28.007 65.724 31.615 1.000 21.585 338 THR AAA C 1
ATOM 2511 O O . THR A 1 338 ? -26.951 65.143 31.435 1.000 23.945 338 THR AAA O 1
ATOM 2515 N N . HIS A 1 339 ? -29.065 65.102 32.119 1.000 23.629 339 HIS AAA N 1
ATOM 2516 C CA . HIS A 1 339 ? -28.997 63.689 32.580 1.000 24.159 339 HIS AAA CA 1
ATOM 2517 C C . HIS A 1 339 ? -29.164 62.769 31.366 1.000 21.788 339 HIS AAA C 1
ATOM 2518 O O . HIS A 1 339 ? -30.166 62.895 30.662 1.000 25.035 339 HIS AAA O 1
ATOM 2525 N N . ILE A 1 340 ? -28.217 61.868 31.121 1.000 21.812 340 ILE AAA N 1
ATOM 2526 C CA . ILE A 1 340 ? -28.250 61.014 29.900 1.000 21.329 340 ILE AAA CA 1
ATOM 2527 C C . ILE A 1 340 ? -28.252 59.533 30.269 1.000 23.432 340 ILE AAA C 1
ATOM 2528 O O . ILE A 1 340 ? -27.691 59.125 31.283 1.000 21.583 340 ILE AAA O 1
ATOM 2533 N N . PRO A 1 341 ? -28.772 58.673 29.363 1.000 25.350 341 PRO AAA N 1
ATOM 2534 C CA . PRO A 1 341 ? -28.648 57.232 29.500 1.000 26.361 341 PRO AAA CA 1
ATOM 2535 C C . PRO A 1 341 ? -27.156 56.921 29.482 1.000 25.421 341 PRO AAA C 1
ATOM 2536 O O . PRO A 1 341 ? -26.393 57.650 28.793 1.000 25.831 341 PRO AAA O 1
ATOM 2540 N N . TYR A 1 342 ? -26.742 55.886 30.206 1.000 24.182 342 TYR AAA N 1
ATOM 2541 C CA . TYR A 1 342 ? -25.298 55.571 30.322 1.000 25.693 342 TYR AAA CA 1
ATOM 2542 C C . TYR A 1 342 ? -25.137 54.120 30.769 1.000 27.244 342 TYR AAA C 1
ATOM 2543 O O . TYR A 1 342 ? -25.202 53.852 31.995 1.000 26.342 342 TYR AAA O 1
ATOM 2552 N N . ILE A 1 343 ? -24.892 53.241 29.791 1.000 27.636 343 ILE AAA N 1
ATOM 2553 C CA . ILE A 1 343 ? -24.763 51.759 29.965 1.000 28.985 343 ILE AAA CA 1
ATOM 2554 C C . ILE A 1 343 ? -23.419 51.301 29.391 1.000 29.284 343 ILE AAA C 1
ATOM 2555 O O . ILE A 1 343 ? -23.052 51.757 28.295 1.000 27.408 343 ILE AAA O 1
ATOM 2560 N N . ILE A 1 344 ? -22.708 50.422 30.107 1.000 27.886 344 ILE AAA N 1
ATOM 2561 C CA . ILE A 1 344 ? -21.539 49.677 29.569 1.000 26.680 344 ILE AAA CA 1
ATOM 2562 C C . ILE A 1 344 ? -21.752 48.184 29.851 1.000 30.252 344 ILE AAA C 1
ATOM 2563 O O . ILE A 1 344 ? -21.944 47.791 31.041 1.000 28.562 344 ILE AAA O 1
ATOM 2568 N N . LYS A 1 345 ? -21.776 47.397 28.780 1.000 28.024 345 LYS AAA N 1
ATOM 2569 C CA . LYS A 1 345 ? -21.664 45.921 28.795 1.000 28.116 345 LYS AAA CA 1
ATOM 2570 C C . LYS A 1 345 ? -20.199 45.604 28.532 1.000 31.398 345 LYS AAA C 1
ATOM 2571 O O . LYS A 1 345 ? -19.723 45.876 27.402 1.000 31.778 345 LYS AAA O 1
ATOM 2577 N N . TRP A 1 346 ? -19.492 45.121 29.555 1.000 27.812 346 TRP AAA N 1
ATOM 2578 C CA . TRP A 1 346 ? -18.020 44.932 29.481 1.000 29.900 346 TRP AAA CA 1
ATOM 2579 C C . TRP A 1 346 ? -17.702 43.650 28.722 1.000 27.715 346 TRP AAA C 1
ATOM 2580 O O . TRP A 1 346 ? -18.563 42.788 28.570 1.000 28.414 346 TRP AAA O 1
ATOM 2591 N N . PRO A 1 347 ? -16.476 43.485 28.188 1.000 28.053 347 PRO AAA N 1
ATOM 2592 C CA . PRO A 1 347 ? -16.063 42.178 27.663 1.000 34.059 347 PRO AAA CA 1
ATOM 2593 C C . PRO A 1 347 ? -16.195 41.133 28.793 1.000 36.219 347 PRO AAA C 1
ATOM 2594 O O . PRO A 1 347 ? -15.817 41.446 29.903 1.000 34.536 347 PRO AAA O 1
ATOM 2598 N N . ALA A 1 348 ? -16.747 39.950 28.510 1.000 39.920 348 ALA AAA N 1
ATOM 2599 C CA . ALA A 1 348 ? -16.942 38.860 29.501 1.000 42.942 348 ALA AAA CA 1
ATOM 2600 C C . ALA A 1 348 ? -15.617 38.563 30.227 1.000 45.121 348 ALA AAA C 1
ATOM 2601 O O . ALA A 1 348 ? -15.667 38.290 31.448 1.000 48.649 348 ALA AAA O 1
ATOM 2603 N N . LYS A 1 349 ? -14.476 38.704 29.544 1.000 45.448 349 LYS AAA N 1
ATOM 2604 C CA . LYS A 1 349 ? -13.115 38.435 30.093 1.000 45.661 349 LYS AAA CA 1
ATOM 2605 C C . LYS A 1 349 ? -12.795 39.374 31.261 1.000 49.253 349 LYS AAA C 1
ATOM 2606 O O . LYS A 1 349 ? -12.175 38.883 32.220 1.000 51.862 349 LYS AAA O 1
ATOM 2608 N N . ALA A 1 350 ? -13.163 40.659 31.191 1.000 46.120 350 ALA AAA N 1
ATOM 2609 C CA . ALA A 1 350 ? -12.681 41.704 32.133 1.000 47.521 350 ALA AAA CA 1
ATOM 2610 C C . ALA A 1 350 ? -13.264 41.467 33.534 1.000 43.649 350 ALA AAA C 1
ATOM 2611 O O . ALA A 1 350 ? -12.741 42.051 34.482 1.000 48.827 350 ALA AAA O 1
ATOM 2613 N N . GLN A 1 351 ? -14.330 40.669 33.624 1.000 44.057 351 GLN AAA N 1
ATOM 2614 C CA . GLN A 1 351 ? -14.910 40.098 34.868 1.000 50.315 351 GLN AAA CA 1
ATOM 2615 C C . GLN A 1 351 ? -15.530 41.204 35.724 1.000 50.419 351 GLN AAA C 1
ATOM 2616 O O . GLN A 1 351 ? -15.156 41.329 36.920 1.000 48.496 351 GLN AAA O 1
ATOM 2622 N N . VAL A 1 352 ? -16.484 41.933 35.148 1.000 43.023 352 VAL AAA N 1
ATOM 2623 C CA . VAL A 1 352 ? -17.247 42.987 35.864 1.000 43.340 352 VAL AAA CA 1
ATOM 2624 C C . VAL A 1 352 ? -18.589 42.375 36.247 1.000 40.902 352 VAL AAA C 1
ATOM 2625 O O . VAL A 1 352 ? -19.247 41.818 35.378 1.000 46.208 352 VAL AAA O 1
ATOM 2629 N N . VAL A 1 353 ? -18.957 42.457 37.518 1.000 38.560 353 VAL AAA N 1
ATOM 2630 C CA . VAL A 1 353 ? -20.287 41.999 38.013 1.000 41.608 353 VAL AAA CA 1
ATOM 2631 C C . VAL A 1 353 ? -21.333 43.042 37.615 1.000 38.236 353 VAL AAA C 1
ATOM 2632 O O . VAL A 1 353 ? -21.188 44.210 37.933 1.000 37.756 353 VAL AAA O 1
ATOM 2636 N N . PRO A 1 354 ? -22.438 42.673 36.943 1.000 38.179 354 PRO AAA N 1
ATOM 2637 C CA . PRO A 1 354 ? -23.444 43.664 36.562 1.000 38.837 354 PRO AAA CA 1
ATOM 2638 C C . PRO A 1 354 ? -23.937 44.418 37.805 1.000 42.686 354 PRO AAA C 1
ATOM 2639 O O . PRO A 1 354 ? -24.075 43.781 38.843 1.000 40.943 354 PRO AAA O 1
ATOM 2643 N N . GLY A 1 355 ? -24.155 45.736 37.702 1.000 40.990 355 GLY AAA N 1
ATOM 2644 C CA . GLY A 1 355 ? -24.579 46.568 38.849 1.000 38.445 355 GLY AAA CA 1
ATOM 2645 C C . GLY A 1 355 ? -24.978 47.988 38.470 1.000 38.715 355 GLY AAA C 1
ATOM 2646 O O . GLY A 1 355 ? -25.222 48.265 37.260 1.000 36.075 355 GLY AAA O 1
ATOM 2647 N N . LYS A 1 356 ? -25.063 48.859 39.480 1.000 36.074 356 LYS AAA N 1
ATOM 2648 C CA . LYS A 1 356 ? -25.290 50.322 39.329 1.000 37.882 356 LYS AAA CA 1
ATOM 2649 C C . LYS A 1 356 ? -24.140 51.089 39.965 1.000 38.784 356 LYS AAA C 1
ATOM 2650 O O . LYS A 1 356 ? -23.575 50.609 40.974 1.000 36.788 356 LYS AAA O 1
ATOM 2656 N N . VAL A 1 357 ? -23.798 52.223 39.358 1.000 35.163 357 VAL AAA N 1
ATOM 2657 C CA . VAL A 1 357 ? -22.779 53.193 39.840 1.000 35.645 357 VAL AAA CA 1
ATOM 2658 C C . VAL A 1 357 ? -23.488 54.548 39.980 1.000 36.131 357 VAL AAA C 1
ATOM 2659 O O . VAL A 1 357 ? -24.184 54.951 39.036 1.000 30.802 357 VAL AAA O 1
ATOM 2663 N N . ASP A 1 358 ? -23.386 55.188 41.148 1.000 33.628 358 ASP AAA N 1
ATOM 2664 C CA . ASP A 1 358 ? -24.117 56.452 41.442 1.000 34.308 358 ASP AAA CA 1
ATOM 2665 C C . ASP A 1 358 ? -23.212 57.650 41.203 1.000 29.497 358 ASP AAA C 1
ATOM 2666 O O . ASP A 1 358 ? -23.735 58.766 41.143 1.000 31.482 358 ASP AAA O 1
ATOM 2671 N N . ASN A 1 359 ? -21.910 57.420 41.111 1.000 26.472 359 ASN AAA N 1
ATOM 2672 C CA . ASN A 1 359 ? -20.902 58.497 40.994 1.000 29.693 359 ASN AAA CA 1
ATOM 2673 C C . ASN A 1 359 ? -21.205 59.285 39.724 1.000 30.129 359 ASN AAA C 1
ATOM 2674 O O . ASN A 1 359 ? -21.678 58.719 38.740 1.000 31.121 359 ASN AAA O 1
ATOM 2679 N N . PRO A 1 360 ? -20.948 60.608 39.717 1.000 29.141 360 PRO AAA N 1
ATOM 2680 C CA . PRO A 1 360 ? -21.174 61.418 38.524 1.000 30.104 360 PRO AAA CA 1
ATOM 2681 C C . PRO A 1 360 ? -20.189 61.057 37.404 1.000 29.270 360 PRO AAA C 1
ATOM 2682 O O . PRO A 1 360 ? -18.988 61.271 37.555 1.000 26.902 360 PRO AAA O 1
ATOM 2686 N N . VAL A 1 361 ? -20.706 60.523 36.295 1.000 30.250 361 VAL AAA N 1
ATOM 2687 C CA . VAL A 1 361 ? -19.863 60.217 35.103 1.000 27.773 361 VAL AAA CA 1
ATOM 2688 C C . VAL A 1 361 ? -20.345 61.069 33.922 1.000 28.736 361 VAL AAA C 1
ATOM 2689 O O . VAL A 1 361 ? -21.502 61.543 33.938 1.000 24.185 361 VAL AAA O 1
ATOM 2693 N N . GLU A 1 362 ? -19.458 61.260 32.940 1.000 29.370 362 GLU AAA N 1
ATOM 2694 C CA . GLU A 1 362 ? -19.694 62.167 31.789 1.000 29.235 362 GLU AAA CA 1
ATOM 2695 C C . GLU A 1 362 ? -19.139 61.556 30.491 1.000 26.726 362 GLU AAA C 1
ATOM 2696 O O . GLU A 1 362 ? -18.306 60.633 30.537 1.000 26.559 362 GLU AAA O 1
ATOM 2702 N N . LEU A 1 363 ? -19.611 62.077 29.364 1.000 26.216 363 LEU AAA N 1
ATOM 2703 C CA . LEU A 1 363 ? -19.193 61.661 28.001 1.000 26.425 363 LEU AAA CA 1
ATOM 2704 C C . LEU A 1 363 ? -17.650 61.638 27.885 1.000 27.298 363 LEU AAA C 1
ATOM 2705 O O . LEU A 1 363 ? -17.129 60.718 27.214 1.000 25.590 363 LEU AAA O 1
ATOM 2710 N N . ARG A 1 364 ? -16.939 62.575 28.519 1.000 24.765 364 ARG AAA N 1
ATOM 2711 C CA . ARG A 1 364 ? -15.449 62.615 28.533 1.000 25.558 364 ARG AAA CA 1
ATOM 2712 C C . ARG A 1 364 ? -14.834 61.313 29.067 1.000 26.737 364 ARG AAA C 1
ATOM 2713 O O . ARG A 1 364 ? -13.636 61.116 28.806 1.000 28.609 364 ARG AAA O 1
ATOM 2721 N N . ASP A 1 365 ? -15.567 60.469 29.811 1.000 25.350 365 ASP AAA N 1
ATOM 2722 C CA . ASP A 1 365 ? -14.983 59.273 30.479 1.000 25.388 365 ASP AAA CA 1
ATOM 2723 C C . ASP A 1 365 ? -14.957 58.089 29.498 1.000 25.138 365 ASP AAA C 1
ATOM 2724 O O . ASP A 1 365 ? -14.272 57.095 29.783 1.000 24.728 365 ASP AAA O 1
ATOM 2729 N N . LEU A 1 366 ? -15.642 58.176 28.360 1.000 25.862 366 LEU AAA N 1
ATOM 2730 C CA . LEU A 1 366 ? -15.655 57.055 27.385 1.000 26.817 366 LEU AAA CA 1
ATOM 2731 C C . LEU A 1 366 ? -14.281 56.904 26.726 1.000 27.879 366 LEU AAA C 1
ATOM 2732 O O . LEU A 1 366 ? -13.771 55.770 26.766 1.000 31.476 366 LEU AAA O 1
ATOM 2737 N N . LEU A 1 367 ? -13.674 57.958 26.179 1.000 26.918 367 LEU AAA N 1
ATOM 2738 C CA . LEU A 1 367 ? -12.374 57.798 25.461 1.000 28.370 367 LEU AAA CA 1
ATOM 2739 C C . LEU A 1 367 ? -11.322 57.129 26.361 1.000 29.410 367 LEU AAA C 1
ATOM 2740 O O . LEU A 1 367 ? -10.700 56.153 25.942 1.000 27.471 367 LEU AAA O 1
ATOM 2745 N N . PRO A 1 368 ? -11.055 57.610 27.605 1.000 28.468 368 PRO AAA N 1
ATOM 2746 C CA . PRO A 1 368 ? -10.088 56.938 28.481 1.000 29.160 368 PRO AAA CA 1
ATOM 2747 C C . PRO A 1 368 ? -10.452 55.483 28.829 1.000 28.748 368 PRO AAA C 1
ATOM 2748 O O . PRO A 1 368 ? -9.547 54.680 28.937 1.000 31.534 368 PRO AAA O 1
ATOM 2752 N N . THR A 1 369 ? -11.733 55.136 28.921 1.000 27.444 369 THR AAA N 1
ATOM 2753 C CA . THR A 1 369 ? -12.178 53.727 29.098 1.000 28.758 369 THR AAA CA 1
ATOM 2754 C C . THR A 1 369 ? -11.725 52.903 27.876 1.000 29.404 369 THR AAA C 1
ATOM 2755 O O . THR A 1 369 ? -11.211 51.775 28.044 1.000 30.428 369 THR AAA O 1
ATOM 2759 N N . PHE A 1 370 ? -11.953 53.434 26.680 1.000 29.852 370 PHE AAA N 1
ATOM 2760 C CA . PHE A 1 370 ? -11.531 52.836 25.386 1.000 31.089 370 PHE AAA CA 1
ATOM 2761 C C . PHE A 1 370 ? -10.002 52.639 25.353 1.000 29.441 370 PHE AAA C 1
ATOM 2762 O O . PHE A 1 370 ? -9.574 51.551 24.964 1.000 31.565 370 PHE AAA O 1
ATOM 2770 N N . PHE A 1 371 ? -9.210 53.663 25.684 1.000 32.272 371 PHE AAA N 1
ATOM 2771 C CA . PHE A 1 371 ? -7.734 53.569 25.856 1.000 35.451 371 PHE AAA CA 1
ATOM 2772 C C . PHE A 1 371 ? -7.418 52.325 26.700 1.000 39.367 371 PHE AAA C 1
ATOM 2773 O O . PHE A 1 371 ? -6.682 51.439 26.237 1.000 42.682 371 PHE AAA O 1
ATOM 2781 N N . GLU A 1 372 ? -8.017 52.213 27.888 1.000 40.505 372 GLU AAA N 1
ATOM 2782 C CA . GLU A 1 372 ? -7.676 51.112 28.826 1.000 40.217 372 GLU AAA CA 1
ATOM 2783 C C . GLU A 1 372 ? -8.069 49.790 28.169 1.000 39.959 372 GLU AAA C 1
ATOM 2784 O O . GLU A 1 372 ? -7.238 48.897 28.156 1.000 35.066 372 GLU AAA O 1
ATOM 2790 N N . ILE A 1 373 ? -9.268 49.702 27.593 1.000 38.092 373 ILE AAA N 1
ATOM 2791 C CA . ILE A 1 373 ? -9.802 48.438 27.005 1.000 38.544 373 ILE AAA CA 1
ATOM 2792 C C . ILE A 1 373 ? -8.969 48.039 25.783 1.000 37.107 373 ILE AAA C 1
ATOM 2793 O O . ILE A 1 373 ? -8.791 46.830 25.557 1.000 35.189 373 ILE AAA O 1
ATOM 2798 N N . ALA A 1 374 ? -8.494 49.017 25.017 1.000 37.043 374 ALA AAA N 1
ATOM 2799 C CA . ALA A 1 374 ? -7.665 48.789 23.809 1.000 39.376 374 ALA AAA CA 1
ATOM 2800 C C . ALA A 1 374 ? -6.214 48.519 24.239 1.000 41.157 374 ALA AAA C 1
ATOM 2801 O O . ALA A 1 374 ? -5.451 47.971 23.419 1.000 40.130 374 ALA AAA O 1
ATOM 2803 N N . GLY A 1 375 ? -5.874 48.848 25.489 1.000 45.062 375 GLY AAA N 1
ATOM 2804 C CA . GLY A 1 375 ? -4.559 48.584 26.103 1.000 42.139 375 GLY AAA CA 1
ATOM 2805 C C . GLY A 1 375 ? -3.548 49.656 25.733 1.000 41.203 375 GLY AAA C 1
ATOM 2806 O O . GLY A 1 375 ? -2.371 49.332 25.613 1.000 39.916 375 GLY AAA O 1
ATOM 2807 N N . THR A 1 376 ? -3.980 50.896 25.530 1.000 38.747 376 THR AAA N 1
ATOM 2808 C CA . THR A 1 376 ? -3.085 52.070 25.347 1.000 38.897 376 THR AAA CA 1
ATOM 2809 C C . THR A 1 376 ? -3.130 52.923 26.619 1.000 40.721 376 THR AAA C 1
ATOM 2810 O O . THR A 1 376 ? -4.233 53.074 27.188 1.000 37.132 376 THR AAA O 1
ATOM 2814 N N . SER A 1 377 ? -1.983 53.475 27.016 1.000 42.313 377 SER AAA N 1
ATOM 2815 C CA . SER A 1 377 ? -1.835 54.391 28.176 1.000 45.120 377 SER AAA CA 1
ATOM 2816 C C . SER A 1 377 ? -2.585 55.689 27.879 1.000 42.079 377 SER AAA C 1
ATOM 2817 O O . SER A 1 377 ? -2.307 56.326 26.843 1.000 45.014 377 SER AAA O 1
ATOM 2820 N N . VAL A 1 378 ? -3.468 56.080 28.793 1.000 41.272 378 VAL AAA N 1
ATOM 2821 C CA . VAL A 1 378 ? -4.194 57.380 28.755 1.000 42.789 378 VAL AAA CA 1
ATOM 2822 C C . VAL A 1 378 ? -3.141 58.477 28.789 1.000 39.092 378 VAL AAA C 1
ATOM 2823 O O . VAL A 1 378 ? -2.315 58.520 29.689 1.000 46.265 378 VAL AAA O 1
ATOM 2827 N N . PRO A 1 379 ? -3.130 59.396 27.812 1.000 40.636 379 PRO AAA N 1
ATOM 2828 C CA . PRO A 1 379 ? -2.400 60.648 27.957 1.000 42.208 379 PRO AAA CA 1
ATOM 2829 C C . PRO A 1 379 ? -2.824 61.430 29.208 1.000 43.350 379 PRO AAA C 1
ATOM 2830 O O . PRO A 1 379 ? -3.954 61.322 29.646 1.000 37.808 379 PRO AAA O 1
ATOM 2834 N N . THR A 1 380 ? -1.917 62.256 29.712 1.000 46.596 380 THR AAA N 1
ATOM 2835 C CA . THR A 1 380 ? -2.136 63.081 30.924 1.000 50.155 380 THR AAA CA 1
ATOM 2836 C C . THR A 1 380 ? -3.012 64.284 30.548 1.000 46.935 380 THR AAA C 1
ATOM 2837 O O . THR A 1 380 ? -3.690 64.785 31.443 1.000 46.700 380 THR AAA O 1
ATOM 2841 N N . ASP A 1 381 ? -3.068 64.715 29.282 1.000 46.386 381 ASP AAA N 1
ATOM 2842 C CA . ASP A 1 381 ? -3.874 65.916 28.910 1.000 46.938 381 ASP AAA CA 1
ATOM 2843 C C . ASP A 1 381 ? -5.343 65.557 28.598 1.000 45.588 381 ASP AAA C 1
ATOM 2844 O O . ASP A 1 381 ? -6.062 66.450 28.129 1.000 54.727 381 ASP AAA O 1
ATOM 2849 N N . ILE A 1 382 ? -5.799 64.338 28.897 1.000 45.086 382 ILE AAA N 1
ATOM 2850 C CA . ILE A 1 382 ? -7.238 63.913 28.823 1.000 41.142 382 ILE AAA CA 1
ATOM 2851 C C . ILE A 1 382 ? -7.913 64.149 30.187 1.000 38.525 382 ILE AAA C 1
ATOM 2852 O O . ILE A 1 382 ? -7.322 63.719 31.185 1.000 34.468 382 ILE AAA O 1
ATOM 2857 N N . ASP A 1 383 ? -9.135 64.701 30.232 1.000 33.621 383 ASP AAA N 1
ATOM 2858 C CA . ASP A 1 383 ? -9.871 65.023 31.494 1.000 36.318 383 ASP AAA CA 1
ATOM 2859 C C . ASP A 1 383 ? -10.692 63.856 32.027 1.000 33.649 383 ASP AAA C 1
ATOM 2860 O O . ASP A 1 383 ? -10.850 63.766 33.270 1.000 29.444 383 ASP AAA O 1
ATOM 2865 N N . GLY A 1 384 ? -11.270 63.056 31.142 1.000 29.247 384 GLY AAA N 1
ATOM 2866 C CA . GLY A 1 384 ? -12.043 61.880 31.555 1.000 30.609 384 GLY AAA CA 1
ATOM 2867 C C . GLY A 1 384 ? -11.142 60.905 32.288 1.000 31.249 384 GLY AAA C 1
ATOM 2868 O O . GLY A 1 384 ? -9.902 61.051 32.217 1.000 29.715 384 GLY AAA O 1
ATOM 2869 N N . ARG A 1 385 ? -11.751 59.937 32.959 1.000 30.472 385 ARG AAA N 1
ATOM 2870 C CA . ARG A 1 385 ? -11.035 58.866 33.682 1.000 33.157 385 ARG AAA CA 1
ATOM 2871 C C . ARG A 1 385 ? -11.704 57.538 33.320 1.000 31.449 385 ARG AAA C 1
ATOM 2872 O O . ARG A 1 385 ? -12.948 57.502 33.264 1.000 33.213 385 ARG AAA O 1
ATOM 2880 N N . SER A 1 386 ? -10.927 56.498 33.015 1.000 30.769 386 SER AAA N 1
ATOM 2881 C CA . SER A 1 386 ? -11.488 55.166 32.684 1.000 31.236 386 SER AAA CA 1
ATOM 2882 C C . SER A 1 386 ? -12.501 54.799 33.768 1.000 32.560 386 SER AAA C 1
ATOM 2883 O O . SER A 1 386 ? -12.300 55.181 34.929 1.000 30.680 386 SER AAA O 1
ATOM 2886 N N . LEU A 1 387 ? -13.533 54.062 33.374 1.000 30.407 387 LEU AAA N 1
ATOM 2887 C CA . LEU A 1 387 ? -14.691 53.697 34.219 1.000 30.609 387 LEU AAA CA 1
ATOM 2888 C C . LEU A 1 387 ? -14.554 52.251 34.715 1.000 31.739 387 LEU AAA C 1
ATOM 2889 O O . LEU A 1 387 ? -15.463 51.802 35.424 1.000 30.981 387 LEU AAA O 1
ATOM 2894 N N . LEU A 1 388 ? -13.519 51.511 34.303 1.000 32.978 388 LEU AAA N 1
ATOM 2895 C CA . LEU A 1 388 ? -13.447 50.047 34.581 1.000 33.898 388 LEU AAA CA 1
ATOM 2896 C C . LEU A 1 388 ? -13.323 49.798 36.102 1.000 32.158 388 LEU AAA C 1
ATOM 2897 O O . LEU A 1 388 ? -14.071 48.963 36.602 1.000 34.411 388 LEU AAA O 1
ATOM 2902 N N A SER A 1 389 ? -12.422 50.503 36.795 0.800 35.850 389 SER AAA N 1
ATOM 2903 N N B SER A 1 389 ? -12.454 50.527 36.814 0.200 33.694 389 SER AAA N 1
ATOM 2904 C CA A SER A 1 389 ? -12.211 50.362 38.269 0.800 38.737 389 SER AAA CA 1
ATOM 2905 C CA B SER A 1 389 ? -12.192 50.338 38.273 0.200 34.500 389 SER AAA CA 1
ATOM 2906 C C A SER A 1 389 ? -13.527 50.656 38.992 0.800 39.573 389 SER AAA C 1
ATOM 2907 C C B SER A 1 389 ? -13.396 50.794 39.113 0.200 36.049 389 SER AAA C 1
ATOM 2908 O O A SER A 1 389 ? -13.967 49.826 39.814 0.800 40.552 389 SER AAA O 1
ATOM 2909 O O B SER A 1 389 ? -13.572 50.259 40.222 0.200 36.722 389 SER AAA O 1
ATOM 2914 N N . LEU A 1 390 ? -14.171 51.766 38.619 1.000 39.136 390 LEU AAA N 1
ATOM 2915 C CA . LEU A 1 390 ? -15.434 52.220 39.248 1.000 36.031 390 LEU AAA CA 1
ATOM 2916 C C . LEU A 1 390 ? -16.502 51.130 39.089 1.000 36.577 390 LEU AAA C 1
ATOM 2917 O O . LEU A 1 390 ? -17.190 50.794 40.073 1.000 33.550 390 LEU AAA O 1
ATOM 2922 N N . ALA A 1 391 ? -16.605 50.535 37.903 1.000 33.826 391 ALA AAA N 1
ATOM 2923 C CA . ALA A 1 391 ? -17.571 49.453 37.613 1.000 35.584 391 ALA AAA CA 1
ATOM 2924 C C . ALA A 1 391 ? -17.209 48.197 38.423 1.000 36.239 391 ALA AAA C 1
ATOM 2925 O O . ALA A 1 391 ? -18.108 47.387 38.716 1.000 34.972 391 ALA AAA O 1
ATOM 2927 N N . LYS A 1 392 ? -15.925 48.012 38.726 1.000 38.665 392 LYS AAA N 1
ATOM 2928 C CA . LYS A 1 392 ? -15.423 46.826 39.473 1.000 44.834 392 LYS AAA CA 1
ATOM 2929 C C . LYS A 1 392 ? -15.458 47.111 40.978 1.000 47.561 392 LYS AAA C 1
ATOM 2930 O O . LYS A 1 392 ? -15.210 46.162 41.743 1.000 48.813 392 LYS AAA O 1
ATOM 2936 N N . GLY A 1 393 ? -15.727 48.365 41.361 1.000 44.197 393 GLY AAA N 1
ATOM 2937 C CA . GLY A 1 393 ? -15.810 48.834 42.760 1.000 43.066 393 GLY AAA CA 1
ATOM 2938 C C . GLY A 1 393 ? -14.453 48.851 43.433 1.000 43.671 393 GLY AAA C 1
ATOM 2939 O O . GLY A 1 393 ? -14.406 48.609 44.655 1.000 42.403 393 GLY AAA O 1
ATOM 2940 N N . THR A 1 394 ? -13.389 49.122 42.666 1.000 45.014 394 THR AAA N 1
ATOM 2941 C CA . THR A 1 394 ? -11.971 49.187 43.136 1.000 40.430 394 THR AAA CA 1
ATOM 2942 C C . THR A 1 394 ? -11.406 50.595 42.942 1.000 40.556 394 THR AAA C 1
ATOM 2943 O O . THR A 1 394 ? -10.189 50.751 43.091 1.000 35.999 394 THR AAA O 1
ATOM 2947 N N . GLU A 1 395 ? -12.241 51.573 42.583 1.000 39.155 395 GLU AAA N 1
ATOM 2948 C CA . GLU A 1 395 ? -11.775 52.954 42.306 1.000 42.870 395 GLU AAA CA 1
ATOM 2949 C C . GLU A 1 395 ? -11.572 53.671 43.644 1.000 48.364 395 GLU AAA C 1
ATOM 2950 O O . GLU A 1 395 ? -12.512 53.653 44.469 1.000 44.636 395 GLU AAA O 1
ATOM 2956 N N . THR A 1 396 ? -10.401 54.287 43.830 1.000 51.054 396 THR AAA N 1
ATOM 2957 C CA . THR A 1 396 ? -10.019 55.021 45.064 1.000 54.755 396 THR AAA CA 1
ATOM 2958 C C . THR A 1 396 ? -10.040 56.534 44.805 1.000 56.479 396 THR AAA C 1
ATOM 2959 O O . THR A 1 396 ? -10.095 57.299 45.786 1.000 59.903 396 THR AAA O 1
ATOM 2963 N N . GLU A 1 397 ? -10.028 56.968 43.544 1.000 49.781 397 GLU AAA N 1
ATOM 2964 C CA . GLU A 1 397 ? -10.063 58.414 43.221 1.000 46.345 397 GLU AAA CA 1
ATOM 2965 C C . GLU A 1 397 ? -11.038 58.618 42.060 1.000 48.205 397 GLU AAA C 1
ATOM 2966 O O . GLU A 1 397 ? -10.771 58.125 40.934 1.000 58.369 397 GLU AAA O 1
ATOM 2969 N N . TRP A 1 398 ? -12.174 59.235 42.364 1.000 40.628 398 TRP AAA N 1
ATOM 2970 C CA . TRP A 1 398 ? -13.203 59.655 41.380 1.000 37.945 398 TRP AAA CA 1
ATOM 2971 C C . TRP A 1 398 ? -13.559 61.109 41.661 1.000 33.896 398 TRP AAA C 1
ATOM 2972 O O . TRP A 1 398 ? -13.454 61.515 42.830 1.000 31.944 398 TRP AAA O 1
ATOM 2983 N N . ARG A 1 399 ? -13.972 61.874 40.654 1.000 29.979 399 ARG AAA N 1
ATOM 2984 C CA . ARG A 1 399 ? -14.428 63.266 40.896 1.000 30.634 399 ARG AAA CA 1
ATOM 2985 C C . ARG A 1 399 ? -15.548 63.271 41.946 1.000 30.262 399 ARG AAA C 1
ATOM 2986 O O . ARG A 1 399 ? -16.324 62.281 42.033 1.000 30.052 399 ARG AAA O 1
ATOM 2994 N N . LYS A 1 400 ? -15.623 64.355 42.723 1.000 31.488 400 LYS AAA N 1
ATOM 2995 C CA . LYS A 1 400 ? -16.749 64.642 43.653 1.000 32.597 400 LYS AAA CA 1
ATOM 2996 C C . LYS A 1 400 ? -17.939 65.163 42.828 1.000 30.759 400 LYS AAA C 1
ATOM 2997 O O . LYS A 1 400 ? -19.072 64.664 43.016 1.000 29.129 400 LYS AAA O 1
ATOM 3003 N N . TYR A 1 401 ? -17.682 66.130 41.947 1.000 27.628 401 TYR AAA N 1
ATOM 3004 C CA . TYR A 1 401 ? -18.705 66.836 41.139 1.000 30.165 401 TYR AAA CA 1
ATOM 3005 C C . TYR A 1 401 ? -18.288 66.792 39.680 1.000 31.294 401 TYR AAA C 1
ATOM 3006 O O . TYR A 1 401 ? -17.075 66.936 39.435 1.000 30.201 401 TYR AAA O 1
ATOM 3015 N N . ILE A 1 402 ? -19.263 66.679 38.776 1.000 29.939 402 ILE AAA N 1
ATOM 3016 C CA . ILE A 1 402 ? -19.035 66.911 37.318 1.000 29.775 402 ILE AAA CA 1
ATOM 3017 C C . ILE A 1 402 ? -19.475 68.345 37.043 1.000 27.940 402 ILE AAA C 1
ATOM 3018 O O . ILE A 1 402 ? -20.494 68.778 37.629 1.000 26.518 402 ILE AAA O 1
ATOM 3023 N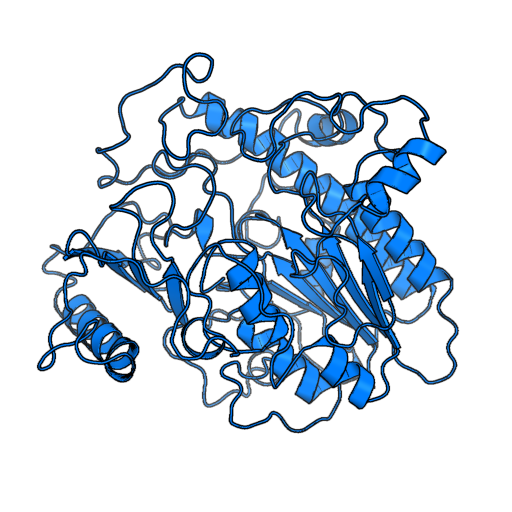 N . ASP A 1 403 ? -18.682 69.051 36.243 1.000 27.345 403 ASP AAA N 1
ATOM 3024 C CA . ASP A 1 403 ? -18.941 70.424 35.745 1.000 26.512 403 ASP AAA CA 1
ATOM 3025 C C . ASP A 1 403 ? -19.824 70.358 34.492 1.000 28.412 403 ASP AAA C 1
ATOM 3026 O O . ASP A 1 403 ? -19.573 69.499 33.598 1.000 26.170 403 ASP AAA O 1
ATOM 3031 N N . LEU A 1 404 ? -20.809 71.256 34.423 1.000 27.777 404 LEU AAA N 1
ATOM 3032 C CA . LEU A 1 404 ? -21.765 71.372 33.299 1.000 27.029 404 LEU AAA CA 1
ATOM 3033 C C . LEU A 1 404 ? -21.732 72.830 32.877 1.000 27.710 404 LEU AAA C 1
ATOM 3034 O O . LEU A 1 404 ? -21.562 73.678 33.778 1.000 27.111 404 LEU AAA O 1
ATOM 3039 N N . GLU A 1 405 ? -21.901 73.137 31.591 1.000 26.332 405 GLU AAA N 1
ATOM 3040 C CA . GLU A 1 405 ? -22.085 74.550 31.169 1.000 25.841 405 GLU AAA CA 1
ATOM 3041 C C . GLU A 1 405 ? -22.767 74.625 29.812 1.000 26.007 405 GLU AAA C 1
ATOM 3042 O O . GLU A 1 405 ? -22.794 73.585 29.083 1.000 24.799 405 GLU AAA O 1
ATOM 3048 N N . HIS A 1 406 ? -23.245 75.812 29.466 1.000 23.868 406 HIS AAA N 1
ATOM 3049 C CA . HIS A 1 406 ? -23.718 76.123 28.079 1.000 25.553 406 HIS AAA CA 1
ATOM 3050 C C . HIS A 1 406 ? -23.652 77.630 27.836 1.000 25.469 406 HIS AAA C 1
ATOM 3051 O O . HIS A 1 406 ? -24.147 78.409 28.685 1.000 25.470 406 HIS AAA O 1
ATOM 3058 N N . ALA A 1 407 ? -23.004 77.998 26.744 1.000 25.809 407 ALA AAA N 1
ATOM 3059 C CA . ALA A 1 407 ? -22.951 79.368 26.192 1.000 29.090 407 ALA AAA CA 1
ATOM 3060 C C . ALA A 1 407 ? -24.359 79.798 25.800 1.000 31.186 407 ALA AAA C 1
ATOM 3061 O O . ALA A 1 407 ? -25.194 78.937 25.472 1.000 29.962 407 ALA AAA O 1
ATOM 3063 N N . THR A 1 408 ? -24.602 81.104 25.843 1.000 31.410 408 THR AAA N 1
ATOM 3064 C CA . THR A 1 408 ? -25.902 81.729 25.523 1.000 31.392 408 THR AAA CA 1
ATOM 3065 C C . THR A 1 408 ? -26.581 80.971 24.384 1.000 30.058 408 THR AAA C 1
ATOM 3066 O O . THR A 1 408 ? -26.002 80.872 23.294 1.000 30.095 408 THR AAA O 1
ATOM 3070 N N . CYS A 1 409 ? -27.801 80.503 24.613 1.000 27.817 409 CYS AAA N 1
ATOM 3071 C CA . CYS A 1 409 ? -28.618 79.825 23.581 1.000 26.658 409 CYS AAA CA 1
ATOM 3072 C C . CYS A 1 409 ? -30.100 80.103 23.848 1.000 28.077 409 CYS AAA C 1
ATOM 3073 O O . CYS A 1 409 ? -30.522 80.036 25.020 1.000 26.495 409 CYS AAA O 1
ATOM 3076 N N . TYR A 1 410 ? -30.855 80.449 22.806 1.000 28.760 410 TYR AAA N 1
ATOM 3077 C CA . TYR A 1 410 ? -32.320 80.714 22.822 1.000 29.081 410 TYR AAA CA 1
ATOM 3078 C C . TYR A 1 410 ? -32.663 82.061 23.483 1.000 32.907 410 TYR AAA C 1
ATOM 3079 O O . TYR A 1 410 ? -33.579 82.719 23.014 1.000 35.633 410 TYR AAA O 1
ATOM 3088 N N . SER A 1 411 ? -32.042 82.430 24.593 1.000 32.575 411 SER AAA N 1
ATOM 3089 C CA . SER A 1 411 ? -32.334 83.705 25.292 1.000 35.132 411 SER AAA CA 1
ATOM 3090 C C . SER A 1 411 ? -31.071 84.186 25.996 1.000 34.780 411 SER AAA C 1
ATOM 3091 O O . SER A 1 411 ? -30.240 83.333 26.381 1.000 35.185 411 SER AAA O 1
ATOM 3094 N N . ASP A 1 412 ? -30.936 85.505 26.138 1.000 34.599 412 ASP AAA N 1
ATOM 3095 C CA . ASP A 1 412 ? -29.772 86.169 26.789 1.000 37.480 412 ASP AAA CA 1
ATOM 3096 C C . ASP A 1 412 ? -29.530 85.564 28.180 1.000 34.451 412 ASP AAA C 1
ATOM 3097 O O . ASP A 1 412 ? -28.360 85.481 28.591 1.000 34.180 412 ASP AAA O 1
ATOM 3102 N N . ASP A 1 413 ? -30.593 85.182 28.897 1.000 35.926 413 ASP AAA N 1
ATOM 3103 C CA . ASP A 1 413 ? -30.499 84.680 30.296 1.000 37.017 413 ASP AAA CA 1
ATOM 3104 C C . ASP A 1 413 ? -30.028 83.216 30.327 1.000 32.247 413 ASP AAA C 1
ATOM 3105 O O . ASP A 1 413 ? -29.577 82.768 31.394 1.000 30.047 413 ASP AAA O 1
ATOM 3110 N N . ASN A 1 414 ? -30.109 82.473 29.224 1.000 28.687 414 ASN AAA N 1
ATOM 3111 C CA . ASN A 1 414 ? -29.771 81.031 29.280 1.000 27.568 414 ASN AAA CA 1
ATOM 3112 C C . ASN A 1 414 ? -28.273 80.879 28.992 1.000 28.084 414 ASN AAA C 1
ATOM 3113 O O . ASN A 1 414 ? -27.900 80.502 27.847 1.000 25.893 414 ASN AAA O 1
ATOM 3118 N N . TYR A 1 415 ? -27.459 81.194 30.003 1.000 25.702 415 TYR AAA N 1
ATOM 3119 C CA . TYR A 1 415 ? -25.979 81.255 29.947 1.000 27.426 415 TYR AAA CA 1
ATOM 3120 C C . TYR A 1 415 ? -25.452 80.912 31.334 1.000 27.802 415 TYR AAA C 1
ATOM 3121 O O . TYR A 1 415 ? -25.696 81.715 32.286 1.000 27.468 415 TYR AAA O 1
ATOM 3130 N N . TRP A 1 416 ? -24.812 79.747 31.484 1.000 26.085 416 TRP AAA N 1
ATOM 3131 C CA . TRP A 1 416 ? -24.657 79.174 32.843 1.000 25.023 416 TRP AAA CA 1
ATOM 3132 C C . TRP A 1 416 ? -23.511 78.173 32.930 1.000 25.889 416 TRP AAA C 1
ATOM 3133 O O . TRP A 1 416 ? -23.090 77.604 31.896 1.000 25.581 416 TRP AAA O 1
ATOM 3144 N N . CYS A 1 417 ? -23.103 77.926 34.171 1.000 25.249 417 CYS AAA N 1
ATOM 3145 C CA . CYS A 1 417 ? -22.176 76.858 34.586 1.000 26.146 417 CYS AAA CA 1
ATOM 3146 C C . CYS A 1 417 ? -22.774 76.218 35.839 1.000 25.583 417 CYS AAA C 1
ATOM 3147 O O . CYS A 1 417 ? -23.390 76.940 36.653 1.000 27.150 417 CYS AAA O 1
ATOM 3150 N N . ALA A 1 418 ? -22.633 74.908 35.976 1.000 25.888 418 ALA AAA N 1
ATOM 3151 C CA . ALA A 1 418 ? -23.209 74.147 37.099 1.000 28.045 418 ALA AAA CA 1
ATOM 3152 C C . ALA A 1 418 ? -22.226 73.057 37.511 1.000 28.560 418 ALA AAA C 1
ATOM 3153 O O . ALA A 1 418 ? -21.347 72.681 36.694 1.000 26.528 418 ALA AAA O 1
ATOM 3155 N N . LEU A 1 419 ? -22.375 72.622 38.754 1.000 26.124 419 LEU AAA N 1
ATOM 3156 C CA . LEU A 1 419 ? -21.658 71.487 39.370 1.000 28.690 419 LEU AAA CA 1
ATOM 3157 C C . LEU A 1 419 ? -22.706 70.584 40.004 1.000 27.688 419 LEU AAA C 1
ATOM 3158 O O . LEU A 1 419 ? -23.597 71.120 40.667 1.000 27.212 419 LEU AAA O 1
ATOM 3163 N N . THR A 1 420 ? -22.584 69.276 39.817 1.000 26.141 420 THR AAA N 1
ATOM 3164 C CA . THR A 1 420 ? -23.479 68.288 40.460 1.000 27.344 420 THR AAA CA 1
ATOM 3165 C C . THR A 1 420 ? -22.735 66.974 40.702 1.000 27.835 420 THR AAA C 1
ATOM 3166 O O . THR A 1 420 ? -21.797 66.642 39.933 1.000 27.548 420 THR AAA O 1
ATOM 3170 N N . ASP A 1 421 ? -23.153 66.274 41.749 1.000 27.794 421 ASP AAA N 1
ATOM 3171 C CA . ASP A 1 421 ? -22.811 64.853 41.996 1.000 30.770 421 ASP AAA CA 1
ATOM 3172 C C . ASP A 1 421 ? -24.075 63.994 41.816 1.000 29.377 421 ASP AAA C 1
ATOM 3173 O O . ASP A 1 421 ? -24.011 62.798 42.085 1.000 34.555 421 ASP AAA O 1
ATOM 3178 N N . GLY A 1 422 ? -25.188 64.570 41.358 1.000 28.479 422 GLY AAA N 1
ATOM 3179 C CA . GLY A 1 422 ? -26.499 63.877 41.303 1.000 28.999 422 GLY AAA CA 1
ATOM 3180 C C . GLY A 1 422 ? -27.214 63.825 42.656 1.000 30.540 422 GLY AAA C 1
ATOM 3181 O O . GLY A 1 422 ? -28.303 63.212 42.725 1.000 26.847 422 GLY AAA O 1
ATOM 3182 N N . LYS A 1 423 ? -26.623 64.424 43.699 1.000 29.595 423 LYS AAA N 1
ATOM 3183 C CA . LYS A 1 423 ? -27.232 64.571 45.058 1.000 34.022 423 LYS AAA CA 1
ATOM 3184 C C . LYS A 1 423 ? -27.549 66.053 45.298 1.000 29.362 423 LYS AAA C 1
ATOM 3185 O O . LYS A 1 423 ? -28.590 66.354 45.872 1.000 28.994 423 LYS AAA O 1
ATOM 3189 N N . ILE A 1 424 ? -26.638 66.927 44.896 1.000 29.197 424 ILE AAA N 1
ATOM 3190 C CA . ILE A 1 424 ? -26.774 68.404 44.940 1.000 31.477 424 ILE AAA CA 1
ATOM 3191 C C . ILE A 1 424 ? -26.462 68.936 43.536 1.000 29.591 424 ILE AAA C 1
ATOM 3192 O O . ILE A 1 424 ? -25.581 68.378 42.859 1.000 26.368 424 ILE AAA O 1
ATOM 3197 N N . LYS A 1 425 ? -27.163 69.974 43.100 1.000 27.019 425 LYS AAA N 1
ATOM 3198 C CA . LYS A 1 425 ? -26.751 70.722 41.892 1.000 27.317 425 LYS AAA CA 1
ATOM 3199 C C . LYS A 1 425 ? -26.754 72.218 42.202 1.000 26.694 425 LYS AAA C 1
ATOM 3200 O O . LYS A 1 425 ? -27.784 72.701 42.680 1.000 28.133 425 LYS AAA O 1
ATOM 3206 N N . TYR A 1 426 ? -25.633 72.885 41.911 1.000 27.137 426 TYR AAA N 1
ATOM 3207 C CA . TYR A 1 426 ? -25.442 74.354 42.012 1.000 28.061 426 TYR AAA CA 1
ATOM 3208 C C . TYR A 1 426 ? -25.301 74.947 40.603 1.000 28.112 426 TYR AAA C 1
ATOM 3209 O O . TYR A 1 426 ? -24.434 74.492 39.849 1.000 27.070 426 TYR AAA O 1
ATOM 3218 N N . ILE A 1 427 ? -26.122 75.954 40.284 1.000 26.676 427 ILE AAA N 1
ATOM 3219 C CA . ILE A 1 427 ? -26.159 76.635 38.964 1.000 25.752 427 ILE AAA CA 1
ATOM 3220 C C . ILE A 1 427 ? -25.831 78.118 39.154 1.000 27.533 427 ILE AAA C 1
ATOM 3221 O O . ILE A 1 427 ? -26.494 78.774 39.987 1.000 29.265 427 ILE AAA O 1
ATOM 3226 N N . TRP A 1 428 ? -24.840 78.588 38.394 1.000 27.583 428 TRP AAA N 1
ATOM 3227 C CA . TRP A 1 428 ? -24.403 80.002 38.259 1.000 29.266 428 TRP AAA CA 1
ATOM 3228 C C . TRP A 1 428 ? -24.827 80.525 36.874 1.000 30.031 428 TRP AAA C 1
ATOM 3229 O O . TRP A 1 428 ? -24.347 79.981 35.858 1.000 31.689 428 TRP AAA O 1
ATOM 3240 N N . TYR A 1 429 ? -25.748 81.488 36.830 1.000 29.127 429 TYR AAA N 1
ATOM 3241 C CA . TYR A 1 429 ? -26.206 82.167 35.586 1.000 28.830 429 TYR AAA CA 1
ATOM 3242 C C . TYR A 1 429 ? -25.301 83.379 35.329 1.000 31.628 429 TYR AAA C 1
ATOM 3243 O O . TYR A 1 429 ? -25.396 84.403 36.058 1.000 36.377 429 TYR AAA O 1
ATOM 3252 N N . PHE A 1 430 ? -24.397 83.241 34.363 1.000 29.850 430 PHE AAA N 1
ATOM 3253 C CA . PHE A 1 430 ? -23.336 84.223 34.012 1.000 32.352 430 PHE AAA CA 1
ATOM 3254 C C . PHE A 1 430 ? -23.914 85.607 33.719 1.000 34.171 430 PHE AAA C 1
ATOM 3255 O O . PHE A 1 430 ? -23.312 86.587 34.157 1.000 36.795 430 PHE AAA O 1
ATOM 3263 N N . TYR A 1 431 ? -25.011 85.676 32.962 1.000 35.743 431 TYR AAA N 1
ATOM 3264 C CA . TYR A 1 431 ? -25.572 86.936 32.413 1.000 37.941 431 TYR AAA CA 1
ATOM 3265 C C . TYR A 1 431 ? -26.435 87.672 33.444 1.000 38.627 431 TYR AAA C 1
ATOM 3266 O O . TYR A 1 431 ? -26.393 88.921 33.414 1.000 38.098 431 TYR AAA O 1
ATOM 3275 N N . THR A 1 432 ? -27.215 86.954 34.267 1.000 38.137 432 THR AAA N 1
ATOM 3276 C CA . THR A 1 432 ? -28.167 87.542 35.248 1.000 37.889 432 THR AAA CA 1
ATOM 3277 C C . THR A 1 432 ? -27.528 87.620 36.639 1.000 35.925 432 THR AAA C 1
ATOM 3278 O O . THR A 1 432 ? -28.025 88.406 37.459 1.000 36.867 432 THR AAA O 1
ATOM 3282 N N . GLY A 1 433 ? -26.480 86.840 36.904 1.000 34.135 433 GLY AAA N 1
ATOM 3283 C CA . GLY A 1 433 ? -25.890 86.701 38.248 1.000 32.470 433 GLY AAA CA 1
ATOM 3284 C C . GLY A 1 433 ? -26.837 85.984 39.205 1.000 35.178 433 GLY AAA C 1
ATOM 3285 O O . GLY A 1 433 ? -26.604 86.047 40.429 1.000 33.998 433 GLY AAA O 1
ATOM 3286 N N . GLU A 1 434 ? -27.867 85.310 38.686 1.000 36.328 434 GLU AAA N 1
ATOM 3287 C CA . GLU A 1 434 ? -28.758 84.443 39.495 1.000 38.218 434 GLU AAA CA 1
ATOM 3288 C C . GLU A 1 434 ? -27.980 83.183 39.864 1.000 36.862 434 GLU AAA C 1
ATOM 3289 O O . GLU A 1 434 ? -27.137 82.728 39.055 1.000 30.942 434 GLU AAA O 1
ATOM 3295 N N . GLU A 1 435 ? -28.260 82.633 41.045 1.000 36.719 435 GLU AAA N 1
ATOM 3296 C CA . GLU A 1 435 ? -27.808 81.279 41.433 1.000 35.400 435 GLU AAA CA 1
ATOM 3297 C C . GLU A 1 435 ? -29.037 80.407 41.663 1.000 34.873 435 GLU AAA C 1
ATOM 3298 O O . GLU A 1 435 ? -30.056 80.944 42.121 1.000 36.089 435 GLU AAA O 1
ATOM 3304 N N . GLN A 1 436 ? -28.925 79.105 41.394 1.000 30.803 436 GLN AAA N 1
ATOM 3305 C CA . GLN A 1 436 ? -29.952 78.124 41.818 1.000 29.403 436 GLN AAA CA 1
ATOM 3306 C C . GLN A 1 436 ? -29.265 76.969 42.546 1.000 30.308 436 GLN AAA C 1
ATOM 3307 O O . GLN A 1 436 ? -28.081 76.670 42.249 1.000 31.116 436 GLN AAA O 1
ATOM 3313 N N . LEU A 1 437 ? -29.961 76.368 43.503 1.000 29.288 437 LEU AAA N 1
ATOM 3314 C CA . LEU A 1 437 ? -29.444 75.204 44.247 1.000 30.770 437 LEU AAA CA 1
ATOM 3315 C C . LEU A 1 437 ? -30.577 74.192 44.377 1.000 30.646 437 LEU AAA C 1
ATOM 3316 O O . LEU A 1 437 ? -31.677 74.564 44.839 1.000 36.062 437 LEU AAA O 1
ATOM 3321 N N . PHE A 1 438 ? -30.334 72.971 43.930 1.000 28.721 438 PHE AAA N 1
ATOM 3322 C CA . PHE A 1 438 ? -31.324 71.883 44.004 1.000 29.111 438 PHE AAA CA 1
ATOM 3323 C C . PHE A 1 438 ? -30.711 70.745 44.806 1.000 31.579 438 PHE AAA C 1
ATOM 3324 O O . PHE A 1 438 ? -29.564 70.330 44.508 1.000 31.292 438 PHE AAA O 1
ATOM 3332 N N . ASP A 1 439 ? -31.482 70.288 45.795 1.000 29.764 439 ASP AAA N 1
ATOM 3333 C CA . ASP A 1 439 ? -31.193 69.073 46.587 1.000 32.352 439 ASP AAA CA 1
ATOM 3334 C C . ASP A 1 439 ? -31.786 67.905 45.811 1.000 30.035 439 ASP AAA C 1
ATOM 3335 O O . ASP A 1 439 ? -32.979 67.642 45.988 1.000 31.310 439 ASP AAA O 1
ATOM 3340 N N . LEU A 1 440 ? -30.987 67.247 44.974 1.000 31.060 440 LEU AAA N 1
ATOM 3341 C CA . LEU A 1 440 ? -31.482 66.158 44.095 1.000 30.851 440 LEU AAA CA 1
ATOM 3342 C C . LEU A 1 440 ? -31.891 64.942 44.933 1.000 30.213 440 LEU AAA C 1
ATOM 3343 O O . LEU A 1 440 ? -32.811 64.234 44.499 1.000 31.935 440 LEU AAA O 1
ATOM 3348 N N . ALA A 1 441 ? -31.270 64.725 46.096 1.000 34.100 441 ALA AAA N 1
ATOM 3349 C CA . ALA A 1 441 ? -31.613 63.619 47.028 1.000 33.572 441 ALA AAA CA 1
ATOM 3350 C C . ALA A 1 441 ? -33.063 63.775 47.514 1.000 33.955 441 ALA AAA C 1
ATOM 3351 O O . ALA A 1 441 ? -33.851 62.830 47.359 1.000 34.639 441 ALA AAA O 1
ATOM 3353 N N . LYS A 1 442 ? -33.425 64.942 48.049 1.000 33.719 442 LYS AAA N 1
ATOM 3354 C CA . LYS A 1 442 ? -34.779 65.210 48.605 1.000 35.230 442 LYS AAA CA 1
ATOM 3355 C C . LYS A 1 442 ? -35.719 65.806 47.540 1.000 34.886 442 LYS AAA C 1
ATOM 3356 O O . LYS A 1 442 ? -36.937 65.763 47.767 1.000 30.821 442 LYS AAA O 1
ATOM 3362 N N . ASP A 1 443 ? -35.201 66.331 46.424 1.000 32.357 443 ASP AAA N 1
ATOM 3363 C CA . ASP A 1 443 ? -36.000 67.045 45.387 1.000 30.286 443 ASP AAA CA 1
ATOM 3364 C C . ASP A 1 443 ? -35.450 66.651 44.016 1.000 29.599 443 ASP AAA C 1
ATOM 3365 O O . ASP A 1 443 ? -34.844 67.462 43.316 1.000 30.272 443 ASP AAA O 1
ATOM 3370 N N . PRO A 1 444 ? -35.623 65.375 43.598 1.000 32.081 444 PRO AAA N 1
ATOM 3371 C CA . PRO A 1 444 ? -35.057 64.895 42.336 1.000 31.327 444 PRO AAA CA 1
ATOM 3372 C C . PRO A 1 444 ? -35.644 65.606 41.103 1.000 31.865 444 PRO AAA C 1
ATOM 3373 O O . PRO A 1 444 ? -34.943 65.648 40.102 1.000 28.319 444 PRO AAA O 1
ATOM 3377 N N . LYS A 1 445 ? -36.860 66.172 41.192 1.000 30.656 445 LYS AAA N 1
ATOM 3378 C CA . LYS A 1 445 ? -37.533 66.853 40.042 1.000 30.181 445 LYS AAA CA 1
ATOM 3379 C C . LYS A 1 445 ? -37.072 68.314 39.937 1.000 30.249 445 LYS AAA C 1
ATOM 3380 O O . LYS A 1 445 ? -37.557 69.027 39.028 1.000 27.777 445 LYS AAA O 1
ATOM 3386 N N . GLU A 1 446 ? -36.206 68.773 40.848 1.000 28.110 446 GLU AAA N 1
ATOM 3387 C CA . GLU A 1 446 ? -35.700 70.175 40.870 1.000 28.428 446 GLU AAA CA 1
ATOM 3388 C C . GLU A 1 446 ? -36.871 71.175 40.939 1.000 27.993 446 GLU AAA C 1
ATOM 3389 O O . GLU A 1 446 ? -36.845 72.170 40.213 1.000 27.986 446 GLU AAA O 1
ATOM 3395 N N . LEU A 1 447 ? -37.842 70.926 41.816 1.000 27.079 447 LEU AAA N 1
ATOM 3396 C CA . LEU A 1 447 ? -39.037 71.792 41.989 1.000 28.160 447 LEU AAA CA 1
ATOM 3397 C C . LEU A 1 447 ? -38.719 73.040 42.816 1.000 29.561 447 LEU AAA C 1
ATOM 3398 O O . LEU A 1 447 ? -39.424 74.049 42.651 1.000 28.015 447 LEU AAA O 1
ATOM 3403 N N . HIS A 1 448 ? -37.739 72.956 43.721 1.000 31.276 448 HIS AAA N 1
ATOM 3404 C CA . HIS A 1 448 ? -37.534 73.951 44.804 1.000 32.697 448 HIS AAA CA 1
ATOM 3405 C C . HIS A 1 448 ? -36.119 74.513 44.729 1.000 28.229 448 HIS AAA C 1
ATOM 3406 O O . HIS A 1 448 ? -35.174 73.774 45.038 1.000 29.638 448 HIS AAA O 1
ATOM 3413 N N . ASN A 1 449 ? -35.986 75.773 44.326 1.000 30.391 449 ASN AAA N 1
ATOM 3414 C CA . ASN A 1 449 ? -34.690 76.492 44.360 1.000 33.073 449 ASN AAA CA 1
ATOM 3415 C C . ASN A 1 449 ? -34.410 76.762 45.842 1.000 33.523 449 ASN AAA C 1
ATOM 3416 O O . ASN A 1 449 ? -35.144 77.538 46.427 1.000 35.767 449 ASN AAA O 1
ATOM 3421 N N . ALA A 1 450 ? -33.393 76.123 46.411 1.000 34.545 450 ALA AAA N 1
ATOM 3422 C CA . ALA A 1 450 ? -33.062 76.172 47.860 1.000 35.997 450 ALA AAA CA 1
ATOM 3423 C C . ALA A 1 450 ? -31.983 77.223 48.164 1.000 36.527 450 ALA AAA C 1
ATOM 3424 O O . ALA A 1 450 ? -31.480 77.236 49.322 1.000 32.604 450 ALA AAA O 1
ATOM 3426 N N . VAL A 1 451 ? -31.665 78.095 47.202 1.000 33.596 451 VAL AAA N 1
ATOM 3427 C CA . VAL A 1 451 ? -30.571 79.103 47.322 1.000 34.898 451 VAL AAA CA 1
ATOM 3428 C C . VAL A 1 451 ? -30.815 80.059 48.506 1.000 38.242 451 VAL AAA C 1
ATOM 3429 O O . VAL A 1 451 ? -29.819 80.547 49.037 1.000 36.497 451 VAL AAA O 1
ATOM 3433 N N . ASN A 1 452 ? -32.069 80.339 48.901 1.000 41.940 452 ASN AAA N 1
ATOM 3434 C CA . ASN A 1 452 ? -32.386 81.269 50.036 1.000 47.584 452 ASN AAA CA 1
ATOM 3435 C C . ASN A 1 452 ? -32.861 80.507 51.282 1.000 44.162 452 ASN AAA C 1
ATOM 3436 O O . ASN A 1 452 ? -33.195 81.154 52.269 1.000 46.922 452 ASN AAA O 1
ATOM 3441 N N . ASP A 1 453 ? -32.852 79.180 51.247 1.000 45.992 453 ASP AAA N 1
ATOM 3442 C CA . ASP A 1 453 ? -33.169 78.291 52.395 1.000 43.829 453 ASP AAA CA 1
ATOM 3443 C C . ASP A 1 453 ? -31.990 78.314 53.389 1.000 47.342 453 ASP AAA C 1
ATOM 3444 O O . ASP A 1 453 ? -30.852 77.854 53.024 1.000 40.077 453 ASP AAA O 1
ATOM 3449 N N . LYS A 1 454 ? -32.239 78.810 54.615 1.000 43.908 454 LYS AAA N 1
ATOM 3450 C CA . LYS A 1 454 ? -31.246 78.882 55.727 1.000 41.679 454 LYS AAA CA 1
ATOM 3451 C C . LYS A 1 454 ? -30.613 77.500 55.953 1.000 38.859 454 LYS AAA C 1
ATOM 3452 O O . LYS A 1 454 ? -29.402 77.445 56.172 1.000 37.701 454 LYS AAA O 1
ATOM 3455 N N . LYS A 1 455 ? -31.400 76.422 55.862 1.000 39.497 455 LYS AAA N 1
ATOM 3456 C CA . LYS A 1 455 ? -30.945 75.000 55.992 1.000 40.016 455 LYS AAA CA 1
ATOM 3457 C C . LYS A 1 455 ? -29.818 74.652 54.999 1.000 36.744 455 LYS AAA C 1
ATOM 3458 O O . LYS A 1 455 ? -29.116 73.658 55.246 1.000 34.677 455 LYS AAA O 1
ATOM 3461 N N . TYR A 1 456 ? -29.661 75.406 53.908 1.000 36.571 456 TYR AAA N 1
ATOM 3462 C CA . TYR A 1 456 ? -28.724 75.081 52.799 1.000 36.336 456 TYR AAA CA 1
ATOM 3463 C C . TYR A 1 456 ? -27.549 76.069 52.727 1.000 37.440 456 TYR AAA C 1
ATOM 3464 O O . TYR A 1 456 ? -26.815 75.994 51.712 1.000 38.066 456 TYR AAA O 1
ATOM 3473 N N . LYS A 1 457 ? -27.349 76.952 53.723 1.000 36.135 457 LYS AAA N 1
ATOM 3474 C CA . LYS A 1 457 ? -26.303 78.016 53.655 1.000 36.864 457 LYS AAA CA 1
ATOM 3475 C C . LYS A 1 457 ? -24.915 77.370 53.608 1.000 34.280 457 LYS AAA C 1
ATOM 3476 O O . LYS A 1 457 ? -24.087 77.841 52.814 1.000 36.406 457 LYS AAA O 1
ATOM 3479 N N . LYS A 1 458 ? -24.662 76.342 54.423 1.000 33.239 458 LYS AAA N 1
ATOM 3480 C CA . LYS A 1 458 ? -23.350 75.630 54.434 1.000 40.128 458 LYS AAA CA 1
ATOM 3481 C C . LYS A 1 458 ? -23.123 75.003 53.043 1.000 36.750 458 LYS AAA C 1
ATOM 3482 O O . LYS A 1 458 ? -22.112 75.309 52.408 1.000 31.301 458 LYS AAA O 1
ATOM 3488 N N . LEU A 1 459 ? -24.071 74.203 52.557 1.000 36.255 459 LEU AAA N 1
ATOM 3489 C CA . LEU A 1 459 ? -23.954 73.532 51.232 1.000 35.593 459 LEU AAA CA 1
ATOM 3490 C C . LEU A 1 459 ? -23.762 74.573 50.125 1.000 34.015 459 LEU AAA C 1
ATOM 3491 O O . LEU A 1 459 ? -22.938 74.346 49.264 1.000 41.473 459 LEU AAA O 1
ATOM 3496 N N . LEU A 1 460 ? -24.479 75.692 50.164 1.000 32.952 460 LEU AAA N 1
ATOM 3497 C CA . LEU A 1 460 ? -24.366 76.755 49.136 1.000 30.233 460 LEU AAA CA 1
ATOM 3498 C C . LEU A 1 460 ? -22.972 77.388 49.164 1.000 30.327 460 LEU AAA C 1
ATOM 3499 O O . LEU A 1 460 ? -22.384 77.583 48.079 1.000 27.762 460 LEU AAA O 1
ATOM 3504 N N . THR A 1 461 ? -22.486 77.749 50.359 1.000 31.395 461 THR AAA N 1
ATOM 3505 C CA . THR A 1 461 ? -21.130 78.339 50.561 1.000 31.960 461 THR AAA CA 1
ATOM 3506 C C . THR A 1 461 ? -20.092 77.390 49.953 1.000 28.335 461 THR AAA C 1
ATOM 3507 O O . THR A 1 461 ? -19.217 77.861 49.220 1.000 27.130 461 THR AAA O 1
ATOM 3511 N N . GLY A 1 462 ? -20.206 76.096 50.250 1.000 29.794 462 GLY AAA N 1
ATOM 3512 C CA . GLY A 1 462 ? -19.328 75.049 49.687 1.000 31.062 462 GLY AAA CA 1
ATOM 3513 C C . GLY A 1 462 ? -19.345 75.023 48.159 1.000 30.577 462 GLY AAA C 1
ATOM 3514 O O . GLY A 1 462 ? -18.248 74.945 47.557 1.000 29.961 462 GLY AAA O 1
ATOM 3515 N N . MET A 1 463 ? -20.531 75.092 47.545 1.000 31.134 463 MET AAA N 1
ATOM 3516 C CA . MET A 1 463 ? -20.699 74.916 46.064 1.000 34.289 463 MET AAA CA 1
ATOM 3517 C C . MET A 1 463 ? -20.232 76.175 45.327 1.000 34.647 463 MET AAA C 1
ATOM 3518 O O . MET A 1 463 ? -19.603 76.032 44.255 1.000 34.082 463 MET AAA O 1
ATOM 3523 N N . ARG A 1 464 ? -20.444 77.359 45.907 1.000 36.084 464 ARG AAA N 1
ATOM 3524 C CA . ARG A 1 464 ? -19.928 78.626 45.331 1.000 36.188 464 ARG AAA CA 1
ATOM 3525 C C . ARG A 1 464 ? -18.393 78.587 45.300 1.000 34.623 464 ARG AAA C 1
ATOM 3526 O O . ARG A 1 464 ? -17.799 79.009 44.281 1.000 33.439 464 ARG AAA O 1
ATOM 3534 N N . ALA A 1 465 ? -17.763 78.127 46.382 1.000 30.900 465 ALA AAA N 1
ATOM 3535 C CA . ALA A 1 465 ? -16.297 77.946 46.466 1.000 31.194 465 ALA AAA CA 1
ATOM 3536 C C . ALA A 1 465 ? -15.856 76.986 45.353 1.000 29.191 465 ALA AAA C 1
ATOM 3537 O O . ALA A 1 465 ? -14.832 77.259 44.716 1.000 28.874 465 ALA AAA O 1
ATOM 3539 N N . GLU A 1 466 ? -16.600 75.907 45.117 1.000 30.235 466 GLU AAA N 1
ATOM 3540 C CA . GLU A 1 466 ? -16.237 74.902 44.073 1.000 31.184 466 GLU AAA CA 1
ATOM 3541 C C . GLU A 1 466 ? -16.336 75.533 42.682 1.000 27.921 466 GLU AAA C 1
ATOM 3542 O O . GLU A 1 466 ? -15.506 75.189 41.820 1.000 27.770 466 GLU AAA O 1
ATOM 3548 N N . MET A 1 467 ? -17.303 76.421 42.466 1.000 27.161 467 MET AAA N 1
ATOM 3549 C CA . MET A 1 467 ? -17.534 77.069 41.146 1.000 28.995 467 MET AAA CA 1
ATOM 3550 C C . MET A 1 467 ? -16.375 78.041 40.896 1.000 30.131 467 MET AAA C 1
ATOM 3551 O O . MET A 1 467 ? -15.850 78.073 39.792 1.000 26.811 467 MET AAA O 1
ATOM 3556 N N . ILE A 1 468 ? -15.940 78.769 41.923 1.000 34.012 468 ILE AAA N 1
ATOM 3557 C CA . ILE A 1 468 ? -14.778 79.698 41.814 1.000 33.489 468 ILE AAA CA 1
ATOM 3558 C C . ILE A 1 468 ? -13.520 78.867 41.505 1.000 33.012 468 ILE AAA C 1
ATOM 3559 O O . ILE A 1 468 ? -12.818 79.223 40.535 1.000 32.075 468 ILE AAA O 1
ATOM 3564 N N . ARG A 1 469 ? -13.261 77.792 42.260 1.000 33.964 469 ARG AAA N 1
ATOM 3565 C CA . ARG A 1 469 ? -12.137 76.850 41.997 1.000 34.782 469 ARG AAA CA 1
ATOM 3566 C C . ARG A 1 469 ? -12.227 76.429 40.515 1.000 38.347 469 ARG AAA C 1
ATOM 3567 O O . ARG A 1 469 ? -11.246 76.578 39.792 1.000 35.120 469 ARG AAA O 1
ATOM 3575 N N . HIS A 1 470 ? -13.398 75.984 40.054 1.000 36.397 470 HIS AAA N 1
ATOM 3576 C CA . HIS A 1 470 ? -13.594 75.475 38.669 1.000 34.755 470 HIS AAA CA 1
ATOM 3577 C C . HIS A 1 470 ? -13.296 76.555 37.619 1.000 34.516 470 HIS AAA C 1
ATOM 3578 O O . HIS A 1 470 ? -12.679 76.210 36.593 1.000 34.552 470 HIS AAA O 1
ATOM 3585 N N . LEU A 1 471 ? -13.743 77.794 37.837 1.000 34.411 471 LEU AAA N 1
ATOM 3586 C CA . LEU A 1 471 ? -13.748 78.856 36.787 1.000 34.074 471 LEU AAA CA 1
ATOM 3587 C C . LEU A 1 471 ? -12.468 79.710 36.842 1.000 35.570 471 LEU AAA C 1
ATOM 3588 O O . LEU A 1 471 ? -12.219 80.435 35.847 1.000 31.143 471 LEU AAA O 1
ATOM 3593 N N . SER A 1 472 ? -11.697 79.638 37.935 1.000 38.421 472 SER AAA N 1
ATOM 3594 C CA . SER A 1 472 ? -10.470 80.458 38.178 1.000 44.042 472 SER AAA CA 1
ATOM 3595 C C . SER A 1 472 ? -9.493 80.407 36.995 1.000 44.332 472 SER AAA C 1
ATOM 3596 O O . SER A 1 472 ? -9.013 81.492 36.606 1.000 46.122 472 SER AAA O 1
ATOM 3599 N N . GLU A 1 473 ? -9.208 79.213 36.451 1.000 47.105 473 GLU AAA N 1
ATOM 3600 C CA . GLU A 1 473 ? -8.267 79.022 35.305 1.000 45.660 473 GLU AAA CA 1
ATOM 3601 C C . GLU A 1 473 ? -8.688 79.896 34.119 1.000 45.578 473 GLU AAA C 1
ATOM 3602 O O . GLU A 1 473 ? -7.854 80.128 33.229 1.000 42.909 473 GLU AAA O 1
ATOM 3608 N N . ARG A 1 474 ? -9.934 80.362 34.078 1.000 42.345 474 ARG AAA N 1
ATOM 3609 C CA . ARG A 1 474 ? -10.441 81.090 32.887 1.000 40.157 474 ARG AAA CA 1
ATOM 3610 C C . ARG A 1 474 ? -10.040 82.557 32.957 1.000 42.075 474 ARG AAA C 1
ATOM 3611 O O . ARG A 1 474 ? -10.146 83.214 31.921 1.000 39.437 474 ARG AAA O 1
ATOM 3619 N N . GLY A 1 475 ? -9.605 83.038 34.125 1.000 42.254 475 GLY AAA N 1
ATOM 3620 C CA . GLY A 1 475 ? -9.058 84.399 34.273 1.000 45.705 475 GLY AAA CA 1
ATOM 3621 C C . GLY A 1 475 ? -10.118 85.415 34.649 1.000 47.747 475 GLY AAA C 1
ATOM 3622 O O . GLY A 1 475 ? -11.201 85.002 35.076 1.000 46.451 475 GLY AAA O 1
ATOM 3623 N N . GLU A 1 476 ? -9.799 86.697 34.465 1.000 49.856 476 GLU AAA N 1
ATOM 3624 C CA . GLU A 1 476 ? -10.461 87.868 35.105 1.000 55.263 476 GLU AAA CA 1
ATOM 3625 C C . GLU A 1 476 ? -11.869 88.118 34.544 1.000 50.195 476 GLU AAA C 1
ATOM 3626 O O . GLU A 1 476 ? -12.640 88.805 35.226 1.000 50.355 476 GLU AAA O 1
ATOM 3632 N N . GLU A 1 477 ? -12.198 87.611 33.355 1.000 50.011 477 GLU AAA N 1
ATOM 3633 C CA . GLU A 1 477 ? -13.554 87.771 32.753 1.000 48.121 477 GLU AAA CA 1
ATOM 3634 C C . GLU A 1 477 ? -14.537 86.763 33.392 1.000 45.829 477 GLU AAA C 1
ATOM 3635 O O . GLU A 1 477 ? -15.751 86.919 33.163 1.000 44.961 477 GLU AAA O 1
ATOM 3637 N N . PHE A 1 478 ? -14.058 85.790 34.186 1.000 42.895 478 PHE AAA N 1
ATOM 3638 C CA . PHE A 1 478 ? -14.889 84.720 34.815 1.000 41.993 478 PHE AAA CA 1
ATOM 3639 C C . PHE A 1 478 ? -14.771 84.716 36.343 1.000 43.299 478 PHE AAA C 1
ATOM 3640 O O . PHE A 1 478 ? -15.797 84.464 37.017 1.000 37.922 478 PHE AAA O 1
ATOM 3648 N N . VAL A 1 479 ? -13.565 84.926 36.878 1.000 45.314 479 VAL AAA N 1
ATOM 3649 C CA . VAL A 1 479 ? -13.315 85.105 38.343 1.000 48.708 479 VAL AAA CA 1
ATOM 3650 C C . VAL A 1 479 ? -12.372 86.304 38.529 1.000 50.901 479 VAL AAA C 1
ATOM 3651 O O . VAL A 1 479 ? -11.285 86.252 37.951 1.000 47.742 479 VAL AAA O 1
ATOM 3655 N N . LYS A 1 480 ? -12.774 87.330 39.297 1.000 53.512 480 LYS AAA N 1
ATOM 3656 C CA . LYS A 1 480 ? -11.938 88.519 39.646 1.000 50.590 480 LYS AAA CA 1
ATOM 3657 C C . LYS A 1 480 ? -11.814 88.618 41.175 1.000 51.769 480 LYS AAA C 1
ATOM 3658 O O . LYS A 1 480 ? -12.856 88.678 41.870 1.000 50.384 480 LYS AAA O 1
ATOM 3660 N N . ASP A 1 481 ? -10.579 88.561 41.679 1.000 51.442 481 ASP AAA N 1
ATOM 3661 C CA . ASP A 1 481 ? -10.232 88.671 43.122 1.000 54.836 481 ASP AAA CA 1
ATOM 3662 C C . ASP A 1 481 ? -11.131 87.734 43.938 1.000 52.102 481 ASP AAA C 1
ATOM 3663 O O . ASP A 1 481 ? -11.694 88.185 44.946 1.000 52.486 481 ASP AAA O 1
ATOM 3668 N N . GLY A 1 482 ? -11.274 86.483 43.504 1.000 45.990 482 GLY AAA N 1
ATOM 3669 C CA . GLY A 1 482 ? -11.961 85.426 44.273 1.000 42.982 482 GLY AAA CA 1
ATOM 3670 C C . GLY A 1 482 ? -13.476 85.567 44.270 1.000 39.524 482 GLY AAA C 1
ATOM 3671 O O . GLY A 1 482 ? -14.106 84.906 45.095 1.000 38.564 482 GLY AAA O 1
ATOM 3672 N N . GLN A 1 483 ? -14.042 86.368 43.361 1.000 42.785 483 GLN AAA N 1
ATOM 3673 C CA . GLN A 1 483 ? -15.509 86.558 43.177 1.000 45.235 483 GLN AAA CA 1
ATOM 3674 C C . GLN A 1 483 ? -15.904 86.130 41.755 1.000 42.599 483 GLN AAA C 1
ATOM 3675 O O . GLN A 1 483 ? -15.098 86.326 40.814 1.000 35.287 483 GLN AAA O 1
ATOM 3681 N N . LEU A 1 484 ? -17.102 85.571 41.600 1.000 41.525 484 LEU AAA N 1
ATOM 3682 C CA . LEU A 1 484 ? -17.689 85.254 40.273 1.000 42.886 484 LEU AAA CA 1
ATOM 3683 C C . LEU A 1 484 ? -18.021 86.577 39.570 1.000 42.815 484 LEU AAA C 1
ATOM 3684 O O . LEU A 1 484 ? -18.516 87.489 40.247 1.000 43.493 484 LEU AAA O 1
ATOM 3689 N N . VAL A 1 485 ? -17.747 86.666 38.267 1.000 41.461 485 VAL AAA N 1
ATOM 3690 C CA . VAL A 1 485 ? -17.944 87.879 37.414 1.000 41.298 485 VAL AAA CA 1
ATOM 3691 C C . VAL A 1 485 ? -19.237 87.720 36.616 1.000 40.684 485 VAL AAA C 1
ATOM 3692 O O . VAL A 1 485 ? -19.402 86.668 35.978 1.000 39.914 485 VAL AAA O 1
ATOM 3696 N N . VAL A 1 486 ? -20.098 88.737 36.628 1.000 39.603 486 VAL AAA N 1
ATOM 3697 C CA . VAL A 1 486 ? -21.288 88.789 35.738 1.000 40.261 486 VAL AAA CA 1
ATOM 3698 C C . VAL A 1 486 ? -20.761 89.171 34.358 1.000 40.723 486 VAL AAA C 1
ATOM 3699 O O . VAL A 1 486 ? -20.022 90.157 34.266 1.000 39.989 486 VAL AAA O 1
ATOM 3703 N N . ARG A 1 487 ? -21.042 88.338 33.356 1.000 39.748 487 ARG AAA N 1
ATOM 3704 C CA . ARG A 1 487 ? -20.554 88.517 31.967 1.000 37.542 487 ARG AAA CA 1
ATOM 3705 C C . ARG A 1 487 ? -21.655 89.212 31.167 1.000 37.373 487 ARG AAA C 1
ATOM 3706 O O . ARG A 1 487 ? -22.849 88.954 31.420 1.000 43.735 487 ARG AAA O 1
ATOM 3714 N N . LYS A 1 488 ? -21.260 90.115 30.279 1.000 39.474 488 LYS AAA N 1
ATOM 3715 C CA . LYS A 1 488 ? -22.164 90.800 29.321 1.000 42.036 488 LYS AAA CA 1
ATOM 3716 C C . LYS A 1 488 ? -21.885 90.246 27.919 1.000 39.103 488 LYS AAA C 1
ATOM 3717 O O . LYS A 1 488 ? -22.695 90.531 27.028 1.000 40.113 488 LYS AAA O 1
ATOM 3719 N N . LYS A 1 489 ? -20.796 89.477 27.732 1.000 40.084 489 LYS AAA N 1
ATOM 3720 C CA . LYS A 1 489 ? -20.424 88.854 26.423 1.000 39.344 489 LYS AAA CA 1
ATOM 3721 C C . LYS A 1 489 ? -20.371 87.324 26.542 1.000 41.389 489 LYS AAA C 1
ATOM 3722 O O . LYS A 1 489 ? -19.855 86.803 27.568 1.000 41.505 489 LYS AAA O 1
ATOM 3724 N N . THR A 1 490 ? -20.799 86.631 25.485 1.000 39.928 490 THR AAA N 1
ATOM 3725 C CA . THR A 1 490 ? -20.831 85.149 25.398 1.000 40.328 490 THR AAA CA 1
ATOM 3726 C C . THR A 1 490 ? -19.523 84.604 24.827 1.000 37.586 490 THR AAA C 1
ATOM 3727 O O . THR A 1 490 ? -19.191 84.945 23.705 1.000 39.467 490 THR AAA O 1
ATOM 3731 N N . MET A 1 491 ? -18.824 83.739 25.548 1.000 35.146 491 MET AAA N 1
ATOM 3732 C CA . MET A 1 491 ? -17.671 83.030 24.948 1.000 34.608 491 MET AAA CA 1
ATOM 3733 C C . MET A 1 491 ? -18.164 81.662 24.459 1.000 32.291 491 MET AAA C 1
ATOM 3734 O O . MET A 1 491 ? -18.470 80.817 25.318 1.000 32.381 491 MET AAA O 1
ATOM 3739 N N . LEU A 1 492 ? -18.277 81.479 23.140 1.000 31.365 492 LEU AAA N 1
ATOM 3740 C CA . LEU A 1 492 ? -18.718 80.203 22.494 1.000 30.526 492 LEU AAA CA 1
ATOM 3741 C C . LEU A 1 492 ? -17.486 79.339 22.239 1.000 29.731 492 LEU AAA C 1
ATOM 3742 O O . LEU A 1 492 ? -17.551 78.130 22.444 1.000 32.197 492 LEU AAA O 1
ATOM 3747 N N . TYR A 1 493 ? -16.422 79.952 21.720 1.000 31.998 493 TYR AAA N 1
ATOM 3748 C CA . TYR A 1 493 ? -15.122 79.299 21.446 1.000 30.609 493 TYR AAA CA 1
ATOM 3749 C C . TYR A 1 493 ? -14.117 79.799 22.490 1.000 33.013 493 TYR AAA C 1
ATOM 3750 O O . TYR A 1 493 ? -13.775 80.989 22.445 1.000 30.689 493 TYR AAA O 1
ATOM 3759 N N . GLY A 1 494 ? -13.683 78.921 23.405 1.000 35.064 494 GLY AAA N 1
ATOM 3760 C CA . GLY A 1 494 ? -12.617 79.218 24.382 1.000 39.464 494 GLY AAA CA 1
ATOM 3761 C C . GLY A 1 494 ? -11.242 79.329 23.711 1.000 39.019 494 GLY AAA C 1
ATOM 3762 O O . GLY A 1 494 ? -11.084 78.983 22.548 1.000 34.745 494 GLY AAA O 1
ATOM 3763 N N . PRO A 1 495 ? -10.214 79.841 24.427 1.000 39.005 495 PRO AAA N 1
ATOM 3764 C CA . PRO A 1 495 ? -8.830 79.860 23.936 1.000 37.537 495 PRO AAA CA 1
ATOM 3765 C C . PRO A 1 495 ? -8.206 78.479 23.673 1.000 35.753 495 PRO AAA C 1
ATOM 3766 O O . PRO A 1 495 ? -7.256 78.401 22.953 1.000 36.937 495 PRO AAA O 1
ATOM 3770 N N . ASN A 1 496 ? -8.763 77.412 24.241 1.000 34.636 496 ASN AAA N 1
ATOM 3771 C CA . ASN A 1 496 ? -8.247 76.037 24.021 1.000 34.301 496 ASN AAA CA 1
ATOM 3772 C C . ASN A 1 496 ? -8.823 75.413 22.740 1.000 32.463 496 ASN AAA C 1
ATOM 3773 O O . ASN A 1 496 ? -8.404 74.292 22.399 1.000 32.780 496 ASN AAA O 1
ATOM 3778 N N . TYR A 1 497 ? -9.710 76.094 22.021 1.000 31.007 497 TYR AAA N 1
ATOM 3779 C CA . TYR A 1 497 ? -10.269 75.541 20.763 1.000 31.362 497 TYR AAA CA 1
ATOM 3780 C C . TYR A 1 497 ? -9.148 75.470 19.732 1.000 35.761 497 TYR AAA C 1
ATOM 3781 O O . TYR A 1 497 ? -8.497 76.469 19.483 1.000 38.071 497 TYR AAA O 1
ATOM 3790 N N . PRO A 1 498 ? -8.917 74.309 19.069 1.000 39.529 498 PRO AAA N 1
ATOM 3791 C CA . PRO A 1 498 ? -7.803 74.161 18.119 1.000 38.536 498 PRO AAA CA 1
ATOM 3792 C C . PRO A 1 498 ? -7.710 75.282 17.078 1.000 37.749 498 PRO AAA C 1
ATOM 3793 O O . PRO A 1 498 ? -8.740 75.674 16.588 1.000 34.161 498 PRO AAA O 1
ATOM 3797 N N . LYS A 1 499 ? -6.487 75.743 16.760 1.000 44.577 499 LYS AAA N 1
ATOM 3798 C CA . LYS A 1 499 ? -6.201 77.016 16.043 1.000 45.308 499 LYS AAA CA 1
ATOM 3799 C C . LYS A 1 499 ? -6.112 76.799 14.526 1.000 45.897 499 LYS AAA C 1
ATOM 3800 O O . LYS A 1 499 ? -6.164 75.700 13.994 1.000 47.162 499 LYS AAA O 1
#

Nearest PDB structures (foldseek):
  7oz8-assembly1_AAA  TM=1.002E+00  e=0.000E+00  Bacteroides thetaiotaomicron VPI-5482
  7ptj-assembly1_D  TM=7.891E-01  e=2.752E-34  Sinorhizobium meliloti
  6fny-assembly1_G  TM=7.843E-01  e=3.106E-34  Sinorhizobium meliloti 1021
  6g5z-assembly1_B  TM=8.027E-01  e=2.150E-32  Sinorhizobium meliloti
  6ptk-assembly2_D-3  TM=7.744E-01  e=5.006E-31  Pseudoalteromonas fuliginea

Sequence (474 aa):
QPHIILIMTDQQRGDAMGCMGNESLLISPHLDALASEGTLFMNGYSSCPSSTPARAGLLTGQSPWHHGLLGYGKVAPKYNHEMPQMLKDAGYYTFGIGKMHWHPQRIKHGFEGTLLDESGRREDPNFISDYRLWFQIQAPGKNPDETGIGWNDHGAATYKLKESLHPTYWTGEMACQMIQNYDNGNQPLFLKVSFARPHSPYDPPQRFLDMYKDAQVPDPVIGEWCGKYAKELDPEKAAKDAPYGNFGNEYARHSKRYYYANITFIDEQIGRVLQTLKDKGMYDNSLIIFVSDHGDMMGDHYHWRKTYPYEGSTHIPYIIKWPAKAQVVPGKVDNPVELRDLLPTFFEIAGTSVPTDIDGRSLLSSLAKGTETEWRKYIDLEHATCYSDDNYWCALTDGKIKYIWYFYTGEEQLFDLAKDPKELHNAVNDKKYKKLLTGMRAEMIRHLSERGEEFVKDGQLVVRKKTMLYGPNYPK

Radius of gyration: 21.39 Å; Cα contacts (8 Å, |Δi|>4): 1090; chains: 1; bounding box: 51×56×62 Å